Protein AF-0000000075759434 (afdb_homodimer)

Sequence (754 aa):
MGRVTKPSKATKFNAHTLKKLQAAFALDPEVDLTSKLPSDYSSRLDSWRSRKADGDTENDTVAPVRPHEEDIRASLDASASVETIYPLSKVVLDLLEEVSRNSGSSSDSFSERLIGMIQASEILWRGPSSRRKMVFKCNDCIVLKAVRYMTDFTEYTTLQYLRQRRPAIPIPDPLGLLRLNDIVLIFMSYQPGDTLTNVWPTLDKVQKASIQEQLNKTLTDLRSLPFTPGTQLGGIGGEGCKDVRRHLRRSDQPITTIDEFEQFLFKGYRSGGDAFVSFMHELRPPASSCRIVFTHGDLRPDNITVKMAGDHGYVVTGLIDWEYSGFYPEYYEAAKFTNCLSPYEEDDWYLFLPDCVSPKRYAHWWLLDRVRETRVVMGRVTKPSKATKFNAHTLKKLQAAFALDPEVDLTSKLPSDYSSRLDSWRSRKADGDTENDTVAPVRPHEEDIRASLDASASVETIYPLSKVVLDLLEEVSRNSGSSSDSFSERLIGMIQASEILWRGPSSRRKMVFKCNDCIVLKAVRYMTDFTEYTTLQYLRQRRPAIPIPDPLGLLRLNDIVLIFMSYQPGDTLTNVWPTLDKVQKASIQEQLNKTLTDLRSLPFTPGTQLGGIGGEGCKDVRRHLRRSDQPITTIDEFEQFLFKGYRSGGDAFVSFMHELRPPASSCRIVFTHGDLRPDNITVKMAGDHGYVVTGLIDWEYSGFYPEYYEAAKFTNCLSPYEEDDWYLFLPDCVSPKRYAHWWLLDRVRETRVV

InterPro domains:
  IPR002575 Aminoglycoside phosphotransferase [PF01636] (155-338)
  IPR011009 Protein kinase-like domain superfamily [SSF56112] (130-352)
  IPR051678 Aminoglycoside Phosphotransferase Enzymes [PTHR21310] (139-346)

Foldseek 3Di:
DDPPDPDFPLRVLVVVLVVQLVVVCVVPVPDDSVVRAPPCNVVVSVVRVVVVPPPDPPPPPPDDDDDCLDQLLNVFDLPFDKAFPDDAAPVVVVLLVVQCVVVVPPPRDSSRSVSSLQVPWAWPDADPRNNAWTKTHSDQWKIKIKGFQDDDDLQLLVLVVCCVVPVPQQAWHFGGWMDGDRIIITMTTDFDAAFLVVCVVVADPVQLLVALVQVLVNVVVQFPPDDDQPDFWWRPVQQAAWAAAVHIDGDPDTDRAQVSVVVSLLDAPDDDDVVVVVVLVVLDDDRVVWDKGKAQQAQESRQWGWDDDPDHYIDTRYGYDSVRITIDTQQRNQQNHCSVPDPPDDRCNLVSHHPSHHCVVVVSVNVSSVVSCVRHD/DDPPDPDFPLRVLVVVLVVQLVVVCVVPVPDDSVVSAPPCNVVVSVVRVVVVPPPDPPPPPPPDDDDCLPQLLNVFDLVFDKAFPDDAAPVVVVLLVVQCVVVVPPPRDSSRSVSSLQVPWAWPDADPRNNAWTKTHSDQWKIKIKGFQDDDDLQLLVLVVCCVVPVPQQAWHFGGWMDGDRIIITMTTDFDAAFLVVCVVVADPVQLLVVLVQVLVNVVVQFPPDDDQPDFWWRPVQQAAWAAAVHIDGDPDTDRAQVSVVVSLLDAPDDDDVVVVVVLVVLDDDRVVWDKGKAQQAQESRQWGWDDDPDHYIDTRYGYDSVRITIDTQQRNQQNHCSVPDPPDDRCNLVSHHPSHHCVVVVSVNVSSVVSCVRHD

Solvent-accessible surface area (backbone atoms only — not comparable to full-atom values): 41834 Å² total; per-residue (Å²): 133,80,78,82,72,75,80,49,70,29,29,52,50,42,52,52,50,51,52,50,50,52,50,47,37,73,75,35,46,68,54,59,64,74,75,71,49,63,94,54,45,64,62,54,43,49,56,47,58,53,60,70,70,60,80,72,74,71,76,70,70,68,63,80,80,63,79,79,77,45,47,48,71,77,72,63,56,59,85,45,70,74,44,76,77,38,73,67,33,70,70,55,53,51,48,45,52,51,51,31,61,72,67,69,46,86,79,57,50,70,44,44,33,51,50,50,47,59,70,69,26,45,81,73,44,70,42,99,48,37,56,41,26,38,30,28,36,64,53,95,52,36,26,36,38,38,31,50,70,69,87,72,60,34,33,56,51,43,32,50,50,38,53,71,76,41,65,82,58,48,51,49,47,68,33,24,29,37,32,48,77,61,30,33,40,40,33,25,37,51,62,60,64,42,38,35,61,77,46,52,85,77,51,53,71,67,46,47,50,48,47,22,50,54,48,29,54,52,49,50,55,47,39,62,48,86,67,66,88,74,46,65,34,14,12,84,82,69,72,30,38,64,50,77,69,93,51,78,43,66,56,91,57,87,34,57,46,66,66,52,46,51,53,57,69,66,58,44,90,57,87,76,12,60,33,32,53,55,47,51,56,65,59,53,75,72,59,88,78,56,55,63,17,48,34,53,54,52,65,41,47,77,26,28,22,28,34,79,42,83,91,76,38,66,40,81,42,22,51,50,75,40,64,54,22,24,35,38,55,54,56,52,42,23,44,33,55,46,65,84,66,43,65,60,24,63,65,59,65,76,74,50,55,29,67,85,43,22,42,70,76,32,36,64,62,36,34,48,48,57,52,55,43,58,46,62,99,132,80,76,80,73,76,79,50,70,28,29,52,51,41,52,51,49,50,51,50,50,52,51,47,37,74,75,35,46,68,55,59,66,74,76,71,47,63,93,56,45,65,62,55,41,49,56,46,58,54,60,70,71,62,80,72,72,70,76,71,68,68,64,80,79,61,76,79,74,42,46,48,70,75,71,63,57,58,86,45,68,74,43,76,78,41,70,66,33,69,71,54,53,51,50,48,51,51,50,31,60,72,67,68,46,86,79,57,51,70,45,44,35,52,50,50,47,58,71,70,27,45,81,72,46,70,42,100,49,37,56,40,27,37,29,28,35,63,52,96,52,34,27,36,39,38,30,48,70,67,88,72,58,36,33,56,50,43,33,52,51,39,53,70,76,43,66,82,57,49,52,52,47,67,32,24,29,36,32,48,78,62,30,32,39,40,33,25,38,50,60,60,63,44,37,35,60,77,47,53,85,75,52,53,70,67,47,47,51,49,46,23,51,52,49,29,53,52,50,51,54,48,39,62,47,86,65,65,88,75,47,64,34,16,12,83,82,67,71,28,39,66,50,76,67,93,51,79,43,65,55,90,58,88,34,57,45,64,66,52,46,51,53,58,69,68,58,45,89,56,88,75,13,57,34,31,53,54,47,50,56,65,58,52,76,69,61,88,78,57,55,62,18,48,35,55,52,50,65,41,47,77,27,28,23,29,35,78,44,84,93,76,38,66,41,82,42,22,50,51,73,41,64,55,22,25,37,37,54,54,58,52,41,22,44,34,55,46,65,81,66,43,64,62,25,65,65,58,64,74,75,48,54,29,67,85,44,23,42,69,75,32,36,65,61,36,34,48,48,58,52,54,43,58,45,61,101

pLDDT: mean 88.84, std 15.87, range [24.7, 98.81]

Nearest PDB structures (foldseek):
  4gkh-assembly10_J  TM=5.875E-01  e=2.251E-07  Acinetobacter baumannii AYE
  4feu-assembly6_F  TM=5.636E-01  e=6.009E-07  Acinetobacter baumannii AYE
  4feu-assembly3_C  TM=5.682E-01  e=1.273E-06  Acinetobacter baumannii AYE
  6e2o-assembly1_A  TM=5.771E-01  e=7.307E-04  Homo sapiens
  8r9s-assembly1_A  TM=5.274E-01  e=1.379E-03  Homo sapiens

Radius of gyration: 32.91 Å; Cα contacts (8 Å, |Δi|>4): 1177; chains: 2; bounding box: 60×104×72 Å

Secondary structure (DSSP, 8-state):
--------HHHHHHHHHHHHHHHHHHH-TT--GGGGS-TTHHHHHHHHHHTTT----------S--S----GGGG--TTSPEEEEEPPPHHHHHHHHHHHHHTT-TT--HHHHHHHHHHHSEEEEE-SSTTTEEEEE-SSSEEEEEEET----HHHHHHHHHHHH-TTS--PPEEEEEEETTEEEEEEEPPPSEEHHHHGGG--HHHHHHHHHHHHHHHHHHHTS---TTSPSBBTTTTB-EEESSSEEE-SS---SHHHHHHHHH--SSS--HHHHHHHHHHPPPGGG--EEEE-S---GGGEEEEEETTTEEEEEEE---TT-EEEETTHHHHHHTTT--TT---GGGGS--GGG-TTTTHHHHHHHHHHGGGT-/--------HHHHHHHHHHHHHHHHHHH-TT--GGGGS-TTHHHHHHHHHHTTT-------------S----GGGG--TTSPEEEEEPPPHHHHHHHHHHHHHTT-TT--HHHHHHHHHHHSEEEEE-SSTTTEEEEE-SSSEEEEEEET----HHHHHHHHHHHH-TTS--PPEEEEEEETTEEEEEEEPPPSEEHHHHGGG--HHHHHHHHHHHHHHHHHHHTS---TTSPSBBTTTTB-EEESSSEEE-SS---SHHHHHHHHH--SSS--HHHHHHHHHHPPPGGG--EEEE-S---GGGEEEEEETTTEEEEEEE---TT-EEEETTHHHHHHTTT--TT---GGGGS--GGG-TTTTHHHHHHHHHHGGGT-

Structure (mmCIF, N/CA/C/O backbone):
data_AF-0000000075759434-model_v1
#
loop_
_entity.id
_entity.type
_entity.pdbx_description
1 polymer 'Pc12g07640 protein'
#
loop_
_atom_site.group_PDB
_atom_site.id
_atom_site.type_symbol
_atom_site.label_atom_id
_atom_site.label_alt_id
_atom_site.label_comp_id
_atom_site.label_asym_id
_atom_site.label_entity_id
_atom_site.label_seq_id
_atom_site.pdbx_PDB_ins_code
_atom_site.Cartn_x
_atom_site.Cartn_y
_atom_site.Cartn_z
_atom_site.occupancy
_atom_site.B_iso_or_equiv
_atom_site.auth_seq_id
_atom_site.auth_comp_id
_atom_site.auth_asym_id
_atom_site.auth_atom_id
_atom_site.pdbx_PDB_model_num
ATOM 1 N N . MET A 1 1 ? 26.781 14.68 -11.367 1 24.97 1 MET A N 1
ATOM 2 C CA . MET A 1 1 ? 25.609 15.406 -10.898 1 24.97 1 MET A CA 1
ATOM 3 C C . MET A 1 1 ? 24.688 15.766 -12.062 1 24.97 1 MET A C 1
ATOM 5 O O . MET A 1 1 ? 25 16.672 -12.836 1 24.97 1 MET A O 1
ATOM 9 N N . GLY A 1 2 ? 24.047 14.859 -12.617 1 33.09 2 GLY A N 1
ATOM 10 C CA . GLY A 1 2 ? 23.344 15.055 -13.883 1 33.09 2 GLY A CA 1
ATOM 11 C C . GLY A 1 2 ? 22.234 16.078 -13.797 1 33.09 2 GLY A C 1
ATOM 12 O O . GLY A 1 2 ? 21.484 16.109 -12.828 1 33.09 2 GLY A O 1
ATOM 13 N N . ARG A 1 3 ? 22.391 17.156 -14.375 1 33.66 3 ARG A N 1
ATOM 14 C CA . ARG A 1 3 ? 21.484 18.312 -14.453 1 33.66 3 ARG A CA 1
ATOM 15 C C . ARG A 1 3 ? 20.062 17.859 -14.758 1 33.66 3 ARG A C 1
ATOM 17 O O . ARG A 1 3 ? 19.797 17.281 -15.812 1 33.66 3 ARG A O 1
ATOM 24 N N . VAL A 1 4 ? 19.219 17.641 -13.805 1 45.41 4 VAL A N 1
ATOM 25 C CA . VAL A 1 4 ? 17.781 17.422 -13.992 1 45.41 4 VAL A CA 1
ATOM 26 C C . VAL A 1 4 ? 17.203 18.547 -14.836 1 45.41 4 VAL A C 1
ATOM 28 O O . VAL A 1 4 ? 17.125 19.703 -14.383 1 45.41 4 VAL A O 1
ATOM 31 N N . THR A 1 5 ? 17.188 18.5 -16.094 1 53.41 5 THR A N 1
ATOM 32 C CA . THR A 1 5 ? 16.703 19.5 -17.031 1 53.41 5 THR A CA 1
ATOM 33 C C . THR A 1 5 ? 15.195 19.688 -16.875 1 53.41 5 THR A C 1
ATOM 35 O O . THR A 1 5 ? 14.438 18.719 -16.828 1 53.41 5 THR A O 1
ATOM 38 N N . LYS A 1 6 ? 14.625 20.719 -16.484 1 59.53 6 LYS A N 1
ATOM 39 C CA . LYS A 1 6 ? 13.234 21.172 -16.391 1 59.53 6 LYS A CA 1
ATOM 40 C C . LYS A 1 6 ? 12.453 20.812 -17.641 1 59.53 6 LYS A C 1
ATOM 42 O O . LYS A 1 6 ? 12.945 21 -18.766 1 59.53 6 LYS A O 1
ATOM 47 N N . PRO A 1 7 ? 11.25 20.141 -17.547 1 72.44 7 PRO A N 1
ATOM 48 C CA . PRO A 1 7 ? 10.484 19.828 -18.75 1 72.44 7 PRO A CA 1
ATOM 49 C C . PRO A 1 7 ? 10.164 21.062 -19.594 1 72.44 7 PRO A C 1
ATOM 51 O O . PRO A 1 7 ? 9.938 22.141 -19.047 1 72.44 7 PRO A O 1
ATOM 54 N N . SER A 1 8 ? 10.25 21.016 -20.719 1 79.12 8 SER A N 1
ATOM 55 C CA . SER A 1 8 ? 10.023 22.109 -21.656 1 79.12 8 SER A CA 1
ATOM 56 C C . SER A 1 8 ? 8.555 22.531 -21.672 1 79.12 8 SER A C 1
ATOM 58 O O . SER A 1 8 ? 7.688 21.781 -21.203 1 79.12 8 SER A O 1
ATOM 60 N N . LYS A 1 9 ? 8.156 23.672 -22.047 1 80.31 9 LYS A N 1
ATOM 61 C CA . LYS A 1 9 ? 6.785 24.156 -22.203 1 80.31 9 LYS A CA 1
ATOM 62 C C . LYS A 1 9 ? 5.961 23.203 -23.062 1 80.31 9 LYS A C 1
ATOM 64 O O . LYS A 1 9 ? 4.781 22.969 -22.797 1 80.31 9 LYS A O 1
ATOM 69 N N . ALA A 1 10 ? 6.629 22.641 -24 1 83 10 ALA A N 1
ATOM 70 C CA . ALA A 1 10 ? 5.984 21.672 -24.875 1 83 10 ALA A CA 1
ATOM 71 C C . ALA A 1 10 ? 5.598 20.406 -24.125 1 83 10 ALA A C 1
ATOM 73 O O . ALA A 1 10 ? 4.5 19.875 -24.312 1 83 10 ALA A O 1
ATOM 74 N N . THR A 1 11 ? 6.398 20.047 -23.297 1 82.88 11 THR A N 1
ATOM 75 C CA . THR A 1 11 ? 6.16 18.844 -22.5 1 82.88 11 THR A CA 1
ATOM 76 C C . THR A 1 11 ? 5.008 19.078 -21.516 1 82.88 11 THR A C 1
ATOM 78 O O . THR A 1 11 ? 4.129 18.219 -21.375 1 82.88 11 THR A O 1
ATOM 81 N N . LYS A 1 12 ? 5.055 20.203 -20.969 1 82.62 12 LYS A N 1
ATOM 82 C CA . LYS A 1 12 ? 3.99 20.547 -20.031 1 82.62 12 LYS A CA 1
ATOM 83 C C . LYS A 1 12 ? 2.645 20.656 -20.75 1 82.62 12 LYS A C 1
ATOM 85 O O . LYS A 1 12 ? 1.619 20.234 -20.219 1 82.62 12 LYS A O 1
ATOM 90 N N . PHE A 1 13 ? 2.66 21.234 -21.859 1 86.75 13 PHE A N 1
ATOM 91 C CA . PHE A 1 13 ? 1.466 21.391 -22.688 1 86.75 13 PHE A CA 1
ATOM 92 C C . PHE A 1 13 ? 0.88 20.031 -23.062 1 86.75 13 PHE A C 1
ATOM 94 O O . PHE A 1 13 ? -0.328 19.828 -22.938 1 86.75 13 PHE A O 1
ATOM 101 N N . ASN A 1 14 ? 1.628 19.156 -23.375 1 87.62 14 ASN A N 1
ATOM 102 C CA . ASN A 1 14 ? 1.203 17.797 -23.719 1 87.62 14 ASN A CA 1
ATOM 103 C C . ASN A 1 14 ? 0.642 17.062 -22.516 1 87.62 14 ASN A C 1
ATOM 105 O O . ASN A 1 14 ? -0.374 16.375 -22.609 1 87.62 14 ASN A O 1
ATOM 109 N N . ALA A 1 15 ? 1.293 17.25 -21.469 1 84.88 15 ALA A N 1
ATOM 110 C CA . ALA A 1 15 ? 0.834 16.609 -20.234 1 84.88 15 ALA A CA 1
ATOM 111 C C . ALA A 1 15 ? -0.547 17.109 -19.844 1 84.88 15 ALA A C 1
ATOM 113 O O . ALA A 1 15 ? -1.42 16.328 -19.469 1 84.88 15 ALA A O 1
ATOM 114 N N . HIS A 1 16 ? -0.655 18.375 -19.938 1 87.38 16 HIS A N 1
ATOM 115 C CA . HIS A 1 16 ? -1.937 19 -19.641 1 87.38 16 HIS A CA 1
ATOM 116 C C . HIS A 1 16 ? -3.016 18.531 -20.609 1 87.38 16 HIS A C 1
ATOM 118 O O . HIS A 1 16 ? -4.145 18.25 -20.203 1 87.38 16 HIS A O 1
ATOM 124 N N . THR A 1 17 ? -2.73 18.484 -21.844 1 89.38 17 THR A N 1
ATOM 125 C CA . THR A 1 17 ? -3.66 18.047 -22.875 1 89.38 17 THR A CA 1
ATOM 126 C C . THR A 1 17 ? -4.094 16.594 -22.641 1 89.38 17 THR A C 1
ATOM 128 O O . THR A 1 17 ? -5.281 16.281 -22.75 1 89.38 17 THR A O 1
ATOM 131 N N . LEU A 1 18 ? -3.209 15.836 -22.312 1 87.62 18 LEU A N 1
ATOM 132 C CA . LEU A 1 18 ? -3.516 14.43 -22.062 1 87.62 18 LEU A CA 1
ATOM 133 C C . LEU A 1 18 ? -4.438 14.281 -20.859 1 87.62 18 LEU A C 1
ATOM 135 O O . LEU A 1 18 ? -5.367 13.477 -20.875 1 87.62 18 LEU A O 1
ATOM 139 N N . LYS A 1 19 ? -4.18 15.078 -19.891 1 85 19 LYS A N 1
ATOM 140 C CA . LYS A 1 19 ? -5.043 15.078 -18.703 1 85 19 LYS A CA 1
ATOM 141 C C . LYS A 1 19 ? -6.465 15.5 -19.078 1 85 19 LYS A C 1
ATOM 143 O O . LYS A 1 19 ? -7.438 14.93 -18.578 1 85 19 LYS A O 1
ATOM 148 N N . LYS A 1 20 ? -6.535 16.438 -19.922 1 86.81 20 LYS A N 1
ATOM 149 C CA . LYS A 1 20 ? -7.824 16.922 -20.391 1 86.81 20 LYS A CA 1
ATOM 150 C C . LYS A 1 20 ? -8.555 15.852 -21.188 1 86.81 20 LYS A C 1
ATOM 152 O O . LYS A 1 20 ? -9.766 15.68 -21.047 1 86.81 20 LYS A O 1
ATOM 157 N N . LEU A 1 21 ? -7.883 15.195 -21.969 1 89.81 21 LEU A N 1
ATOM 158 C CA . LEU A 1 21 ? -8.477 14.117 -22.766 1 89.81 21 LEU A CA 1
ATOM 159 C C . LEU A 1 21 ? -8.945 12.977 -21.875 1 89.81 21 LEU A C 1
ATOM 161 O O . LEU A 1 21 ? -10.031 12.43 -22.078 1 89.81 21 LEU A O 1
ATOM 165 N N . GLN A 1 22 ? -8.242 12.695 -20.906 1 84.62 22 GLN A N 1
ATOM 166 C CA . GLN A 1 22 ? -8.609 11.656 -19.953 1 84.62 22 GLN A CA 1
ATOM 167 C C . GLN A 1 22 ? -9.852 12.039 -19.156 1 84.62 22 GLN A C 1
ATOM 169 O O . GLN A 1 22 ? -10.734 11.211 -18.922 1 84.62 22 GLN A O 1
ATOM 174 N N . ALA A 1 23 ? -9.945 13.242 -18.797 1 84.69 23 ALA A N 1
ATOM 175 C CA . ALA A 1 23 ? -11.109 13.773 -18.078 1 84.69 23 ALA A CA 1
ATOM 176 C C . ALA A 1 23 ? -12.352 13.734 -18.969 1 84.69 23 ALA A C 1
ATOM 178 O O . ALA A 1 23 ? -13.438 13.391 -18.5 1 84.69 23 ALA A O 1
ATOM 179 N N . ALA A 1 24 ? -12.203 14.07 -20.172 1 86 24 ALA A N 1
ATOM 180 C CA . ALA A 1 24 ? -13.312 14.039 -21.125 1 86 24 ALA A CA 1
ATOM 181 C C . ALA A 1 24 ? -13.836 12.617 -21.312 1 86 24 ALA A C 1
ATOM 183 O O . ALA A 1 24 ? -15.047 12.391 -21.344 1 86 24 ALA A O 1
ATOM 184 N N . PHE A 1 25 ? -12.961 11.75 -21.344 1 86.94 25 PHE A N 1
ATOM 185 C CA . PHE A 1 25 ? -13.305 10.336 -21.453 1 86.94 25 PHE A CA 1
ATOM 186 C C . PHE A 1 25 ? -14.047 9.859 -20.219 1 86.94 25 PHE A C 1
ATOM 188 O O . PHE A 1 25 ? -15.008 9.086 -20.312 1 86.94 25 PHE A O 1
ATOM 195 N N . ALA A 1 26 ? -13.656 10.305 -19.109 1 81.69 26 ALA A N 1
ATOM 196 C CA . ALA A 1 26 ? -14.289 9.922 -17.859 1 81.69 26 ALA A CA 1
ATOM 197 C C . ALA A 1 26 ? -15.727 10.445 -17.781 1 81.69 26 ALA A C 1
ATOM 199 O O . ALA A 1 26 ? -16.609 9.789 -17.219 1 81.69 26 ALA A O 1
ATOM 200 N N . LEU A 1 27 ? -15.961 11.531 -18.438 1 83 27 LEU A N 1
ATOM 201 C CA . LEU A 1 27 ? -17.281 12.164 -18.438 1 83 27 LEU A CA 1
ATOM 202 C C . LEU A 1 27 ? -18.172 11.523 -19.5 1 83 27 LEU A C 1
ATOM 204 O O . LEU A 1 27 ? -19.359 11.297 -19.25 1 83 27 LEU A O 1
ATOM 208 N N . ASP A 1 28 ? -17.641 11.273 -20.656 1 82 28 ASP A N 1
ATOM 209 C CA . ASP A 1 28 ? -18.328 10.625 -21.781 1 82 28 ASP A CA 1
ATOM 210 C C . ASP A 1 28 ? -17.406 9.633 -22.484 1 82 28 ASP A C 1
ATOM 212 O O . ASP A 1 28 ? -16.594 10.016 -23.328 1 82 28 ASP A O 1
ATOM 216 N N . PRO A 1 29 ? -17.531 8.461 -22.141 1 84.06 29 PRO A N 1
ATOM 217 C CA . PRO A 1 29 ? -16.625 7.445 -22.672 1 84.06 29 PRO A CA 1
ATOM 218 C C . PRO A 1 29 ? -16.672 7.336 -24.188 1 84.06 29 PRO A C 1
ATOM 220 O O . PRO A 1 29 ? -15.766 6.785 -24.812 1 84.06 29 PRO A O 1
ATOM 223 N N . GLU A 1 30 ? -17.703 7.902 -24.797 1 87.69 30 GLU A N 1
ATOM 224 C CA . GLU A 1 30 ? -17.828 7.84 -26.25 1 87.69 30 GLU A CA 1
ATOM 225 C C . GLU A 1 30 ? -17.562 9.195 -26.875 1 87.69 30 GLU A C 1
ATOM 227 O O . GLU A 1 30 ? -17.891 9.422 -28.047 1 87.69 30 GLU A O 1
ATOM 232 N N . VAL A 1 31 ? -16.844 9.984 -26.203 1 89.88 31 VAL A N 1
ATOM 233 C CA . VAL A 1 31 ? -16.531 11.344 -26.656 1 89.88 31 VAL A CA 1
ATOM 234 C C . VAL A 1 31 ? -15.547 11.289 -27.812 1 89.88 31 VAL A C 1
ATOM 236 O O . VAL A 1 31 ? -14.664 10.43 -27.844 1 89.88 31 VAL A O 1
ATOM 239 N N . ASP A 1 32 ? -15.703 12.133 -28.734 1 89 32 ASP A N 1
ATOM 240 C CA . ASP A 1 32 ? -14.688 12.328 -29.766 1 89 32 ASP A CA 1
ATOM 241 C C . ASP A 1 32 ? -13.492 13.102 -29.219 1 89 32 ASP A C 1
ATOM 243 O O . ASP A 1 32 ? -13.57 14.312 -29 1 89 32 ASP A O 1
ATOM 247 N N . LEU A 1 33 ? -12.383 12.422 -29.031 1 89.75 33 LEU A N 1
ATOM 248 C CA . LEU A 1 33 ? -11.203 12.992 -28.391 1 89.75 33 LEU A CA 1
ATOM 249 C C . LEU A 1 33 ? -10.641 14.156 -29.203 1 89.75 33 LEU A C 1
ATOM 251 O O . LEU A 1 33 ? -10.086 15.094 -28.641 1 89.75 33 LEU A O 1
ATOM 255 N N . THR A 1 34 ? -10.875 14.062 -30.469 1 89.81 34 THR A N 1
ATOM 256 C CA . THR A 1 34 ? -10.367 15.117 -31.344 1 89.81 34 THR A CA 1
ATOM 257 C C . THR A 1 34 ? -11.109 16.422 -31.094 1 89.81 34 THR A C 1
ATOM 259 O O . THR A 1 34 ? -10.555 17.5 -31.312 1 89.81 34 THR A O 1
ATOM 262 N N . SER A 1 35 ? -12.297 16.266 -30.656 1 86.25 35 SER A N 1
ATOM 263 C CA . SER A 1 35 ? -13.102 17.453 -30.406 1 86.25 35 SER A CA 1
ATOM 264 C C . SER A 1 35 ? -12.672 18.141 -29.109 1 86.25 35 SER A C 1
ATOM 266 O O . SER A 1 35 ? -13.07 19.281 -28.844 1 86.25 35 SER A O 1
ATOM 268 N N . LYS A 1 36 ? -11.844 17.469 -28.328 1 84.38 36 LYS A N 1
ATOM 269 C CA . LYS A 1 36 ? -11.406 18.016 -27.047 1 84.38 36 LYS A CA 1
ATOM 270 C C . LYS A 1 36 ? -9.992 18.562 -27.141 1 84.38 36 LYS A C 1
ATOM 272 O O . LYS A 1 36 ? -9.477 19.125 -26.172 1 84.38 36 LYS A O 1
ATOM 277 N N . LEU A 1 37 ? -9.391 18.516 -28.219 1 87.31 37 LEU A N 1
ATOM 278 C CA . LEU A 1 37 ? -8.109 19.141 -28.516 1 87.31 37 LEU A CA 1
ATOM 279 C C . LEU A 1 37 ? -8.305 20.594 -28.984 1 87.31 37 LEU A C 1
ATOM 281 O O . LEU A 1 37 ? -9.234 20.891 -29.734 1 87.31 37 LEU A O 1
ATOM 285 N N . PRO A 1 38 ? -7.414 21.484 -28.547 1 81.75 38 PRO A N 1
ATOM 286 C CA . PRO A 1 38 ? -7.496 22.844 -29.094 1 81.75 38 PRO A CA 1
ATOM 287 C C . PRO A 1 38 ? -7.324 22.859 -30.609 1 81.75 38 PRO A C 1
ATOM 289 O O . PRO A 1 38 ? -6.539 22.094 -31.172 1 81.75 38 PRO A O 1
ATOM 292 N N . SER A 1 39 ? -8.055 23.688 -31.312 1 82 39 SER A N 1
ATOM 293 C CA . SER A 1 39 ? -8.031 23.781 -32.75 1 82 39 SER A CA 1
ATOM 294 C C . SER A 1 39 ? -6.633 24.125 -33.281 1 82 39 SER A C 1
ATOM 296 O O . SER A 1 39 ? -6.254 23.75 -34.375 1 82 39 SER A O 1
ATOM 298 N N . ASP A 1 40 ? -5.875 24.797 -32.469 1 80.69 40 ASP A N 1
ATOM 299 C CA . ASP A 1 40 ? -4.527 25.203 -32.844 1 80.69 40 ASP A CA 1
ATOM 300 C C . ASP A 1 40 ? -3.477 24.375 -32.125 1 80.69 40 ASP A C 1
ATOM 302 O O . ASP A 1 40 ? -2.346 24.828 -31.938 1 80.69 40 ASP A O 1
ATOM 306 N N . TYR A 1 41 ? -3.818 23.141 -31.719 1 87.25 41 TYR A N 1
ATOM 307 C CA . TYR A 1 41 ? -2.963 22.344 -30.859 1 87.25 41 TYR A CA 1
ATOM 308 C C . TYR A 1 41 ? -1.59 22.125 -31.484 1 87.25 41 TYR A C 1
ATOM 310 O O . TYR A 1 41 ? -0.567 22.453 -30.875 1 87.25 41 TYR A O 1
ATOM 318 N N . SER A 1 42 ? -1.518 21.703 -32.688 1 87.62 42 SER A N 1
ATOM 319 C CA . SER A 1 42 ? -0.253 21.359 -33.312 1 87.62 42 SER A CA 1
ATOM 320 C C . SER A 1 42 ? 0.589 22.609 -33.562 1 87.62 42 SER A C 1
ATOM 322 O O . SER A 1 42 ? 1.809 22.594 -33.406 1 87.62 42 SER A O 1
ATOM 324 N N . SER A 1 43 ? -0.056 23.641 -33.938 1 84.06 43 SER A N 1
ATOM 325 C CA . SER A 1 43 ? 0.664 24.891 -34.156 1 84.06 43 SER A CA 1
ATOM 326 C C . SER A 1 43 ? 1.235 25.438 -32.875 1 84.06 43 SER A C 1
ATOM 328 O O . SER A 1 43 ? 2.375 25.906 -32.844 1 84.06 43 SER A O 1
ATOM 330 N N . ARG A 1 44 ? 0.498 25.344 -31.812 1 82.31 44 ARG A N 1
ATOM 331 C CA . ARG A 1 44 ? 0.94 25.781 -30.484 1 82.31 44 ARG A CA 1
ATOM 332 C C . ARG A 1 44 ? 2.113 24.953 -30 1 82.31 44 ARG A C 1
ATOM 334 O O . ARG A 1 44 ? 3.088 25.484 -29.469 1 82.31 44 ARG A O 1
ATOM 341 N N . LEU A 1 45 ? 2.004 23.75 -30.234 1 85.56 45 LEU A N 1
ATOM 342 C CA . LEU A 1 45 ? 3.07 22.828 -29.828 1 85.56 45 LEU A CA 1
ATOM 343 C C . LEU A 1 45 ? 4.355 23.125 -30.594 1 85.56 45 LEU A C 1
ATOM 345 O O . LEU A 1 45 ? 5.438 23.188 -30.016 1 85.56 45 LEU A O 1
ATOM 349 N N . ASP A 1 46 ? 4.281 23.328 -31.812 1 84 46 ASP A N 1
ATOM 350 C CA . ASP A 1 46 ? 5.422 23.625 -32.656 1 84 46 ASP A CA 1
ATOM 351 C C . ASP A 1 46 ? 6.086 24.938 -32.281 1 84 46 ASP A C 1
ATOM 353 O O . ASP A 1 46 ? 7.312 25.062 -32.312 1 84 46 ASP A O 1
ATOM 357 N N . SER A 1 47 ? 5.383 25.859 -31.906 1 81.31 47 SER A N 1
ATOM 358 C CA . SER A 1 47 ? 5.926 27.141 -31.469 1 81.31 47 SER A CA 1
ATOM 359 C C . SER A 1 47 ? 6.781 26.984 -30.219 1 81.31 47 SER A C 1
ATOM 361 O O . SER A 1 47 ? 7.824 27.625 -30.078 1 81.31 47 SER A O 1
ATOM 363 N N . TRP A 1 48 ? 6.352 26.016 -29.422 1 77.44 48 TRP A N 1
ATOM 364 C CA . TRP A 1 48 ? 7.09 25.797 -28.172 1 77.44 48 TRP A CA 1
ATOM 365 C C . TRP A 1 48 ? 8.344 24.969 -28.422 1 77.44 48 TRP A C 1
ATOM 367 O O . TRP A 1 48 ? 9.375 25.188 -27.781 1 77.44 48 TRP A O 1
ATOM 377 N N . ARG A 1 49 ? 8.344 24.266 -29.375 1 78 49 ARG A N 1
ATOM 378 C CA . ARG A 1 49 ? 9.484 23.438 -29.766 1 78 49 ARG A CA 1
ATOM 379 C C . ARG A 1 49 ? 10.562 24.281 -30.438 1 78 49 ARG A C 1
ATOM 381 O O . ARG A 1 49 ? 11.758 24.047 -30.219 1 78 49 ARG A O 1
ATOM 388 N N . SER A 1 50 ? 10.297 25.141 -31.328 1 69.19 50 SER A N 1
ATOM 389 C CA . SER A 1 50 ? 11.227 25.969 -32.094 1 69.19 50 SER A CA 1
ATOM 390 C C . SER A 1 50 ? 11.883 27.031 -31.188 1 69.19 50 SER A C 1
ATOM 392 O O . SER A 1 50 ? 12.992 27.469 -31.469 1 69.19 50 SER A O 1
ATOM 394 N N . ARG A 1 51 ? 11.25 27.547 -30.266 1 52.56 51 ARG A N 1
ATOM 395 C CA . ARG A 1 51 ? 11.852 28.578 -29.422 1 52.56 51 ARG A CA 1
ATOM 396 C C . ARG A 1 51 ? 13.062 28.016 -28.656 1 52.56 51 ARG A C 1
ATOM 398 O O . ARG A 1 51 ? 13.836 28.781 -28.078 1 52.56 51 ARG A O 1
ATOM 405 N N . LYS A 1 52 ? 13.234 26.75 -28.531 1 51.75 52 LYS A N 1
ATOM 406 C CA . LYS A 1 52 ? 14.469 26.266 -27.922 1 51.75 52 LYS A CA 1
ATOM 407 C C . LYS A 1 52 ? 15.672 26.547 -28.812 1 51.75 52 LYS A C 1
ATOM 409 O O . LYS A 1 52 ? 16.797 26.641 -28.328 1 51.75 52 LYS A O 1
ATOM 414 N N . ALA A 1 53 ? 15.695 26.562 -30.125 1 43 53 ALA A N 1
ATOM 415 C CA . ALA A 1 53 ? 16.875 26.641 -30.984 1 43 53 ALA A CA 1
ATOM 416 C C . ALA A 1 53 ? 17.438 28.062 -31.031 1 43 53 ALA A C 1
ATOM 418 O O . ALA A 1 53 ? 18.594 28.281 -31.391 1 43 53 ALA A O 1
ATOM 419 N N . ASP A 1 54 ? 16.609 29.094 -31.375 1 37.75 54 ASP A N 1
ATOM 420 C CA . ASP A 1 54 ? 17.203 30.422 -31.5 1 37.75 54 ASP A CA 1
ATOM 421 C C . ASP A 1 54 ? 17.609 30.969 -30.125 1 37.75 54 ASP A C 1
ATOM 423 O O . ASP A 1 54 ? 16.844 30.875 -29.156 1 37.75 54 ASP A O 1
ATOM 427 N N . GLY A 1 55 ? 18.984 31.016 -29.875 1 33.28 55 GLY A N 1
ATOM 428 C CA . GLY A 1 55 ? 19.719 31.656 -28.781 1 33.28 55 GLY A CA 1
ATOM 429 C C . GLY A 1 55 ? 19.109 32.969 -28.344 1 33.28 55 GLY A C 1
ATOM 430 O O . GLY A 1 55 ? 19.734 33.719 -27.578 1 33.28 55 GLY A O 1
ATOM 431 N N . ASP A 1 56 ? 18.609 33.75 -29.422 1 31.33 56 ASP A N 1
ATOM 432 C CA . ASP A 1 56 ? 18.312 35.156 -29.156 1 31.33 56 ASP A CA 1
ATOM 433 C C . ASP A 1 56 ? 17.344 35.281 -27.984 1 31.33 56 ASP A C 1
ATOM 435 O O . ASP A 1 56 ? 16.344 34.594 -27.922 1 31.33 56 ASP A O 1
ATOM 439 N N . THR A 1 57 ? 17.891 35.969 -26.938 1 29.97 57 THR A N 1
ATOM 440 C CA . THR A 1 57 ? 17.438 36.562 -25.688 1 29.97 57 THR A CA 1
ATOM 441 C C . THR A 1 57 ? 16.141 37.344 -25.891 1 29.97 57 THR A C 1
ATOM 443 O O . THR A 1 57 ? 15.781 38.188 -25.062 1 29.97 57 THR A O 1
ATOM 446 N N . GLU A 1 58 ? 15.836 37.562 -27.281 1 27.56 58 GLU A N 1
ATOM 447 C CA . GLU A 1 58 ? 14.828 38.625 -27.234 1 27.56 58 GLU A CA 1
ATOM 448 C C . GLU A 1 58 ? 13.727 38.312 -26.234 1 27.56 58 GLU A C 1
ATOM 450 O O . GLU A 1 58 ? 13.391 37.125 -26.016 1 27.56 58 GLU A O 1
ATOM 455 N N . ASN A 1 59 ? 13.57 39.5 -25.484 1 26.94 59 ASN A N 1
ATOM 456 C CA . ASN A 1 59 ? 12.648 39.781 -24.391 1 26.94 59 ASN A CA 1
ATOM 457 C C . ASN A 1 59 ? 11.227 39.375 -24.734 1 26.94 59 ASN A C 1
ATOM 459 O O . ASN A 1 59 ? 10.523 40.062 -25.469 1 26.94 59 ASN A O 1
ATOM 463 N N . ASP A 1 60 ? 11.125 38.219 -25.375 1 27.28 60 ASP A N 1
ATOM 464 C CA . ASP A 1 60 ? 9.75 37.781 -25.578 1 27.28 60 ASP A CA 1
ATOM 465 C C . ASP A 1 60 ? 8.836 38.25 -24.469 1 27.28 60 ASP A C 1
ATOM 467 O O . ASP A 1 60 ? 8.953 37.812 -23.312 1 27.28 60 ASP A O 1
ATOM 471 N N . THR A 1 61 ? 8.562 39.562 -24.625 1 25.98 61 THR A N 1
ATOM 472 C CA . THR A 1 61 ? 7.453 40.156 -23.891 1 25.98 61 THR A CA 1
ATOM 473 C C . THR A 1 61 ? 6.285 39.188 -23.797 1 25.98 61 THR A C 1
ATOM 475 O O . THR A 1 61 ? 5.727 38.781 -24.812 1 25.98 61 THR A O 1
ATOM 478 N N . VAL A 1 62 ? 6.41 38.312 -22.938 1 25.8 62 VAL A N 1
ATOM 479 C CA . VAL A 1 62 ? 5.367 37.406 -22.484 1 25.8 62 VAL A CA 1
ATOM 480 C C . VAL A 1 62 ? 3.992 38.031 -22.75 1 25.8 62 VAL A C 1
ATOM 482 O O . VAL A 1 62 ? 3.75 39.188 -22.438 1 25.8 62 VAL A O 1
ATOM 485 N N . ALA A 1 63 ? 3.395 37.656 -23.859 1 27.5 63 ALA A N 1
ATOM 486 C CA . ALA A 1 63 ? 1.969 37.938 -23.969 1 27.5 63 ALA A CA 1
ATOM 487 C C . ALA A 1 63 ? 1.325 38.062 -22.594 1 27.5 63 ALA A C 1
ATOM 489 O O . ALA A 1 63 ? 1.753 37.406 -21.641 1 27.5 63 ALA A O 1
ATOM 490 N N . PRO A 1 64 ? 0.418 39.062 -22.516 1 26.75 64 PRO A N 1
ATOM 491 C CA . PRO A 1 64 ? -0.16 39.188 -21.172 1 26.75 64 PRO A CA 1
ATOM 492 C C . PRO A 1 64 ? -0.441 37.844 -20.531 1 26.75 64 PRO A C 1
ATOM 494 O O . PRO A 1 64 ? -0.746 36.875 -21.234 1 26.75 64 PRO A O 1
ATOM 497 N N . VAL A 1 65 ? 0.179 37.562 -19.625 1 29.34 65 VAL A N 1
ATOM 498 C CA . VAL A 1 65 ? -0.232 36.531 -18.672 1 29.34 65 VAL A CA 1
ATOM 499 C C . VAL A 1 65 ? -1.682 36.156 -18.938 1 29.34 65 VAL A C 1
ATOM 501 O O . VAL A 1 65 ? -2.426 36.875 -19.594 1 29.34 65 VAL A O 1
ATOM 504 N N . ARG A 1 66 ? -2.166 35.375 -18.016 1 29.45 66 ARG A N 1
ATOM 505 C CA . ARG A 1 66 ? -2.627 34.375 -17.062 1 29.45 66 ARG A CA 1
ATOM 506 C C . ARG A 1 66 ? -4.047 34.656 -16.594 1 29.45 66 ARG A C 1
ATOM 508 O O . ARG A 1 66 ? -4.406 35.844 -16.391 1 29.45 66 ARG A O 1
ATOM 515 N N . PRO A 1 67 ? -4.98 33.781 -16.859 1 34.38 67 PRO A N 1
ATOM 516 C CA . PRO A 1 67 ? -6.18 34.062 -16.062 1 34.38 67 PRO A CA 1
ATOM 517 C C . PRO A 1 67 ? -5.891 34.906 -14.82 1 34.38 67 PRO A C 1
ATOM 519 O O . PRO A 1 67 ? -4.773 34.875 -14.297 1 34.38 67 PRO A O 1
ATOM 522 N N . HIS A 1 68 ? -6.23 36 -14.453 1 38.56 68 HIS A N 1
ATOM 523 C CA . HIS A 1 68 ? -6.258 36.594 -13.133 1 38.56 68 HIS A CA 1
ATOM 524 C C . HIS A 1 68 ? -6.164 35.562 -12.023 1 38.56 68 HIS A C 1
ATOM 526 O O . HIS A 1 68 ? -7.145 34.875 -11.734 1 38.56 68 HIS A O 1
ATOM 532 N N . GLU A 1 69 ? -5.32 34.625 -11.953 1 50.03 69 GLU A N 1
ATOM 533 C CA . GLU A 1 69 ? -5.008 33.75 -10.82 1 50.03 69 GLU A CA 1
ATOM 534 C C . GLU A 1 69 ? -5.414 34.406 -9.5 1 50.03 69 GLU A C 1
ATOM 536 O O . GLU A 1 69 ? -4.746 35.312 -9.016 1 50.03 69 GLU A O 1
ATOM 541 N N . GLU A 1 70 ? -6.605 34.625 -9.273 1 63 70 GLU A N 1
ATOM 542 C CA . GLU A 1 70 ? -7.383 35.5 -8.406 1 63 70 GLU A CA 1
ATOM 543 C C . GLU A 1 70 ? -6.938 35.344 -6.949 1 63 70 GLU A C 1
ATOM 545 O O . GLU A 1 70 ? -6.898 34.25 -6.406 1 63 70 GLU A O 1
ATOM 550 N N . ASP A 1 71 ? -5.93 36.188 -6.566 1 85.5 71 ASP A N 1
ATOM 551 C CA . ASP A 1 71 ? -5.598 36.594 -5.207 1 85.5 71 ASP A CA 1
ATOM 552 C C . ASP A 1 71 ? -6.855 36.781 -4.359 1 85.5 71 ASP A C 1
ATOM 554 O O . ASP A 1 71 ? -7.809 37.438 -4.773 1 85.5 71 ASP A O 1
ATOM 558 N N . ILE A 1 72 ? -6.785 35.938 -3.357 1 93.31 72 ILE A N 1
ATOM 559 C CA . ILE A 1 72 ? -7.965 35.906 -2.502 1 93.31 72 ILE A CA 1
ATOM 560 C C . ILE A 1 72 ? -8.344 37.344 -2.107 1 93.31 72 ILE A C 1
ATOM 562 O O . ILE A 1 72 ? -9.508 37.625 -1.813 1 93.31 72 ILE A O 1
ATOM 566 N N . ARG A 1 73 ? -7.469 38.312 -2.15 1 91.94 73 ARG A N 1
ATOM 567 C CA . ARG A 1 73 ? -7.691 39.688 -1.765 1 91.94 73 ARG A CA 1
ATOM 568 C C . ARG A 1 73 ? -8.625 40.406 -2.75 1 91.94 73 ARG A C 1
ATOM 570 O O . ARG A 1 73 ? -9.336 41.344 -2.381 1 91.94 73 ARG A O 1
ATOM 577 N N . ALA A 1 74 ? -8.594 39.875 -3.973 1 89.56 74 ALA A N 1
ATOM 578 C CA . ALA A 1 74 ? -9.438 40.469 -5.012 1 89.56 74 ALA A CA 1
ATOM 579 C C . ALA A 1 74 ? -10.914 40.219 -4.719 1 89.56 74 ALA A C 1
ATOM 581 O O . ALA A 1 74 ? -11.773 40.969 -5.215 1 89.56 74 ALA A O 1
ATOM 582 N N . SER A 1 75 ? -11.188 39.312 -3.922 1 89.38 75 SER A N 1
ATOM 583 C CA . SER A 1 75 ? -12.57 38.938 -3.641 1 89.38 75 SER A CA 1
ATOM 584 C C . SER A 1 75 ? -13.102 39.688 -2.41 1 89.38 75 SER A C 1
ATOM 586 O O . SER A 1 75 ? -14.273 39.531 -2.061 1 89.38 75 SER A O 1
ATOM 588 N N . LEU A 1 76 ? -12.289 40.406 -1.765 1 91.19 76 LEU A N 1
ATOM 589 C CA . LEU A 1 76 ? -12.727 41.094 -0.564 1 91.19 76 LEU A CA 1
ATOM 590 C C . LEU A 1 76 ? -13.555 42.344 -0.924 1 91.19 76 LEU A C 1
ATOM 592 O O . LEU A 1 76 ? -13.148 43.125 -1.779 1 91.19 76 LEU A O 1
ATOM 596 N N . ASP A 1 77 ? -14.703 42.406 -0.332 1 89.62 77 ASP A N 1
ATOM 597 C CA . ASP A 1 77 ? -15.648 43.469 -0.588 1 89.62 77 ASP A CA 1
ATOM 598 C C . ASP A 1 77 ? -15.891 44.312 0.672 1 89.62 77 ASP A C 1
ATOM 600 O O . ASP A 1 77 ? -16.469 43.812 1.642 1 89.62 77 ASP A O 1
ATOM 604 N N . ALA A 1 78 ? -15.617 45.594 0.61 1 87.69 78 ALA A N 1
ATOM 605 C CA . ALA A 1 78 ? -15.695 46.469 1.769 1 87.69 78 ALA A CA 1
ATOM 606 C C . ALA A 1 78 ? -17.141 46.75 2.154 1 87.69 78 ALA A C 1
ATOM 608 O O . ALA A 1 78 ? -17.422 47.188 3.268 1 87.69 78 ALA A O 1
ATOM 609 N N . SER A 1 79 ? -17.984 46.531 1.268 1 87.88 79 SER A N 1
ATOM 610 C CA . SER A 1 79 ? -19.391 46.781 1.54 1 87.88 79 SER A CA 1
ATOM 611 C C . SER A 1 79 ? -20.016 45.656 2.357 1 87.88 79 SER A C 1
ATOM 613 O O . SER A 1 79 ? -21.094 45.812 2.928 1 87.88 79 SER A O 1
ATOM 615 N N . ALA A 1 80 ? -19.344 44.594 2.418 1 86.56 80 ALA A N 1
ATOM 616 C CA . ALA A 1 80 ? -19.859 43.469 3.168 1 86.56 80 ALA A CA 1
ATOM 617 C C . ALA A 1 80 ? -19.688 43.656 4.668 1 86.56 80 ALA A C 1
ATOM 619 O O . ALA A 1 80 ? -18.75 44.344 5.105 1 86.56 80 ALA A O 1
ATOM 620 N N . SER A 1 81 ? -20.609 43.156 5.41 1 89.38 81 SER A N 1
ATOM 621 C CA . SER A 1 81 ? -20.5 43.188 6.867 1 89.38 81 SER A CA 1
ATOM 622 C C . SER A 1 81 ? -19.453 42.188 7.363 1 89.38 81 SER A C 1
ATOM 624 O O . SER A 1 81 ? -19.312 41.094 6.805 1 89.38 81 SER A O 1
ATOM 626 N N . VAL A 1 82 ? -18.766 42.594 8.422 1 94.56 82 VAL A N 1
ATOM 627 C CA . VAL A 1 82 ? -17.75 41.75 9.023 1 94.56 82 VAL A CA 1
ATOM 628 C C . VAL A 1 82 ? -18.344 41 10.227 1 94.56 82 VAL A C 1
ATOM 630 O O . VAL A 1 82 ? -18.906 41.625 11.125 1 94.56 82 VAL A O 1
ATOM 633 N N . GLU A 1 83 ? -18.297 39.719 10.18 1 95.81 83 GLU A N 1
ATOM 634 C CA . GLU A 1 83 ? -18.75 38.875 11.305 1 95.81 83 GLU A CA 1
ATOM 635 C C . GLU A 1 83 ? -17.578 38.562 12.227 1 95.81 83 GLU A C 1
ATOM 637 O O . GLU A 1 83 ? -16.547 38.062 11.781 1 95.81 83 GLU A O 1
ATOM 642 N N . THR A 1 84 ? -17.734 38.812 13.539 1 97.25 84 THR A N 1
ATOM 643 C CA . THR A 1 84 ? -16.734 38.438 14.539 1 97.25 84 THR A CA 1
ATOM 644 C C . THR A 1 84 ? -17.047 37.062 15.102 1 97.25 84 THR A C 1
ATOM 646 O O . THR A 1 84 ? -18.031 36.875 15.82 1 97.25 84 THR A O 1
ATOM 649 N N . ILE A 1 85 ? -16.281 36.125 14.828 1 96.75 85 ILE A N 1
ATOM 650 C CA . ILE A 1 85 ? -16.438 34.781 15.367 1 96.75 85 ILE A CA 1
ATOM 651 C C . ILE A 1 85 ? -15.727 34.656 16.703 1 96.75 85 ILE A C 1
ATOM 653 O O . ILE A 1 85 ? -16.328 34.25 17.703 1 96.75 85 ILE A O 1
ATOM 657 N N . TYR A 1 86 ? -14.492 35.062 16.797 1 97.44 86 TYR A N 1
ATOM 658 C CA . TYR A 1 86 ? -13.727 35.281 18.016 1 97.44 86 TYR A CA 1
ATOM 659 C C . TYR A 1 86 ? -13.141 36.688 18.031 1 97.44 86 TYR A C 1
ATOM 661 O O . TYR A 1 86 ? -12.625 37.188 17.016 1 97.44 86 TYR A O 1
ATOM 669 N N . PRO A 1 87 ? -13.164 37.344 19.125 1 97.88 87 PRO A N 1
ATOM 670 C CA . PRO A 1 87 ? -12.758 38.75 19.172 1 97.88 87 PRO A CA 1
ATOM 671 C C . PRO A 1 87 ? -11.273 38.969 18.859 1 97.88 87 PRO A C 1
ATOM 673 O O . PRO A 1 87 ? -10.445 38.125 19.203 1 97.88 87 PRO A O 1
ATOM 676 N N . LEU A 1 88 ? -11.078 40.094 18.188 1 98.31 88 LEU A N 1
ATOM 677 C CA . LEU A 1 88 ? -9.703 40.469 17.891 1 98.31 88 LEU A CA 1
ATOM 678 C C . LEU A 1 88 ? -8.961 40.875 19.172 1 98.31 88 LEU A C 1
ATOM 680 O O . LEU A 1 88 ? -9.531 41.531 20.047 1 98.31 88 LEU A O 1
ATOM 684 N N . SER A 1 89 ? -7.773 40.469 19.25 1 98.12 89 SER A N 1
ATOM 685 C CA . SER A 1 89 ? -6.922 40.906 20.359 1 98.12 89 SER A CA 1
ATOM 686 C C . SER A 1 89 ? -6.555 42.375 20.25 1 98.12 89 SER A C 1
ATOM 688 O O . SER A 1 89 ? -6.73 42.969 19.203 1 98.12 89 SER A O 1
ATOM 690 N N . LYS A 1 90 ? -5.996 42.906 21.312 1 97.5 90 LYS A N 1
ATOM 691 C CA . LYS A 1 90 ? -5.59 44.312 21.344 1 97.5 90 LYS A CA 1
ATOM 692 C C . LYS A 1 90 ? -4.488 44.562 20.328 1 97.5 90 LYS A C 1
ATOM 694 O O . LYS A 1 90 ? -4.48 45.625 19.672 1 97.5 90 LYS A O 1
ATOM 699 N N . VAL A 1 91 ? -3.648 43.656 20.125 1 97.38 91 VAL A N 1
ATOM 700 C CA . VAL A 1 91 ? -2.514 43.875 19.234 1 97.38 91 VAL A CA 1
ATOM 701 C C . VAL A 1 91 ? -3.006 44 17.797 1 97.38 91 VAL A C 1
ATOM 703 O O . VAL A 1 91 ? -2.457 44.781 17.016 1 97.38 91 VAL A O 1
ATOM 706 N N . VAL A 1 92 ? -4.008 43.25 17.453 1 97.62 92 VAL A N 1
ATOM 707 C CA . VAL A 1 92 ? -4.555 43.312 16.094 1 97.62 92 VAL A CA 1
ATOM 708 C C . VAL A 1 92 ? -5.312 44.625 15.93 1 97.62 92 VAL A C 1
ATOM 710 O O . VAL A 1 92 ? -5.199 45.312 14.898 1 97.62 92 VAL A O 1
ATOM 713 N N . LEU A 1 93 ? -6.07 45.031 16.922 1 96.12 93 LEU A N 1
ATOM 714 C CA . LEU A 1 93 ? -6.816 46.281 16.891 1 96.12 93 LEU A CA 1
ATOM 715 C C . LEU A 1 93 ? -5.871 47.469 16.75 1 96.12 93 LEU A C 1
ATOM 717 O O . LEU A 1 93 ? -6.145 48.406 15.984 1 96.12 93 LEU A O 1
ATOM 721 N N . ASP A 1 94 ? -4.809 47.406 17.453 1 95.5 94 ASP A N 1
ATOM 722 C CA . ASP A 1 94 ? -3.805 48.469 17.375 1 95.5 94 ASP A CA 1
ATOM 723 C C . ASP A 1 94 ? -3.215 48.562 15.969 1 95.5 94 ASP A C 1
ATOM 725 O O . ASP A 1 94 ? -2.982 49.656 15.461 1 95.5 94 ASP A O 1
ATOM 729 N N . LEU A 1 95 ? -2.975 47.438 15.367 1 95 95 LEU A N 1
ATOM 730 C CA . LEU A 1 95 ? -2.459 47.406 14 1 95 95 LEU A CA 1
ATOM 731 C C . LEU A 1 95 ? -3.441 48.062 13.031 1 95 95 LEU A C 1
ATOM 733 O O . LEU A 1 95 ? -3.041 48.844 12.156 1 95 95 LEU A O 1
ATOM 737 N N . LEU A 1 96 ? -4.68 47.75 13.156 1 92.88 96 LEU A N 1
ATOM 738 C CA . LEU A 1 96 ? -5.711 48.312 12.281 1 92.88 96 LEU A CA 1
ATOM 739 C C . LEU A 1 96 ? -5.801 49.812 12.422 1 92.88 96 LEU A C 1
ATOM 741 O O . LEU A 1 96 ? -6.012 50.531 11.438 1 92.88 96 LEU A O 1
ATOM 745 N N . GLU A 1 97 ? -5.633 50.281 13.617 1 89.25 97 GLU A N 1
ATOM 746 C CA . GLU A 1 97 ? -5.652 51.719 13.867 1 89.25 97 GLU A CA 1
ATOM 747 C C . GLU A 1 97 ? -4.434 52.406 13.25 1 89.25 97 GLU A C 1
ATOM 749 O O . GLU A 1 97 ? -4.543 53.5 12.703 1 89.25 97 GLU A O 1
ATOM 754 N N . GLU A 1 98 ? -3.352 51.781 13.359 1 86.69 98 GLU A N 1
ATOM 755 C CA . GLU A 1 98 ? -2.113 52.312 12.797 1 86.69 98 GLU A CA 1
ATOM 756 C C . GLU A 1 98 ? -2.197 52.406 11.273 1 86.69 98 GLU A C 1
ATOM 758 O O . GLU A 1 98 ? -1.743 53.406 10.695 1 86.69 98 GLU A O 1
ATOM 763 N N . VAL A 1 99 ? -2.717 51.438 10.664 1 81.94 99 VAL A N 1
ATOM 764 C CA . VAL A 1 99 ? -2.838 51.406 9.211 1 81.94 99 VAL A CA 1
ATOM 765 C C . VAL A 1 99 ? -3.785 52.5 8.75 1 81.94 99 VAL A C 1
ATOM 767 O O . VAL A 1 99 ? -3.549 53.156 7.73 1 81.94 99 VAL A O 1
ATOM 770 N N . SER A 1 100 ? -4.844 52.688 9.461 1 78.88 100 SER A N 1
ATOM 771 C CA . SER A 1 100 ? -5.801 53.75 9.156 1 78.88 100 SER A CA 1
ATOM 772 C C . SER A 1 100 ? -5.156 55.125 9.258 1 78.88 100 SER A C 1
ATOM 774 O O . SER A 1 100 ? -5.406 56 8.422 1 78.88 100 SER A O 1
ATOM 776 N N . ARG A 1 101 ? -4.402 55.312 10.227 1 81.56 101 ARG A N 1
ATOM 777 C CA . ARG A 1 101 ? -3.73 56.594 10.43 1 81.56 101 ARG A CA 1
ATOM 778 C C . ARG A 1 101 ? -2.756 56.875 9.297 1 81.56 101 ARG A C 1
ATOM 780 O O . ARG A 1 101 ? -2.645 58.031 8.844 1 81.56 101 ARG A O 1
ATOM 787 N N . ASN A 1 102 ? -2.115 55.906 8.891 1 79.25 102 ASN A N 1
ATOM 788 C CA . ASN A 1 102 ? -1.108 56.062 7.848 1 79.25 102 ASN A CA 1
ATOM 789 C C . ASN A 1 102 ? -1.748 56.312 6.484 1 79.25 102 ASN A C 1
ATOM 791 O O . ASN A 1 102 ? -1.14 56.938 5.613 1 79.25 102 ASN A O 1
ATOM 795 N N . SER A 1 103 ? -2.877 55.75 6.273 1 71.5 103 SER A N 1
ATOM 796 C CA . SER A 1 103 ? -3.541 55.938 4.984 1 71.5 103 SER A CA 1
ATOM 797 C C . SER A 1 103 ? -4.301 57.25 4.922 1 71.5 103 SER A C 1
ATOM 799 O O . SER A 1 103 ? -4.797 57.625 3.861 1 71.5 103 SER A O 1
ATOM 801 N N . GLY A 1 104 ? -4.219 58.094 5.949 1 66.31 104 GLY A N 1
ATOM 802 C CA . GLY A 1 104 ? -4.848 59.406 5.984 1 66.31 104 GLY A CA 1
ATOM 803 C C . GLY A 1 104 ? -6.363 59.344 5.949 1 66.31 104 GLY A C 1
ATOM 804 O O . GLY A 1 104 ? -7.027 60.375 5.754 1 66.31 104 GLY A O 1
ATOM 805 N N . SER A 1 105 ? -6.902 58.156 5.824 1 62.31 105 SER A N 1
ATOM 806 C CA . SER A 1 105 ? -8.352 58.094 5.656 1 62.31 105 SER A CA 1
ATOM 807 C C . SER A 1 105 ? -9.055 57.875 6.996 1 62.31 105 SER A C 1
ATOM 809 O O . SER A 1 105 ? -9.18 56.75 7.457 1 62.31 105 SER A O 1
ATOM 811 N N . SER A 1 106 ? -9.242 58.906 7.836 1 60.31 106 SER A N 1
ATOM 812 C CA . SER A 1 106 ? -9.883 58.875 9.148 1 60.31 106 SER A CA 1
ATOM 813 C C . SER A 1 106 ? -11.32 58.375 9.047 1 60.31 106 SER A C 1
ATOM 815 O O . SER A 1 106 ? -11.93 58.031 10.062 1 60.31 106 SER A O 1
ATOM 817 N N . SER A 1 107 ? -11.867 58.25 7.875 1 62.94 107 SER A N 1
ATOM 818 C CA . SER A 1 107 ? -13.289 57.938 7.758 1 62.94 107 SER A CA 1
ATOM 819 C C . SER A 1 107 ? -13.523 56.531 7.273 1 62.94 107 SER A C 1
ATOM 821 O O . SER A 1 107 ? -14.664 56.125 7 1 62.94 107 SER A O 1
ATOM 823 N N . ASP A 1 108 ? -12.555 55.719 7.41 1 74.81 108 ASP A N 1
ATOM 824 C CA . ASP A 1 108 ? -12.719 54.406 6.84 1 74.81 108 ASP A CA 1
ATOM 825 C C . ASP A 1 108 ? -13.523 53.5 7.773 1 74.81 108 ASP A C 1
ATOM 827 O O . ASP A 1 108 ? -13.344 53.531 8.992 1 74.81 108 ASP A O 1
ATOM 831 N N . SER A 1 109 ? -14.516 52.844 7.195 1 85.19 109 SER A N 1
ATOM 832 C CA . SER A 1 109 ? -15.219 51.781 7.926 1 85.19 109 SER A CA 1
ATOM 833 C C . SER A 1 109 ? -14.266 50.688 8.383 1 85.19 109 SER A C 1
ATOM 835 O O . SER A 1 109 ? -13.117 50.625 7.938 1 85.19 109 SER A O 1
ATOM 837 N N . PHE A 1 110 ? -14.625 50 9.359 1 90.19 110 PHE A N 1
ATOM 838 C CA . PHE A 1 110 ? -13.828 48.875 9.852 1 90.19 110 PHE A CA 1
ATOM 839 C C . PHE A 1 110 ? -13.438 47.938 8.711 1 90.19 110 PHE A C 1
ATOM 841 O O . PHE A 1 110 ? -12.289 47.5 8.617 1 90.19 110 PHE A O 1
ATOM 848 N N . SER A 1 111 ? -14.398 47.656 7.84 1 91.06 111 SER A N 1
ATOM 849 C CA . SER A 1 111 ? -14.156 46.781 6.695 1 91.06 111 SER A CA 1
ATOM 850 C C . SER A 1 111 ? -13.094 47.375 5.773 1 91.06 111 SER A C 1
ATOM 852 O O . SER A 1 111 ? -12.234 46.625 5.266 1 91.06 111 SER A O 1
ATOM 854 N N . GLU A 1 112 ? -13.141 48.562 5.566 1 89.06 112 GLU A N 1
ATOM 855 C CA . GLU A 1 112 ? -12.172 49.219 4.695 1 89.06 112 GLU A CA 1
ATOM 856 C C . GLU A 1 112 ? -10.766 49.156 5.289 1 89.06 112 GLU A C 1
ATOM 858 O O . GLU A 1 112 ? -9.797 48.938 4.57 1 89.06 112 GLU A O 1
ATOM 863 N N . ARG A 1 113 ? -10.719 49.375 6.547 1 90.69 113 ARG A N 1
ATOM 864 C CA . ARG A 1 113 ? -9.43 49.312 7.23 1 90.69 113 ARG A CA 1
ATOM 865 C C . ARG A 1 113 ? -8.852 47.875 7.168 1 90.69 113 ARG A C 1
ATOM 867 O O . ARG A 1 113 ? -7.652 47.719 6.938 1 90.69 113 ARG A O 1
ATOM 874 N N . LEU A 1 114 ? -9.742 47 7.422 1 94.06 114 LEU A N 1
ATOM 875 C CA . LEU A 1 114 ? -9.344 45.594 7.367 1 94.06 114 LEU A CA 1
ATOM 876 C C . LEU A 1 114 ? -8.797 45.25 5.992 1 94.06 114 LEU A C 1
ATOM 878 O O . LEU A 1 114 ? -7.711 44.656 5.883 1 94.06 114 LEU A O 1
ATOM 882 N N . ILE A 1 115 ? -9.477 45.562 4.98 1 92.56 115 ILE A N 1
ATOM 883 C CA . ILE A 1 115 ? -9.086 45.25 3.607 1 92.56 115 ILE A CA 1
ATOM 884 C C . ILE A 1 115 ? -7.793 45.969 3.258 1 92.56 115 ILE A C 1
ATOM 886 O O . ILE A 1 115 ? -6.898 45.406 2.637 1 92.56 115 ILE A O 1
ATOM 890 N N . GLY A 1 116 ? -7.734 47.219 3.631 1 90 116 GLY A N 1
ATOM 891 C CA . GLY A 1 116 ? -6.508 47.969 3.412 1 90 116 GLY A CA 1
ATOM 892 C C . GLY A 1 116 ? -5.289 47.312 4.039 1 90 116 GLY A C 1
ATOM 893 O O . GLY A 1 116 ? -4.23 47.25 3.412 1 90 116 GLY A O 1
ATOM 894 N N . MET A 1 117 ? -5.441 46.906 5.234 1 93.5 117 MET A N 1
ATOM 895 C CA . MET A 1 117 ? -4.359 46.219 5.934 1 93.5 117 MET A CA 1
ATOM 896 C C . MET A 1 117 ? -3.949 44.969 5.195 1 93.5 117 MET A C 1
ATOM 898 O O . MET A 1 117 ? -2.758 44.688 5.023 1 93.5 117 MET A O 1
ATOM 902 N N . ILE A 1 118 ? -4.926 44.156 4.75 1 95.38 118 ILE A N 1
ATOM 903 C CA . ILE A 1 118 ? -4.652 42.906 4.062 1 95.38 118 ILE A CA 1
ATOM 904 C C . ILE A 1 118 ? -3.922 43.188 2.75 1 95.38 118 ILE A C 1
ATOM 906 O O . ILE A 1 118 ? -2.955 42.5 2.416 1 95.38 118 ILE A O 1
ATOM 910 N N . GLN A 1 119 ? -4.324 44.188 2.033 1 91.5 119 GLN A N 1
ATOM 911 C CA . GLN A 1 119 ? -3.727 44.562 0.751 1 91.5 119 GLN A CA 1
ATOM 912 C C . GLN A 1 119 ? -2.268 44.969 0.921 1 91.5 119 GLN A C 1
ATOM 914 O O . GLN A 1 119 ? -1.44 44.719 0.043 1 91.5 119 GLN A O 1
ATOM 919 N N . ALA A 1 120 ? -1.979 45.531 2.043 1 90.5 120 ALA A N 1
ATOM 920 C CA . ALA A 1 120 ? -0.637 46.031 2.295 1 90.5 120 ALA A CA 1
ATOM 921 C C . ALA A 1 120 ? 0.277 44.938 2.85 1 90.5 120 ALA A C 1
ATOM 923 O O . ALA A 1 120 ? 1.493 45.125 2.941 1 90.5 120 ALA A O 1
ATOM 924 N N . SER A 1 121 ? -0.232 43.875 3.221 1 95.5 121 SER A N 1
ATOM 925 C CA . SER A 1 121 ? 0.517 42.812 3.898 1 95.5 121 SER A CA 1
ATOM 926 C C . SER A 1 121 ? 1.369 42.031 2.914 1 95.5 121 SER A C 1
ATOM 928 O O . SER A 1 121 ? 1.039 41.938 1.73 1 95.5 121 SER A O 1
ATOM 930 N N . GLU A 1 122 ? 2.434 41.469 3.473 1 95.69 122 GLU A N 1
ATOM 931 C CA . GLU A 1 122 ? 3.324 40.625 2.691 1 95.69 122 GLU A CA 1
ATOM 932 C C . GLU A 1 122 ? 2.762 39.219 2.557 1 95.69 122 GLU A C 1
ATOM 934 O O . GLU A 1 122 ? 2.236 38.656 3.521 1 95.69 122 GLU A O 1
ATOM 939 N N . ILE A 1 123 ? 2.896 38.625 1.375 1 95.12 123 ILE A N 1
ATOM 940 C CA . ILE A 1 123 ? 2.432 37.281 1.161 1 95.12 123 ILE A CA 1
ATOM 941 C C . ILE A 1 123 ? 3.455 36.281 1.722 1 95.12 123 ILE A C 1
ATOM 943 O O . ILE A 1 123 ? 4.605 36.25 1.283 1 95.12 123 ILE A O 1
ATOM 947 N N . LEU A 1 124 ? 3.061 35.469 2.639 1 94.56 124 LEU A N 1
ATOM 948 C CA . LEU A 1 124 ? 3.938 34.469 3.232 1 94.56 124 LEU A CA 1
ATOM 949 C C . LEU A 1 124 ? 3.781 33.125 2.529 1 94.56 124 LEU A C 1
ATOM 951 O O . LEU A 1 124 ? 4.746 32.375 2.414 1 94.56 124 LEU A O 1
ATOM 955 N N . TRP A 1 125 ? 2.555 32.844 2.133 1 93.75 125 TRP A N 1
ATOM 956 C CA . TRP A 1 125 ? 2.26 31.531 1.538 1 93.75 125 TRP A CA 1
ATOM 957 C C . TRP A 1 125 ? 1.013 31.609 0.663 1 93.75 125 TRP A C 1
ATOM 959 O O . TRP A 1 125 ? 0.049 32.281 0.999 1 93.75 125 TRP A O 1
ATOM 969 N N . ARG A 1 126 ? 1.046 30.875 -0.447 1 92.5 126 ARG A N 1
ATOM 970 C CA . ARG A 1 126 ? -0.087 30.703 -1.353 1 92.5 126 ARG A CA 1
ATOM 971 C C . ARG A 1 126 ? -0.479 29.234 -1.472 1 92.5 126 ARG A C 1
ATOM 973 O O . ARG A 1 126 ? 0.369 28.391 -1.73 1 92.5 126 ARG A O 1
ATOM 980 N N . GLY A 1 127 ? -1.702 29.016 -1.25 1 89.75 127 GLY A N 1
ATOM 981 C CA . GLY A 1 127 ? -2.172 27.656 -1.468 1 89.75 127 GLY A CA 1
ATOM 982 C C . GLY A 1 127 ? -2.16 27.25 -2.93 1 89.75 127 GLY A C 1
ATOM 983 O O . GLY A 1 127 ? -1.843 28.062 -3.803 1 89.75 127 GLY A O 1
ATOM 984 N N . PRO A 1 128 ? -2.428 25.969 -3.186 1 81.75 128 PRO A N 1
ATOM 985 C CA . PRO A 1 128 ? -2.492 25.516 -4.574 1 81.75 128 PRO A CA 1
ATOM 986 C C . PRO A 1 128 ? -3.441 26.359 -5.43 1 81.75 128 PRO A C 1
ATOM 988 O O . PRO A 1 128 ? -3.15 26.625 -6.598 1 81.75 128 PRO A O 1
ATOM 991 N N . SER A 1 129 ? -4.531 26.688 -4.82 1 80.06 129 SER A N 1
ATOM 992 C CA . SER A 1 129 ? -5.43 27.688 -5.391 1 80.06 129 SER A CA 1
ATOM 993 C C . SER A 1 129 ? -5.414 28.984 -4.582 1 80.06 129 SER A C 1
ATOM 995 O O . SER A 1 129 ? -5.969 29.031 -3.482 1 80.06 129 SER A O 1
ATOM 997 N N . SER A 1 130 ? -4.859 29.938 -5.129 1 82.56 130 SER A N 1
ATOM 998 C CA . SER A 1 130 ? -4.684 31.203 -4.422 1 82.56 130 SER A CA 1
ATOM 999 C C . SER A 1 130 ? -6.02 31.891 -4.188 1 82.56 130 SER A C 1
ATOM 1001 O O . SER A 1 130 ? -6.109 32.812 -3.381 1 82.56 130 SER A O 1
ATOM 1003 N N . ARG A 1 131 ? -6.98 31.438 -4.789 1 84.75 131 ARG A N 1
ATOM 1004 C CA . ARG A 1 131 ? -8.312 32 -4.566 1 84.75 131 ARG A CA 1
ATOM 1005 C C . ARG A 1 131 ? -8.945 31.406 -3.309 1 84.75 131 ARG A C 1
ATOM 1007 O O . ARG A 1 131 ? -9.922 31.953 -2.789 1 84.75 131 ARG A O 1
ATOM 1014 N N . ARG A 1 132 ? -8.297 30.406 -2.842 1 89.5 132 ARG A N 1
ATOM 1015 C CA . ARG A 1 132 ? -8.969 29.672 -1.771 1 89.5 132 ARG A CA 1
ATOM 1016 C C . ARG A 1 132 ? -8.273 29.891 -0.435 1 89.5 132 ARG A C 1
ATOM 1018 O O . ARG A 1 132 ? -8.922 29.969 0.608 1 89.5 132 ARG A O 1
ATOM 1025 N N . LYS A 1 133 ? -7.004 30.016 -0.482 1 94.69 133 LYS A N 1
ATOM 1026 C CA . LYS A 1 133 ? -6.273 30.094 0.78 1 94.69 133 LYS A CA 1
ATOM 1027 C C . LYS A 1 133 ? -4.945 30.812 0.607 1 94.69 133 LYS A C 1
ATOM 1029 O O . LYS A 1 133 ? -4.164 30.5 -0.293 1 94.69 133 LYS A O 1
ATOM 1034 N N . MET A 1 134 ? -4.699 31.812 1.481 1 96.38 134 MET A N 1
ATOM 1035 C CA . MET A 1 134 ? -3.432 32.531 1.516 1 96.38 134 MET A CA 1
ATOM 1036 C C . MET A 1 134 ? -3.062 32.938 2.945 1 96.38 134 MET A C 1
ATOM 1038 O O . MET A 1 134 ? -3.932 33 3.814 1 96.38 134 MET A O 1
ATOM 1042 N N . VAL A 1 135 ? -1.771 33.094 3.131 1 97.38 135 VAL A N 1
ATOM 1043 C CA . VAL A 1 135 ? -1.263 33.562 4.422 1 97.38 135 VAL A CA 1
ATOM 1044 C C . VAL A 1 135 ? -0.443 34.812 4.238 1 97.38 135 VAL A C 1
ATOM 1046 O O . VAL A 1 135 ? 0.415 34.906 3.355 1 97.38 135 VAL A O 1
ATOM 1049 N N . PHE A 1 136 ? -0.705 35.812 5.125 1 97.5 136 PHE A N 1
ATOM 1050 C CA . PHE A 1 136 ? -0.079 37.125 5.004 1 97.5 136 PHE A CA 1
ATOM 1051 C C . PHE A 1 136 ? 0.661 37.469 6.285 1 97.5 136 PHE A C 1
ATOM 1053 O O . PHE A 1 136 ? 0.194 37.188 7.383 1 97.5 136 PHE A O 1
ATOM 1060 N N . LYS A 1 137 ? 1.742 38.031 6.094 1 97.56 137 LYS A N 1
ATOM 1061 C CA . LYS A 1 137 ? 2.424 38.688 7.203 1 97.56 137 LYS A CA 1
ATOM 1062 C C . LYS A 1 137 ? 2.006 40.156 7.309 1 97.56 137 LYS A C 1
ATOM 1064 O O . LYS A 1 137 ? 2.428 41 6.504 1 97.56 137 LYS A O 1
ATOM 1069 N N . CYS A 1 138 ? 1.242 40.438 8.281 1 97 138 CYS A N 1
ATOM 1070 C CA . CYS A 1 138 ? 0.693 41.781 8.43 1 97 138 CYS A CA 1
ATOM 1071 C C . CYS A 1 138 ? 1.744 42.75 8.977 1 97 138 CYS A C 1
ATOM 1073 O O . CYS A 1 138 ? 1.782 43.906 8.586 1 97 138 CYS A O 1
ATOM 1075 N N . ASN A 1 139 ? 2.525 42.281 9.867 1 95.06 139 ASN A N 1
ATOM 1076 C CA . ASN A 1 139 ? 3.721 42.938 10.383 1 95.06 139 ASN A CA 1
ATOM 1077 C C . ASN A 1 139 ? 4.664 41.938 11.047 1 95.06 139 ASN A C 1
ATOM 1079 O O . ASN A 1 139 ? 4.586 40.719 10.789 1 95.06 139 ASN A O 1
ATOM 1083 N N . ASP A 1 140 ? 5.598 42.375 11.938 1 94.62 140 ASP A N 1
ATOM 1084 C CA . ASP A 1 140 ? 6.641 41.5 12.461 1 94.62 140 ASP A CA 1
ATOM 1085 C C . ASP A 1 140 ? 6.078 40.531 13.508 1 94.62 140 ASP A C 1
ATOM 1087 O O . ASP A 1 140 ? 6.734 39.562 13.891 1 94.62 140 ASP A O 1
ATOM 1091 N N . CYS A 1 141 ? 4.785 40.719 13.867 1 96.31 141 CYS A N 1
ATOM 1092 C CA . CYS A 1 141 ? 4.277 39.938 14.984 1 96.31 141 CYS A CA 1
ATOM 1093 C C . CYS A 1 141 ? 2.982 39.219 14.609 1 96.31 141 CYS A C 1
ATOM 1095 O O . CYS A 1 141 ? 2.547 38.312 15.305 1 96.31 141 CYS A O 1
ATOM 1097 N N . ILE A 1 142 ? 2.375 39.656 13.508 1 98.19 142 ILE A N 1
ATOM 1098 C CA . ILE A 1 142 ? 1.021 39.188 13.242 1 98.19 142 ILE A CA 1
ATOM 1099 C C . ILE A 1 142 ? 0.958 38.562 11.859 1 98.19 142 ILE A C 1
ATOM 1101 O O . ILE A 1 142 ? 1.453 39.125 10.883 1 98.19 142 ILE A O 1
ATOM 1105 N N . VAL A 1 143 ? 0.347 37.406 11.828 1 98.31 143 VAL A N 1
ATOM 1106 C CA . VAL A 1 143 ? 0.064 36.688 10.586 1 98.31 143 VAL A CA 1
ATOM 1107 C C . VAL A 1 143 ? -1.446 36.562 10.406 1 98.31 143 VAL A C 1
ATOM 1109 O O . VAL A 1 143 ? -2.188 36.406 11.383 1 98.31 143 VAL A O 1
ATOM 1112 N N . LEU A 1 144 ? -1.851 36.656 9.148 1 98.56 144 LEU A N 1
ATOM 1113 C CA . LEU A 1 144 ? -3.248 36.438 8.781 1 98.56 144 LEU A CA 1
ATOM 1114 C C . LEU A 1 144 ? -3.395 35.312 7.781 1 98.56 144 LEU A C 1
ATOM 1116 O O . LEU A 1 144 ? -2.76 35.312 6.723 1 98.56 144 LEU A O 1
ATOM 1120 N N . LYS A 1 145 ? -4.168 34.344 8.156 1 98.19 145 LYS A N 1
ATOM 1121 C CA . LYS A 1 145 ? -4.57 33.281 7.246 1 98.19 145 LYS A CA 1
ATOM 1122 C C . LYS A 1 145 ? -5.973 33.5 6.703 1 98.19 145 LYS A C 1
ATOM 1124 O O . LYS A 1 145 ? -6.93 33.625 7.473 1 98.19 145 LYS A O 1
ATOM 1129 N N . ALA A 1 146 ? -6.078 33.656 5.387 1 97.31 146 ALA A N 1
ATOM 1130 C CA . ALA A 1 146 ? -7.363 33.844 4.715 1 97.31 146 ALA A CA 1
ATOM 1131 C C . ALA A 1 146 ? -7.809 32.594 4 1 97.31 146 ALA A C 1
ATOM 1133 O O . ALA A 1 146 ? -7.074 32.031 3.174 1 97.31 146 ALA A O 1
ATOM 1134 N N . VAL A 1 147 ? -9.008 32.125 4.363 1 96.75 147 VAL A N 1
ATOM 1135 C CA . VAL A 1 147 ? -9.492 30.859 3.807 1 96.75 147 VAL A CA 1
ATOM 1136 C C . VAL A 1 147 ? -10.93 31.016 3.322 1 96.75 147 VAL A C 1
ATOM 1138 O O . VAL A 1 147 ? -11.805 31.453 4.082 1 96.75 147 VAL A O 1
ATOM 1141 N N . ARG A 1 148 ? -11.195 30.609 2.109 1 94.88 148 ARG A N 1
ATOM 1142 C CA . ARG A 1 148 ? -12.531 30.688 1.531 1 94.88 148 ARG A CA 1
ATOM 1143 C C . ARG A 1 148 ? -13.375 29.484 1.935 1 94.88 148 ARG A C 1
ATOM 1145 O O . ARG A 1 148 ? -12.891 28.359 1.956 1 94.88 148 ARG A O 1
ATOM 1152 N N . TYR A 1 149 ? -14.617 29.734 2.361 1 92.62 149 TYR A N 1
ATOM 1153 C CA . TYR A 1 149 ? -15.656 28.734 2.607 1 92.62 149 TYR A CA 1
ATOM 1154 C C . TYR A 1 149 ? -15.242 27.797 3.727 1 92.62 149 TYR A C 1
ATOM 1156 O O . TYR A 1 149 ? -15.461 26.578 3.639 1 92.62 149 TYR A O 1
ATOM 1164 N N . MET A 1 150 ? -14.586 28.344 4.648 1 92.12 150 MET A N 1
ATOM 1165 C CA . MET A 1 150 ? -14.188 27.547 5.801 1 92.12 150 MET A CA 1
ATOM 1166 C C . MET A 1 150 ? -15.398 27.141 6.637 1 92.12 150 MET A C 1
ATOM 1168 O O . MET A 1 150 ? -16.25 27.984 6.949 1 92.12 150 MET A O 1
ATOM 1172 N N . THR A 1 151 ? -15.438 25.781 6.996 1 85.31 151 THR A N 1
ATOM 1173 C CA . THR A 1 151 ? -16.625 25.297 7.691 1 85.31 151 THR A CA 1
ATOM 1174 C C . THR A 1 151 ? -16.281 24.891 9.125 1 85.31 151 THR A C 1
ATOM 1176 O O . THR A 1 151 ? -17.172 24.641 9.93 1 85.31 151 THR A O 1
ATOM 1179 N N . ASP A 1 152 ? -15.031 24.781 9.469 1 90.31 152 ASP A N 1
ATOM 1180 C CA . ASP A 1 152 ? -14.711 24.484 10.859 1 90.31 152 ASP A CA 1
ATOM 1181 C C . ASP A 1 152 ? -13.5 25.297 11.328 1 90.31 152 ASP A C 1
ATOM 1183 O O . ASP A 1 152 ? -12.672 25.719 10.516 1 90.31 152 ASP A O 1
ATOM 1187 N N . PHE A 1 153 ? -13.367 25.516 12.586 1 96.06 153 PHE A N 1
ATOM 1188 C CA . PHE A 1 153 ? -12.391 26.438 13.164 1 96.06 153 PHE A CA 1
ATOM 1189 C C . PHE A 1 153 ? -11.406 25.672 14.055 1 96.06 153 PHE A C 1
ATOM 1191 O O . PHE A 1 153 ? -10.977 26.188 15.086 1 96.06 153 PHE A O 1
ATOM 1198 N N . THR A 1 154 ? -11.078 24.438 13.664 1 97.69 154 THR A N 1
ATOM 1199 C CA . THR A 1 154 ? -10.203 23.562 14.43 1 97.69 154 THR A CA 1
ATOM 1200 C C . THR A 1 154 ? -8.883 24.25 14.758 1 97.69 154 THR A C 1
ATOM 1202 O O . THR A 1 154 ? -8.414 24.188 15.898 1 97.69 154 THR A O 1
ATOM 1205 N N . GLU A 1 155 ? -8.344 24.891 13.797 1 97.88 155 GLU A N 1
ATOM 1206 C CA . GLU A 1 155 ? -7.051 25.547 14.016 1 97.88 155 GLU A CA 1
ATOM 1207 C C . GLU A 1 155 ? -7.125 26.547 15.156 1 97.88 155 GLU A C 1
ATOM 1209 O O . GLU A 1 155 ? -6.301 26.516 16.078 1 97.88 155 GLU A O 1
ATOM 1214 N N . TYR A 1 156 ? -8.109 27.359 15.133 1 98.12 156 TYR A N 1
ATOM 1215 C CA . TYR A 1 156 ? -8.211 28.422 16.125 1 98.12 156 TYR A CA 1
ATOM 1216 C C . TYR A 1 156 ? -8.555 27.844 17.5 1 98.12 156 TYR A C 1
ATOM 1218 O O . TYR A 1 156 ? -7.94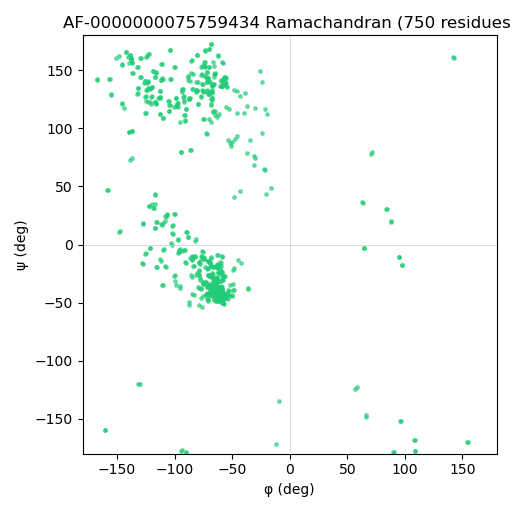9 28.234 18.5 1 98.12 156 TYR A O 1
ATOM 1226 N N . THR A 1 157 ? -9.539 26.953 17.562 1 97.88 157 THR A N 1
ATOM 1227 C CA . THR A 1 157 ? -9.938 26.344 18.844 1 97.88 157 THR A CA 1
ATOM 1228 C C . THR A 1 157 ? -8.773 25.578 19.453 1 97.88 157 THR A C 1
ATOM 1230 O O . THR A 1 157 ? -8.594 25.578 20.672 1 97.88 157 THR A O 1
ATOM 1233 N N . THR A 1 158 ? -7.996 24.953 18.641 1 98.5 158 THR A N 1
ATOM 1234 C CA . THR A 1 158 ? -6.824 24.219 19.109 1 98.5 158 THR A CA 1
ATOM 1235 C C . THR A 1 158 ? -5.785 25.172 19.703 1 98.5 158 THR A C 1
ATOM 1237 O O . THR A 1 158 ? -5.227 24.922 20.766 1 98.5 158 THR A O 1
ATOM 1240 N N . LEU A 1 159 ? -5.535 26.25 18.969 1 98.44 159 LEU A N 1
ATOM 1241 C CA . LEU A 1 159 ? -4.566 27.203 19.469 1 98.44 159 LEU A CA 1
ATOM 1242 C C . LEU A 1 159 ? -4.988 27.75 20.828 1 98.44 159 LEU A C 1
ATOM 1244 O O . LEU A 1 159 ? -4.164 27.875 21.734 1 98.44 159 LEU A O 1
ATOM 1248 N N . GLN A 1 160 ? -6.262 28.016 20.984 1 98 160 GLN A N 1
ATOM 1249 C CA . GLN A 1 160 ? -6.773 28.484 22.266 1 98 160 GLN A CA 1
ATOM 1250 C C . GLN A 1 160 ? -6.57 27.438 23.359 1 98 160 GLN A C 1
ATOM 1252 O O . GLN A 1 160 ? -6.098 27.75 24.453 1 98 160 GLN A O 1
ATOM 1257 N N . TYR A 1 161 ? -6.895 26.297 23.031 1 98.12 161 TYR A N 1
ATOM 1258 C CA . TYR A 1 161 ? -6.805 25.188 23.969 1 98.12 161 TYR A CA 1
ATOM 1259 C C . TYR A 1 161 ? -5.363 24.969 24.422 1 98.12 161 TYR A C 1
ATOM 1261 O O . TYR A 1 161 ? -5.094 24.859 25.625 1 98.12 161 TYR A O 1
ATOM 1269 N N . LEU A 1 162 ? -4.441 24.922 23.484 1 98.31 162 LEU A N 1
ATOM 1270 C CA . LEU A 1 162 ? -3.047 24.625 23.781 1 98.31 162 LEU A CA 1
ATOM 1271 C C . LEU A 1 162 ? -2.393 25.781 24.547 1 98.31 162 LEU A C 1
ATOM 1273 O O . LEU A 1 162 ? -1.525 25.562 25.391 1 98.31 162 LEU A O 1
ATOM 1277 N N . ARG A 1 163 ? -2.779 26.984 24.219 1 97.25 163 ARG A N 1
ATOM 1278 C CA . ARG A 1 163 ? -2.223 28.125 24.938 1 97.25 163 ARG A CA 1
ATOM 1279 C C . ARG A 1 163 ? -2.611 28.078 26.422 1 97.25 163 ARG A C 1
ATOM 1281 O O . ARG A 1 163 ? -1.837 28.5 27.281 1 97.25 163 ARG A O 1
ATOM 1288 N N . GLN A 1 164 ? -3.705 27.578 26.656 1 96.69 164 GLN A N 1
ATOM 1289 C CA . GLN A 1 164 ? -4.184 27.469 28.016 1 96.69 164 GLN A CA 1
ATOM 1290 C C . GLN A 1 164 ? -3.539 26.297 28.75 1 96.69 164 GLN A C 1
ATOM 1292 O O . GLN A 1 164 ? -3.146 26.406 29.906 1 96.69 164 GLN A O 1
ATOM 1297 N N . ARG A 1 165 ? -3.332 25.25 28.109 1 97.31 165 ARG A N 1
ATOM 1298 C CA . ARG A 1 165 ? -2.975 24 28.781 1 97.31 165 ARG A CA 1
ATOM 1299 C C . ARG A 1 165 ? -1.47 23.75 28.719 1 97.31 165 ARG A C 1
ATOM 1301 O O . ARG A 1 165 ? -0.905 23.094 29.594 1 97.31 165 ARG A O 1
ATOM 1308 N N . ARG A 1 166 ? -0.884 24.25 27.609 1 97.12 166 ARG A N 1
ATOM 1309 C CA . ARG A 1 166 ? 0.544 24.031 27.375 1 97.12 166 ARG A CA 1
ATOM 1310 C C . ARG A 1 166 ? 1.199 25.297 26.828 1 97.12 166 ARG A C 1
ATOM 1312 O O . ARG A 1 166 ? 1.678 25.312 25.703 1 97.12 166 ARG A O 1
ATOM 1319 N N . PRO A 1 167 ? 1.38 26.281 27.641 1 95.75 167 PRO A N 1
ATOM 1320 C CA . PRO A 1 167 ? 1.875 27.562 27.156 1 95.75 167 PRO A CA 1
ATOM 1321 C C . PRO A 1 167 ? 3.332 27.5 26.703 1 95.75 167 PRO A C 1
ATOM 1323 O O . PRO A 1 167 ? 3.791 28.375 25.953 1 95.75 167 PRO A O 1
ATOM 1326 N N . ALA A 1 168 ? 4.059 26.469 27.062 1 95.38 168 ALA A N 1
ATOM 1327 C CA . ALA A 1 168 ? 5.48 26.375 26.75 1 95.38 168 ALA A CA 1
ATOM 1328 C C . ALA A 1 168 ? 5.691 25.828 25.328 1 95.38 168 ALA A C 1
ATOM 1330 O O . ALA A 1 168 ? 6.785 25.953 24.781 1 95.38 168 ALA A O 1
ATOM 1331 N N . ILE A 1 169 ? 4.715 25.203 24.781 1 96.75 169 ILE A N 1
ATOM 1332 C CA . ILE A 1 169 ? 4.844 24.672 23.422 1 96.75 169 ILE A CA 1
ATOM 1333 C C . ILE A 1 169 ? 4.879 25.812 22.422 1 96.75 169 ILE A C 1
ATOM 1335 O O . ILE A 1 169 ? 4.074 26.75 22.5 1 96.75 169 ILE A O 1
ATOM 1339 N N . PRO A 1 170 ? 5.871 25.781 21.531 1 97.38 170 PRO A N 1
ATOM 1340 C CA . PRO A 1 170 ? 5.988 26.875 20.547 1 97.38 170 PRO A CA 1
ATOM 1341 C C . PRO A 1 170 ? 4.91 26.812 19.469 1 97.38 170 PRO A C 1
ATOM 1343 O O . PRO A 1 170 ? 5.09 26.141 18.453 1 97.38 170 PRO A O 1
ATOM 1346 N N . ILE A 1 171 ? 3.869 27.516 19.625 1 98.25 171 ILE A N 1
ATOM 1347 C CA . ILE A 1 171 ? 2.777 27.609 18.656 1 98.25 171 ILE A CA 1
ATOM 1348 C C . ILE A 1 171 ? 2.32 29.062 18.531 1 98.25 171 ILE A C 1
ATOM 1350 O O . ILE A 1 171 ? 2.588 29.875 19.422 1 98.25 171 ILE A O 1
ATOM 1354 N N . PRO A 1 172 ? 1.642 29.422 17.469 1 98.38 172 PRO A N 1
ATOM 1355 C CA . PRO A 1 172 ? 1.118 30.781 17.359 1 98.38 172 PRO A CA 1
ATOM 1356 C C . PRO A 1 172 ? 0.062 31.094 18.422 1 98.38 172 PRO A C 1
ATOM 1358 O O . PRO A 1 172 ? -0.725 30.219 18.781 1 98.38 172 PRO A O 1
ATOM 1361 N N . ASP A 1 173 ? 0.041 32.312 18.828 1 98.38 173 ASP A N 1
ATOM 1362 C CA . ASP A 1 173 ? -1.055 32.781 19.656 1 98.38 173 ASP A CA 1
ATOM 1363 C C . ASP A 1 173 ? -2.287 33.125 18.828 1 98.38 173 ASP A C 1
ATOM 1365 O O . ASP A 1 173 ? -2.174 33.719 17.75 1 98.38 173 ASP A O 1
ATOM 1369 N N . PRO A 1 174 ? -3.41 32.625 19.297 1 98.5 174 PRO A N 1
ATOM 1370 C CA . PRO A 1 174 ? -4.633 33.094 18.625 1 98.5 174 PRO A CA 1
ATOM 1371 C C . PRO A 1 174 ? -4.957 34.562 18.906 1 98.5 174 PRO A C 1
ATOM 1373 O O . PRO A 1 174 ? -4.988 34.969 20.062 1 98.5 174 PRO A O 1
ATOM 1376 N N . LEU A 1 175 ? -5.203 35.344 17.828 1 98.81 175 LEU A N 1
ATOM 1377 C CA . LEU A 1 175 ? -5.336 36.781 18.016 1 98.81 175 LEU A CA 1
ATOM 1378 C C . LEU A 1 175 ? -6.695 37.25 17.531 1 98.81 175 LEU A C 1
ATOM 1380 O O . LEU A 1 175 ? -6.988 38.469 17.578 1 98.81 175 LEU A O 1
ATOM 1384 N N . GLY A 1 176 ? -7.492 36.406 17 1 98.62 176 GLY A N 1
ATOM 1385 C CA . GLY A 1 176 ? -8.836 36.75 16.547 1 98.62 176 GLY A CA 1
ATOM 1386 C C . GLY A 1 176 ? -9.234 36.031 15.273 1 98.62 176 GLY A C 1
ATOM 1387 O O . GLY A 1 176 ? -8.375 35.5 14.555 1 98.62 176 GLY A O 1
ATOM 1388 N N . LEU A 1 177 ? -10.555 36 15.055 1 98.44 177 LEU A N 1
ATOM 1389 C CA . LEU A 1 177 ? -11.133 35.312 13.914 1 98.44 177 LEU A CA 1
ATOM 1390 C C . LEU A 1 177 ? -12.359 36.031 13.391 1 98.44 177 LEU A C 1
ATOM 1392 O O . LEU A 1 177 ? -13.32 36.25 14.133 1 98.44 177 LEU A O 1
ATOM 1396 N N . LEU A 1 178 ? -12.289 36.406 12.117 1 97.88 178 LEU A N 1
ATOM 1397 C CA . LEU A 1 178 ? -13.375 37.156 11.477 1 97.88 178 LEU A CA 1
ATOM 1398 C C . LEU A 1 178 ? -13.852 36.438 10.219 1 97.88 178 LEU A C 1
ATOM 1400 O O . LEU A 1 178 ? -13.156 35.562 9.703 1 97.88 178 LEU A O 1
ATOM 1404 N N . ARG A 1 179 ? -15.023 36.812 9.828 1 96.56 179 ARG A N 1
ATOM 1405 C CA . ARG A 1 179 ? -15.531 36.406 8.516 1 96.56 179 ARG A CA 1
ATOM 1406 C C . ARG A 1 179 ? -15.953 37.625 7.707 1 96.56 179 ARG A C 1
ATOM 1408 O O . ARG A 1 179 ? -16.656 38.5 8.219 1 96.56 179 ARG A O 1
ATOM 1415 N N . LEU A 1 180 ? -15.461 37.75 6.516 1 94.69 180 LEU A N 1
ATOM 1416 C CA . LEU A 1 180 ? -15.805 38.781 5.531 1 94.69 180 LEU A CA 1
ATOM 1417 C C . LEU A 1 180 ? -16.25 38.125 4.219 1 94.69 180 LEU A C 1
ATOM 1419 O O . LEU A 1 180 ? -15.438 37.531 3.52 1 94.69 180 LEU A O 1
ATOM 1423 N N . ASN A 1 181 ? -17.484 38.281 3.875 1 90.88 181 ASN A N 1
ATOM 1424 C CA . ASN A 1 181 ? -18.062 37.531 2.766 1 90.88 181 ASN A CA 1
ATOM 1425 C C . ASN A 1 181 ? -17.953 36.031 2.982 1 90.88 181 ASN A C 1
ATOM 1427 O O . ASN A 1 181 ? -18.422 35.5 3.996 1 90.88 181 ASN A O 1
ATOM 1431 N N . ASP A 1 182 ? -17.344 35.344 2.09 1 93.19 182 ASP A N 1
ATOM 1432 C CA . ASP A 1 182 ? -17.172 33.906 2.213 1 93.19 182 ASP A CA 1
ATOM 1433 C C . ASP A 1 182 ? -15.758 33.562 2.654 1 93.19 182 ASP A C 1
ATOM 1435 O O . ASP A 1 182 ? -15.344 32.375 2.576 1 93.19 182 ASP A O 1
ATOM 1439 N N . ILE A 1 183 ? -15.078 34.594 3.164 1 96 183 ILE A N 1
ATOM 1440 C CA . ILE A 1 183 ? -13.68 34.406 3.516 1 96 183 ILE A CA 1
ATOM 1441 C C . ILE A 1 183 ? -13.508 34.5 5.027 1 96 183 ILE A C 1
ATOM 1443 O O . ILE A 1 183 ? -13.938 35.5 5.637 1 96 183 ILE A O 1
ATOM 1447 N N . VAL A 1 184 ? -12.914 33.531 5.598 1 97.5 184 VAL A N 1
ATOM 1448 C CA . VAL A 1 184 ? -12.578 33.531 7.02 1 97.5 184 VAL A CA 1
ATOM 1449 C C . VAL A 1 184 ? -11.148 34.062 7.199 1 97.5 184 VAL A C 1
ATOM 1451 O O . VAL A 1 184 ? -10.242 33.656 6.465 1 97.5 184 VAL A O 1
ATOM 1454 N N . LEU A 1 185 ? -10.977 34.969 8.125 1 98 185 LEU A N 1
ATOM 1455 C CA . LEU A 1 185 ? -9.695 35.594 8.445 1 98 185 LEU A CA 1
ATOM 1456 C C . LEU A 1 185 ? -9.219 35.188 9.828 1 98 185 LEU A C 1
ATOM 1458 O O . LEU A 1 185 ? -9.797 35.594 10.836 1 98 185 LEU A O 1
ATOM 1462 N N . ILE A 1 186 ? -8.156 34.438 9.883 1 98.62 186 ILE A N 1
ATOM 1463 C CA . ILE A 1 186 ? -7.605 33.969 11.148 1 98.62 186 ILE A CA 1
ATOM 1464 C C . ILE A 1 186 ? -6.344 34.75 11.484 1 98.62 186 ILE A C 1
ATOM 1466 O O . ILE A 1 186 ? -5.32 34.625 10.812 1 98.62 186 ILE A O 1
ATOM 1470 N N . PHE A 1 187 ? -6.406 35.5 12.547 1 98.75 187 PHE A N 1
ATOM 1471 C CA . PHE A 1 187 ? -5.258 36.25 13.016 1 98.75 187 PHE A CA 1
ATOM 1472 C C . PHE A 1 187 ? -4.473 35.469 14.055 1 98.75 187 PHE A C 1
ATOM 1474 O O . PHE A 1 187 ? -5.051 34.938 15.008 1 98.75 187 PHE A O 1
ATOM 1481 N N . MET A 1 188 ? -3.156 35.375 13.922 1 98.69 188 MET A N 1
ATOM 1482 C CA . MET A 1 188 ? -2.289 34.688 14.859 1 98.69 188 MET A CA 1
ATOM 1483 C C . MET A 1 188 ? -0.913 35.344 14.922 1 98.69 188 MET A C 1
ATOM 1485 O O . MET A 1 188 ? -0.569 36.156 14.078 1 98.69 188 MET A O 1
ATOM 1489 N N . SER A 1 189 ? -0.229 35.031 15.953 1 98.56 189 SER A N 1
ATOM 1490 C CA . SER A 1 189 ? 1.116 35.594 16.078 1 98.56 189 SER A CA 1
ATOM 1491 C C . SER A 1 189 ? 2.072 34.938 15.07 1 98.56 189 SER A C 1
ATOM 1493 O O . SER A 1 189 ? 1.925 33.781 14.727 1 98.56 189 SER A O 1
ATOM 1495 N N . TYR A 1 190 ? 2.996 35.688 14.641 1 97.62 190 TYR A N 1
ATOM 1496 C CA . TYR A 1 190 ? 4.035 35.25 13.727 1 97.62 190 TYR A CA 1
ATOM 1497 C C . TYR A 1 190 ? 5.074 34.406 14.461 1 97.62 190 TYR A C 1
ATOM 1499 O O . TYR A 1 190 ? 5.512 34.75 15.555 1 97.62 190 TYR A O 1
ATOM 1507 N N . GLN A 1 191 ? 5.449 33.281 13.906 1 95.81 191 GLN A N 1
ATOM 1508 C CA . GLN A 1 191 ? 6.539 32.438 14.406 1 95.81 191 GLN A CA 1
ATOM 1509 C C . GLN A 1 191 ? 7.828 32.719 13.633 1 95.81 191 GLN A C 1
ATOM 1511 O O . GLN A 1 191 ? 7.906 32.438 12.438 1 95.81 191 GLN A O 1
ATOM 1516 N N . PRO A 1 192 ? 8.812 33.125 14.312 1 93.44 192 PRO A N 1
ATOM 1517 C CA . PRO A 1 192 ? 10.031 33.531 13.602 1 93.44 192 PRO A CA 1
ATOM 1518 C C . PRO A 1 192 ? 10.82 32.344 13.07 1 93.44 192 PRO A C 1
ATOM 1520 O O . PRO A 1 192 ? 10.719 31.25 13.609 1 93.44 192 PRO A O 1
ATOM 1523 N N . GLY A 1 193 ? 11.641 32.656 12.031 1 93.88 193 GLY A N 1
ATOM 1524 C CA . GLY A 1 193 ? 12.531 31.656 11.477 1 93.88 193 GLY A CA 1
ATOM 1525 C C . GLY A 1 193 ? 12.094 31.156 10.109 1 93.88 193 GLY A C 1
ATOM 1526 O O . GLY A 1 193 ? 11.297 31.812 9.43 1 93.88 193 GLY A O 1
ATOM 1527 N N . ASP A 1 194 ? 12.789 30.062 9.742 1 95.38 194 ASP A N 1
ATOM 1528 C CA . ASP A 1 194 ? 12.5 29.422 8.461 1 95.38 194 ASP A CA 1
ATOM 1529 C C . ASP A 1 194 ? 11.836 28.062 8.664 1 95.38 194 ASP A C 1
ATOM 1531 O O . ASP A 1 194 ? 11.984 27.453 9.727 1 95.38 194 ASP A O 1
ATOM 1535 N N . THR A 1 195 ? 11.094 27.672 7.629 1 97.12 195 THR A N 1
ATOM 1536 C CA . THR A 1 195 ? 10.516 26.344 7.719 1 97.12 195 THR A CA 1
ATOM 1537 C C . THR A 1 195 ? 11.602 25.266 7.605 1 97.12 195 THR A C 1
ATOM 1539 O O . THR A 1 195 ? 12.633 25.5 6.973 1 97.12 195 THR A O 1
ATOM 1542 N N . LEU A 1 196 ? 11.344 24.172 8.172 1 97.38 196 LEU A N 1
ATOM 1543 C CA . LEU A 1 196 ? 12.297 23.078 8.125 1 97.38 196 LEU A CA 1
ATOM 1544 C C . LEU A 1 196 ? 12.492 22.594 6.691 1 97.38 196 LEU A C 1
ATOM 1546 O O . LEU A 1 196 ? 13.562 22.078 6.348 1 97.38 196 LEU A O 1
ATOM 1550 N N . THR A 1 197 ? 11.5 22.734 5.891 1 96.44 197 THR A N 1
ATOM 1551 C CA . THR A 1 197 ? 11.617 22.375 4.484 1 96.44 197 THR A CA 1
ATOM 1552 C C . THR A 1 197 ? 12.805 23.094 3.84 1 96.44 197 THR A C 1
ATOM 1554 O O . THR A 1 197 ? 13.562 22.484 3.086 1 96.44 197 THR A O 1
ATOM 1557 N N . ASN A 1 198 ? 12.977 24.297 4.156 1 95.38 198 ASN A N 1
ATOM 1558 C CA . ASN A 1 198 ? 14.023 25.125 3.559 1 95.38 198 ASN A CA 1
ATOM 1559 C C . ASN A 1 198 ? 15.391 24.812 4.176 1 95.38 198 ASN A C 1
ATOM 1561 O O . ASN A 1 198 ? 16.422 24.891 3.496 1 95.38 198 ASN A O 1
ATOM 1565 N N . VAL A 1 199 ? 15.414 24.422 5.383 1 96.12 199 VAL A N 1
ATOM 1566 C CA . VAL A 1 199 ? 16.656 24.359 6.145 1 96.12 199 VAL A CA 1
ATOM 1567 C C . VAL A 1 199 ? 17.172 22.922 6.164 1 96.12 199 VAL A C 1
ATOM 1569 O O . VAL A 1 199 ? 18.391 22.688 6.199 1 96.12 199 VAL A O 1
ATOM 1572 N N . TRP A 1 200 ? 16.391 21.953 6.043 1 97.44 200 TRP A N 1
ATOM 1573 C CA . TRP A 1 200 ? 16.703 20.562 6.324 1 97.44 200 TRP A CA 1
ATOM 1574 C C . TRP A 1 200 ? 17.844 20.062 5.426 1 97.44 200 TRP A C 1
ATOM 1576 O O . TRP A 1 200 ? 18.781 19.422 5.898 1 97.44 200 TRP A O 1
ATOM 1586 N N . PRO A 1 201 ? 17.797 20.438 4.121 1 96.06 201 PRO A N 1
ATOM 1587 C CA . PRO A 1 201 ? 18.844 19.922 3.234 1 96.06 201 PRO A CA 1
ATOM 1588 C C . PRO A 1 201 ? 20.234 20.422 3.617 1 96.06 201 PRO A C 1
ATOM 1590 O O . PRO A 1 201 ? 21.234 19.828 3.211 1 96.06 201 PRO A O 1
ATOM 1593 N N . THR A 1 202 ? 20.312 21.469 4.379 1 95.44 202 THR A N 1
ATOM 1594 C CA . THR A 1 202 ? 21.609 22.078 4.699 1 95.44 202 THR A CA 1
ATOM 1595 C C . THR A 1 202 ? 22.125 21.578 6.047 1 95.44 202 THR A C 1
ATOM 1597 O O . THR A 1 202 ? 23.266 21.859 6.422 1 95.44 202 THR A O 1
ATOM 1600 N N . LEU A 1 203 ? 21.359 20.828 6.73 1 97 203 LEU A N 1
ATOM 1601 C CA . LEU A 1 203 ? 21.703 20.406 8.086 1 97 203 LEU A CA 1
ATOM 1602 C C . LEU A 1 203 ? 22.609 19.188 8.055 1 97 203 LEU A C 1
ATOM 1604 O O . LEU A 1 203 ? 22.438 18.312 7.203 1 97 203 LEU A O 1
ATOM 1608 N N . ASP A 1 204 ? 23.469 19.094 8.984 1 96.12 204 ASP A N 1
ATOM 1609 C CA . ASP A 1 204 ? 24.234 17.875 9.18 1 96.12 204 ASP A CA 1
ATOM 1610 C C . ASP A 1 204 ? 23.531 16.922 10.125 1 96.12 204 ASP A C 1
ATOM 1612 O O . ASP A 1 204 ? 22.453 17.234 10.641 1 96.12 204 ASP A O 1
ATOM 1616 N N . LYS A 1 205 ? 24.078 15.812 10.414 1 96.88 205 LYS A N 1
ATOM 1617 C CA . LYS A 1 205 ? 23.438 14.742 11.164 1 96.88 205 LYS A CA 1
ATOM 1618 C C . LYS A 1 205 ? 23.203 15.148 12.617 1 96.88 205 LYS A C 1
ATOM 1620 O O . LYS A 1 205 ? 22.188 14.781 13.219 1 96.88 205 LYS A O 1
ATOM 1625 N N . VAL A 1 206 ? 24.109 15.883 13.164 1 96.69 206 VAL A N 1
ATOM 1626 C CA . VAL A 1 206 ? 24.016 16.297 14.562 1 96.69 206 VAL A CA 1
ATOM 1627 C C . VAL A 1 206 ? 22.859 17.297 14.719 1 96.69 206 VAL A C 1
ATOM 1629 O O . VAL A 1 206 ? 22.078 17.203 15.664 1 96.69 206 VAL A O 1
ATOM 1632 N N . GLN A 1 207 ? 22.766 18.219 13.805 1 97.38 207 GLN A N 1
ATOM 1633 C CA . GLN A 1 207 ? 21.688 19.203 13.812 1 97.38 207 GLN A CA 1
ATOM 1634 C C . GLN A 1 207 ? 20.344 18.531 13.617 1 97.38 207 GLN A C 1
ATOM 1636 O O . GLN A 1 207 ? 19.375 18.859 14.312 1 97.38 207 GLN A O 1
ATOM 1641 N N . LYS A 1 208 ? 20.312 17.609 12.727 1 98.06 208 LYS A N 1
ATOM 1642 C CA . LYS A 1 208 ? 19.078 16.859 12.477 1 98.06 208 LYS A CA 1
ATOM 1643 C C . LYS A 1 208 ? 18.656 16.094 13.719 1 98.06 208 LYS A C 1
ATOM 1645 O O . LYS A 1 208 ? 17.484 16.094 14.094 1 98.06 208 LYS A O 1
ATOM 1650 N N . ALA A 1 209 ? 19.562 15.445 14.344 1 98.12 209 ALA A N 1
ATOM 1651 C CA . ALA A 1 209 ? 19.281 14.695 15.57 1 98.12 209 ALA A CA 1
ATOM 1652 C C . ALA A 1 209 ? 18.781 15.625 16.672 1 98.12 209 ALA A C 1
ATOM 1654 O O . ALA A 1 209 ? 17.906 15.25 17.453 1 98.12 209 ALA A O 1
ATOM 1655 N N . SER A 1 210 ? 19.344 16.766 16.719 1 97.88 210 SER A N 1
ATOM 1656 C CA . SER A 1 210 ? 18.938 17.75 17.719 1 97.88 210 SER A CA 1
ATOM 1657 C C . SER A 1 210 ? 17.484 18.188 17.5 1 97.88 210 SER A C 1
ATOM 1659 O O . SER A 1 210 ? 16.719 18.281 18.453 1 97.88 210 SER A O 1
ATOM 1661 N N . ILE A 1 211 ? 17.156 18.469 16.297 1 98.19 211 ILE A N 1
ATOM 1662 C CA . ILE A 1 211 ? 15.789 18.859 15.961 1 98.19 211 ILE A CA 1
ATOM 1663 C C . ILE A 1 211 ? 14.836 17.703 16.281 1 98.19 211 ILE A C 1
ATOM 1665 O O . ILE A 1 211 ? 13.758 17.922 16.844 1 98.19 211 ILE A O 1
ATOM 1669 N N . GLN A 1 212 ? 15.234 16.516 15.953 1 98.38 212 GLN A N 1
ATOM 1670 C CA . GLN A 1 212 ? 14.453 15.336 16.281 1 98.38 212 GLN A CA 1
ATOM 1671 C C . GLN A 1 212 ? 14.164 15.266 17.781 1 98.38 212 GLN A C 1
ATOM 1673 O O . GLN A 1 212 ? 13.031 15.016 18.188 1 98.38 212 GLN A O 1
ATOM 1678 N N . GLU A 1 213 ? 15.141 15.484 18.562 1 98.44 213 GLU A N 1
ATOM 1679 C CA . GLU A 1 213 ? 15 15.43 20.016 1 98.44 213 GLU A CA 1
ATOM 1680 C C . GLU A 1 213 ? 14.07 16.531 20.516 1 98.44 213 GLU A C 1
ATOM 1682 O O . GLU A 1 213 ? 13.242 16.281 21.406 1 98.44 213 GLU A O 1
ATOM 1687 N N . GLN A 1 214 ? 14.219 17.719 20 1 98.19 214 GLN A N 1
ATOM 1688 C CA . GLN A 1 214 ? 13.344 18.828 20.375 1 98.19 214 GLN A CA 1
ATOM 1689 C C . GLN A 1 214 ? 11.891 18.516 20.047 1 98.19 214 GLN A C 1
ATOM 1691 O O . GLN A 1 214 ? 11 18.734 20.875 1 98.19 214 GLN A O 1
ATOM 1696 N N . LEU A 1 215 ? 11.68 17.969 18.906 1 98.69 215 LEU A N 1
ATOM 1697 C CA . LEU A 1 215 ? 10.328 17.609 18.5 1 98.69 215 LEU A CA 1
ATOM 1698 C C . LEU A 1 215 ? 9.781 16.484 19.359 1 98.69 215 LEU A C 1
ATOM 1700 O O . LEU A 1 215 ? 8.609 16.484 19.734 1 98.69 215 LEU A O 1
ATOM 1704 N N . ASN A 1 216 ? 10.633 15.508 19.625 1 98.75 216 ASN A N 1
ATOM 1705 C CA . ASN A 1 216 ? 10.211 14.406 20.484 1 98.75 216 ASN A CA 1
ATOM 1706 C C . ASN A 1 216 ? 9.734 14.906 21.844 1 98.75 216 ASN A C 1
ATOM 1708 O O . ASN A 1 216 ? 8.695 14.461 22.344 1 98.75 216 ASN A O 1
ATOM 1712 N N . LYS A 1 217 ? 10.469 15.805 22.406 1 98.44 217 LYS A N 1
ATOM 1713 C CA . LYS A 1 217 ? 10.102 16.375 23.688 1 98.44 217 LYS A CA 1
ATOM 1714 C C . LYS A 1 217 ? 8.773 17.125 23.609 1 98.44 217 LYS A C 1
ATOM 1716 O O . LYS A 1 217 ? 7.891 16.922 24.453 1 98.44 217 LYS A O 1
ATOM 1721 N N . THR A 1 218 ? 8.641 17.938 22.641 1 98.44 218 THR A N 1
ATOM 1722 C CA . THR A 1 218 ? 7.43 18.734 22.453 1 98.44 218 THR A CA 1
ATOM 1723 C C . THR A 1 218 ? 6.215 17.828 22.234 1 98.44 218 THR A C 1
ATOM 1725 O O . THR A 1 218 ? 5.176 18.031 22.859 1 98.44 218 THR A O 1
ATOM 1728 N N . LEU A 1 219 ? 6.332 16.828 21.422 1 98.56 219 LEU A N 1
ATOM 1729 C CA . LEU A 1 219 ? 5.223 15.945 21.094 1 98.56 219 LEU A CA 1
ATOM 1730 C C . LEU A 1 219 ? 4.871 15.047 22.266 1 98.56 219 LEU A C 1
ATOM 1732 O O . LEU A 1 219 ? 3.701 14.734 22.484 1 98.56 219 LEU A O 1
ATOM 1736 N N . THR A 1 220 ? 5.875 14.633 22.969 1 98.44 220 THR A N 1
ATOM 1737 C CA . THR A 1 220 ? 5.609 13.859 24.172 1 98.44 220 THR A CA 1
ATOM 1738 C C . THR A 1 220 ? 4.762 14.672 25.156 1 98.44 220 THR A C 1
ATOM 1740 O O . THR A 1 220 ? 3.824 14.141 25.75 1 98.44 220 THR A O 1
ATOM 1743 N N . ASP A 1 221 ? 5.105 15.93 25.266 1 98.38 221 ASP A N 1
ATOM 1744 C CA . ASP A 1 221 ? 4.328 16.812 26.125 1 98.38 221 ASP A CA 1
ATOM 1745 C C . ASP A 1 221 ? 2.895 16.953 25.609 1 98.38 221 ASP A C 1
ATOM 1747 O O . ASP A 1 221 ? 1.938 16.797 26.375 1 98.38 221 ASP A O 1
ATOM 1751 N N . LEU A 1 222 ? 2.719 17.188 24.359 1 98.31 222 LEU A N 1
ATOM 1752 C CA . LEU A 1 222 ? 1.403 17.312 23.75 1 98.31 222 LEU A CA 1
ATOM 1753 C C . LEU A 1 222 ? 0.575 16.047 23.984 1 98.31 222 LEU A C 1
ATOM 1755 O O . LEU A 1 222 ? -0.608 16.125 24.312 1 98.31 222 LEU A O 1
ATOM 1759 N N . ARG A 1 223 ? 1.165 14.945 23.844 1 97.94 223 ARG A N 1
ATOM 1760 C CA . ARG A 1 223 ? 0.498 13.648 23.922 1 97.94 223 ARG A CA 1
ATOM 1761 C C . ARG A 1 223 ? 0.158 13.289 25.375 1 97.94 223 ARG A C 1
ATOM 1763 O O . ARG A 1 223 ? -0.613 12.359 25.625 1 97.94 223 ARG A O 1
ATOM 1770 N N . SER A 1 224 ? 0.71 14.023 26.312 1 97.94 224 SER A N 1
ATOM 1771 C CA . SER A 1 224 ? 0.417 13.789 27.719 1 97.94 224 SER A CA 1
ATOM 1772 C C . SER A 1 224 ? -0.857 14.508 28.156 1 97.94 224 SER A C 1
ATOM 1774 O O . SER A 1 224 ? -1.36 14.297 29.25 1 97.94 224 SER A O 1
ATOM 1776 N N . LEU A 1 225 ? -1.374 15.367 27.312 1 98.19 225 LEU A N 1
ATOM 1777 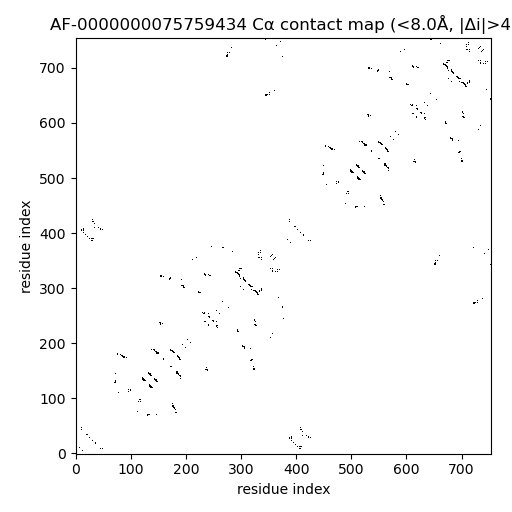C CA . LEU A 1 225 ? -2.641 16.031 27.625 1 98.19 225 LEU A CA 1
ATOM 1778 C C . LEU A 1 225 ? -3.729 14.992 27.906 1 98.19 225 LEU A C 1
ATOM 1780 O O . LEU A 1 225 ? -3.861 14.008 27.188 1 98.19 225 LEU A O 1
ATOM 1784 N N . PRO A 1 226 ? -4.488 15.219 28.922 1 96.56 226 PRO A N 1
ATOM 1785 C CA . PRO A 1 226 ? -5.484 14.219 29.312 1 96.56 226 PRO A CA 1
ATOM 1786 C C . PRO A 1 226 ? -6.656 14.141 28.344 1 96.56 226 PRO A C 1
ATOM 1788 O O . PRO A 1 226 ? -7.086 15.164 27.797 1 96.56 226 PRO A O 1
ATOM 1791 N N . PHE A 1 227 ? -7.066 13.039 28.094 1 96.38 227 PHE A N 1
ATOM 1792 C CA . PHE A 1 227 ? -8.273 12.758 27.328 1 96.38 227 PHE A CA 1
ATOM 1793 C C . PHE A 1 227 ? -9.344 12.125 28.219 1 96.38 227 PHE A C 1
ATOM 1795 O O . PHE A 1 227 ? -9.055 11.203 28.984 1 96.38 227 PHE A O 1
ATOM 1802 N N . THR A 1 228 ? -10.602 12.609 28.172 1 94.06 228 THR A N 1
ATOM 1803 C CA . THR A 1 228 ? -11.719 12.047 28.922 1 94.06 228 THR A CA 1
ATOM 1804 C C . THR A 1 228 ? -12.43 10.977 28.094 1 94.06 228 THR A C 1
ATOM 1806 O O . THR A 1 228 ? -13.055 11.289 27.062 1 94.06 228 THR A O 1
ATOM 1809 N N . PRO A 1 229 ? -12.398 9.75 28.578 1 90.94 229 PRO A N 1
ATOM 1810 C CA . PRO A 1 229 ? -13.086 8.695 27.828 1 90.94 229 PRO A CA 1
ATOM 1811 C C . PRO A 1 229 ? -14.555 9.016 27.562 1 90.94 229 PRO A C 1
ATOM 1813 O O . PRO A 1 229 ? -15.234 9.57 28.422 1 90.94 229 PRO A O 1
ATOM 1816 N N . GLY A 1 230 ? -14.945 8.695 26.406 1 91.12 230 GLY A N 1
ATOM 1817 C CA . GLY A 1 230 ? -16.328 8.961 26.047 1 91.12 230 GLY A CA 1
ATOM 1818 C C . GLY A 1 230 ? -16.5 10.25 25.266 1 91.12 230 GLY A C 1
ATOM 1819 O O . GLY A 1 230 ? -17.547 10.461 24.641 1 91.12 230 GLY A O 1
ATOM 1820 N N . THR A 1 231 ? -15.508 11.133 25.312 1 95 231 THR A N 1
ATOM 1821 C CA . THR A 1 231 ? -15.555 12.359 24.531 1 95 231 THR A CA 1
ATOM 1822 C C . THR A 1 231 ? -15.305 12.062 23.062 1 95 231 THR A C 1
ATOM 1824 O O . THR A 1 231 ? -14.625 11.094 22.719 1 95 231 THR A O 1
ATOM 1827 N N . GLN A 1 232 ? -15.875 12.961 22.281 1 97 232 GLN A N 1
ATOM 1828 C CA . GLN A 1 232 ? -15.719 12.789 20.828 1 97 232 GLN A CA 1
ATOM 1829 C C . GLN A 1 232 ? -14.266 13 20.406 1 97 232 GLN A C 1
ATOM 1831 O O . GLN A 1 232 ? -13.594 13.906 20.906 1 97 232 GLN A O 1
ATOM 1836 N N . LEU A 1 233 ? -13.797 12.125 19.531 1 98.25 233 LEU A N 1
ATOM 1837 C CA . LEU A 1 233 ? -12.477 12.281 18.922 1 98.25 233 LEU A CA 1
ATOM 1838 C C . LEU A 1 233 ? -12.484 13.406 17.891 1 98.25 233 LEU A C 1
ATOM 1840 O O . LEU A 1 233 ? -13.547 13.852 17.453 1 98.25 233 LEU A O 1
ATOM 1844 N N . GLY A 1 234 ? -11.273 13.789 17.516 1 98.06 234 GLY A N 1
ATOM 1845 C CA . GLY A 1 234 ? -11.156 14.875 16.547 1 98.06 234 GLY A CA 1
ATOM 1846 C C . GLY A 1 234 ? -10.922 16.219 17.188 1 98.06 234 GLY A C 1
ATOM 1847 O O . GLY A 1 234 ? -10.281 16.312 18.25 1 98.06 234 GLY A O 1
ATOM 1848 N N . GLY A 1 235 ? -11.367 17.25 16.516 1 97.31 235 GLY A N 1
ATOM 1849 C CA . GLY A 1 235 ? -11.133 18.609 16.953 1 97.31 235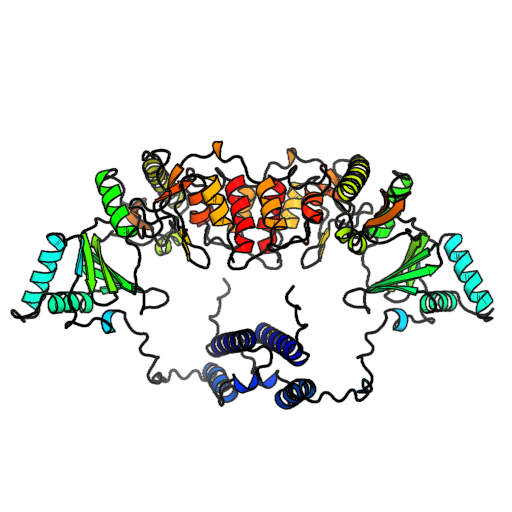 GLY A CA 1
ATOM 1850 C C . GLY A 1 235 ? -11.664 18.891 18.344 1 97.31 235 GLY A C 1
ATOM 1851 O O . GLY A 1 235 ? -12.734 18.391 18.719 1 97.31 235 GLY A O 1
ATOM 1852 N N . ILE A 1 236 ? -10.977 19.641 19.125 1 94.88 236 ILE A N 1
ATOM 1853 C CA . ILE A 1 236 ? -11.227 19.844 20.547 1 94.88 236 ILE A CA 1
ATOM 1854 C C . ILE A 1 236 ? -12.547 20.594 20.719 1 94.88 236 ILE A C 1
ATOM 1856 O O . ILE A 1 236 ? -13.211 20.453 21.766 1 94.88 236 ILE A O 1
ATOM 1860 N N . GLY A 1 237 ? -12.977 21.344 19.734 1 92.38 237 GLY A N 1
ATOM 1861 C CA . GLY A 1 237 ? -14.211 22.094 19.828 1 92.38 237 GLY A CA 1
ATOM 1862 C C . GLY A 1 237 ? -15.422 21.312 19.344 1 92.38 237 GLY A C 1
ATOM 1863 O O . GLY A 1 237 ? -16.5 21.891 19.156 1 92.38 237 GLY A O 1
ATOM 1864 N N . GLY A 1 238 ? -15.203 20.031 19.125 1 93.06 238 GLY A N 1
ATOM 1865 C CA . GLY A 1 238 ? -16.297 19.203 18.625 1 93.06 238 GLY A CA 1
ATOM 1866 C C . GLY A 1 238 ? -16.391 19.188 17.125 1 93.06 238 GLY A C 1
ATOM 1867 O O . GLY A 1 238 ? -17.453 18.891 16.562 1 93.06 238 GLY A O 1
ATOM 1868 N N . GLU A 1 239 ? -15.367 19.531 16.453 1 95.06 239 GLU A N 1
ATOM 1869 C CA . GLU A 1 239 ? -15.383 19.656 15.008 1 95.06 239 GLU A CA 1
ATOM 1870 C C . GLU A 1 239 ? -15.391 18.297 14.328 1 95.06 239 GLU A C 1
ATOM 1872 O O . GLU A 1 239 ? -15.562 18.203 13.109 1 95.06 239 GLU A O 1
ATOM 1877 N N . GLY A 1 240 ? -15.141 17.188 15.07 1 96.31 240 GLY A N 1
ATOM 1878 C CA . GLY A 1 240 ? -15.148 15.852 14.516 1 96.31 240 GLY A CA 1
ATOM 1879 C C . GLY A 1 240 ? -13.789 15.406 14.008 1 96.31 240 GLY A C 1
ATOM 1880 O O . GLY A 1 240 ? -12.805 16.141 14.141 1 96.31 240 GLY A O 1
ATOM 1881 N N . CYS A 1 241 ? -13.75 14.219 13.469 1 97.88 241 CYS A N 1
ATOM 1882 C CA . CYS A 1 241 ? -12.508 13.641 12.977 1 97.88 241 CYS A CA 1
ATOM 1883 C C . CYS A 1 241 ? -12.266 14.031 11.523 1 97.88 241 CYS A C 1
ATOM 1885 O O . CYS A 1 241 ? -13.219 14.18 10.75 1 97.88 241 CYS A O 1
ATOM 1887 N N . LYS A 1 242 ? -11.047 14.211 11.258 1 96.62 242 LYS A N 1
ATOM 1888 C CA . LYS A 1 242 ? -10.594 14.516 9.898 1 96.62 242 LYS A CA 1
ATOM 1889 C C . LYS A 1 242 ? -9.453 13.586 9.484 1 96.62 242 LYS A C 1
ATOM 1891 O O . LYS A 1 242 ? -8.625 13.203 10.312 1 96.62 242 LYS A O 1
ATOM 1896 N N . ASP A 1 243 ? -9.43 13.219 8.219 1 95.5 243 ASP A N 1
ATOM 1897 C CA . ASP A 1 243 ? -8.367 12.406 7.629 1 95.5 243 ASP A CA 1
ATOM 1898 C C . ASP A 1 243 ? -7.965 12.938 6.258 1 95.5 243 ASP A C 1
ATOM 1900 O O . ASP A 1 243 ? -8.602 12.633 5.25 1 95.5 243 ASP A O 1
ATOM 1904 N N . VAL A 1 244 ? -6.883 13.703 6.332 1 92 244 VAL A N 1
ATOM 1905 C CA . VAL A 1 244 ? -6.434 14.297 5.082 1 92 244 VAL A CA 1
ATOM 1906 C C . VAL A 1 244 ? -5.41 13.383 4.41 1 92 244 VAL A C 1
ATOM 1908 O O . VAL A 1 244 ? -4.398 13.023 5.02 1 92 244 VAL A O 1
ATOM 1911 N N . ARG A 1 245 ? -5.652 12.977 3.219 1 89.69 245 ARG A N 1
ATOM 1912 C CA . ARG A 1 245 ? -4.762 12.25 2.32 1 89.69 245 ARG A CA 1
ATOM 1913 C C . ARG A 1 245 ? -4.711 12.914 0.947 1 89.69 245 ARG A C 1
ATOM 1915 O O . ARG A 1 245 ? -4.348 14.078 0.829 1 89.69 245 ARG A O 1
ATOM 1922 N N . ARG A 1 246 ? -5.086 12.219 -0.111 1 81.38 246 ARG A N 1
ATOM 1923 C CA . ARG A 1 246 ? -5.258 12.898 -1.391 1 81.38 246 ARG A CA 1
ATOM 1924 C C . ARG A 1 246 ? -6.422 13.883 -1.338 1 81.38 246 ARG A C 1
ATOM 1926 O O . ARG A 1 246 ? -6.379 14.938 -1.972 1 81.38 246 ARG A O 1
ATOM 1933 N N . HIS A 1 247 ? -7.289 13.461 -0.479 1 86.12 247 HIS A N 1
ATOM 1934 C CA . HIS A 1 247 ? -8.438 14.305 -0.196 1 86.12 247 HIS A CA 1
ATOM 1935 C C . HIS A 1 247 ? -8.742 14.344 1.298 1 86.12 247 HIS A C 1
ATOM 1937 O O . HIS A 1 247 ? -8.312 13.461 2.045 1 86.12 247 HIS A O 1
ATOM 1943 N N . LEU A 1 248 ? -9.445 15.367 1.584 1 90.69 248 LEU A N 1
ATOM 1944 C CA . LEU A 1 248 ? -9.852 15.5 2.979 1 90.69 248 LEU A CA 1
ATOM 1945 C C . LEU A 1 248 ? -11.156 14.75 3.232 1 90.69 248 LEU A C 1
ATOM 1947 O O . LEU A 1 248 ? -12.148 14.961 2.523 1 90.69 248 LEU A O 1
ATOM 1951 N N . ARG A 1 249 ? -11.141 13.883 4.207 1 92.38 249 ARG A N 1
ATOM 1952 C CA . ARG A 1 249 ? -12.344 13.211 4.688 1 92.38 249 ARG A CA 1
ATOM 1953 C C . ARG A 1 249 ? -12.703 13.68 6.094 1 92.38 249 ARG A C 1
ATOM 1955 O O . ARG A 1 249 ? -11.82 13.883 6.93 1 92.38 249 ARG A O 1
ATOM 1962 N N . ARG A 1 250 ? -14.008 13.828 6.316 1 94 250 ARG A N 1
ATOM 1963 C CA . ARG A 1 250 ? -14.539 14.219 7.617 1 94 250 ARG A CA 1
ATOM 1964 C C . ARG A 1 250 ? -15.586 13.219 8.109 1 94 250 ARG A C 1
ATOM 1966 O O . ARG A 1 250 ? -16.359 12.695 7.316 1 94 250 ARG A O 1
ATOM 1973 N N . SER A 1 251 ? -15.508 12.984 9.352 1 94.75 251 SER A N 1
ATOM 1974 C CA . SER A 1 251 ? -16.547 12.125 9.914 1 94.75 251 SER A CA 1
ATOM 1975 C C . SER A 1 251 ? -17.906 12.812 9.867 1 94.75 251 SER A C 1
ATOM 1977 O O . SER A 1 251 ? -18.016 14.016 10.125 1 94.75 251 SER A O 1
ATOM 1979 N N . ASP A 1 252 ? -18.906 12.086 9.492 1 89.44 252 ASP A N 1
ATOM 1980 C CA . ASP A 1 252 ? -20.266 12.609 9.422 1 89.44 252 ASP A CA 1
ATOM 1981 C C . ASP A 1 252 ? -21 12.406 10.75 1 89.44 252 ASP A C 1
ATOM 1983 O O . ASP A 1 252 ? -22.047 13.031 10.984 1 89.44 252 ASP A O 1
ATOM 1987 N N . GLN A 1 253 ? -20.5 11.602 11.555 1 93.31 253 GLN A N 1
ATOM 1988 C CA . GLN A 1 253 ? -21.047 11.305 12.875 1 93.31 253 GLN A CA 1
ATOM 1989 C C . GLN A 1 253 ? -19.969 11.359 13.945 1 93.31 253 GLN A C 1
ATOM 1991 O O . GLN A 1 253 ? -18.781 11.211 13.648 1 93.31 253 GLN A O 1
ATOM 1996 N N . PRO A 1 254 ? -20.453 11.664 15.117 1 96.06 254 PRO A N 1
ATOM 1997 C CA . PRO A 1 254 ? -19.469 11.648 16.203 1 96.06 254 PRO A CA 1
ATOM 1998 C C . PRO A 1 254 ? -18.797 10.289 16.375 1 96.06 254 PRO A C 1
ATOM 2000 O O . PRO A 1 254 ? -19.438 9.25 16.234 1 96.06 254 PRO A O 1
ATOM 2003 N N . ILE A 1 255 ? -17.516 10.297 16.562 1 97.81 255 ILE A N 1
ATOM 2004 C CA . ILE A 1 255 ? -16.703 9.117 16.828 1 97.81 255 ILE A CA 1
ATOM 2005 C C . ILE A 1 255 ? -16.156 9.164 18.25 1 97.81 255 ILE A C 1
ATOM 2007 O O . ILE A 1 255 ? -15.547 10.156 18.656 1 97.81 255 ILE A O 1
ATOM 2011 N N . THR A 1 256 ? -16.375 8.094 19.016 1 96.62 256 THR A N 1
ATOM 2012 C CA . THR A 1 256 ? -15.984 8.156 20.422 1 96.62 256 THR A CA 1
ATOM 2013 C C . THR A 1 256 ? -15.062 6.992 20.766 1 96.62 256 THR A C 1
ATOM 2015 O O . THR A 1 256 ? -14.5 6.945 21.875 1 96.62 256 THR A O 1
ATOM 2018 N N . THR A 1 257 ? -14.898 6.043 19.844 1 95.5 257 THR A N 1
ATOM 2019 C CA . THR A 1 257 ? -14.07 4.879 20.109 1 95.5 257 THR A CA 1
ATOM 2020 C C . THR A 1 257 ? -13.055 4.668 18.984 1 95.5 257 THR A C 1
ATOM 2022 O O . THR A 1 257 ? -13.234 5.164 17.875 1 95.5 257 THR A O 1
ATOM 2025 N N . ILE A 1 258 ? -12.047 3.916 19.328 1 96.12 258 ILE A N 1
ATOM 2026 C CA . ILE A 1 258 ? -11.016 3.6 18.344 1 96.12 258 ILE A CA 1
ATOM 2027 C C . ILE A 1 258 ? -11.609 2.727 17.25 1 96.12 258 ILE A C 1
ATOM 2029 O O . ILE A 1 258 ? -11.266 2.881 16.078 1 96.12 258 ILE A O 1
ATOM 2033 N N . ASP A 1 259 ? -12.539 1.803 17.578 1 94.62 259 ASP A N 1
ATOM 2034 C CA . ASP A 1 259 ? -13.195 0.958 16.594 1 94.62 259 ASP A CA 1
ATOM 2035 C C . ASP A 1 259 ? -13.984 1.798 15.586 1 94.62 259 ASP A C 1
ATOM 2037 O O . ASP A 1 259 ? -13.922 1.547 14.375 1 94.62 259 ASP A O 1
ATOM 2041 N N . GLU A 1 260 ? -14.68 2.766 16.094 1 95.62 260 GLU A N 1
ATOM 2042 C CA . GLU A 1 260 ? -15.414 3.668 15.211 1 95.62 260 GLU A CA 1
ATOM 2043 C C . GLU A 1 260 ? -14.469 4.473 14.328 1 95.62 260 GLU A C 1
ATOM 2045 O O . GLU A 1 260 ? -14.773 4.727 13.156 1 95.62 260 GLU A O 1
ATOM 2050 N N . PHE A 1 261 ? -13.398 4.898 14.891 1 96.88 261 PHE A N 1
ATOM 2051 C CA . PHE A 1 261 ? -12.406 5.648 14.125 1 96.88 261 PHE A CA 1
ATOM 2052 C C . PHE A 1 261 ? -11.828 4.793 13 1 96.88 261 PHE A C 1
ATOM 2054 O O . PHE A 1 261 ? -11.68 5.266 11.875 1 96.88 261 PHE A O 1
ATOM 2061 N N . GLU A 1 262 ? -11.578 3.555 13.328 1 94.75 262 GLU A N 1
ATOM 2062 C CA . GLU A 1 262 ? -11.086 2.627 12.32 1 94.75 262 GLU A CA 1
ATOM 2063 C C . GLU A 1 262 ? -12.109 2.432 11.203 1 94.75 262 GLU A C 1
ATOM 2065 O O . GLU A 1 262 ? -11.742 2.375 10.023 1 94.75 262 GLU A O 1
ATOM 2070 N N . GLN A 1 263 ? -13.305 2.316 11.547 1 92.94 263 GLN A N 1
ATOM 2071 C CA . GLN A 1 263 ? -14.352 2.213 10.539 1 92.94 263 GLN A CA 1
ATOM 2072 C C . GLN A 1 263 ? -14.383 3.447 9.641 1 92.94 263 GLN A C 1
ATOM 2074 O O . GLN A 1 263 ? -14.555 3.334 8.43 1 92.94 263 GLN A O 1
ATOM 2079 N N . PHE A 1 264 ? -14.203 4.598 10.227 1 95.31 264 PHE A N 1
ATOM 2080 C CA . PHE A 1 264 ? -14.133 5.859 9.492 1 95.31 264 PHE A CA 1
ATOM 2081 C C . PHE A 1 264 ? -12.977 5.844 8.5 1 95.31 264 PHE A C 1
ATOM 2083 O O . PHE A 1 264 ? -13.133 6.266 7.355 1 95.31 264 PHE A O 1
ATOM 2090 N N . LEU A 1 265 ? -11.844 5.277 8.93 1 94.44 265 LEU A N 1
ATOM 2091 C CA . LEU A 1 265 ? -10.656 5.27 8.078 1 94.44 265 LEU A CA 1
ATOM 2092 C C . LEU A 1 265 ? -10.836 4.32 6.902 1 94.44 265 LEU A C 1
ATOM 2094 O O . LEU A 1 265 ? -10.172 4.465 5.875 1 94.44 265 LEU A O 1
ATOM 2098 N N . PHE A 1 266 ? -11.656 3.293 6.988 1 91.5 266 PHE A N 1
ATOM 2099 C CA . PHE A 1 266 ? -11.859 2.32 5.922 1 91.5 266 PHE A CA 1
ATOM 2100 C C . PHE A 1 266 ? -12.898 2.82 4.922 1 91.5 266 PHE A C 1
ATOM 2102 O O . PHE A 1 266 ? -13.062 2.236 3.85 1 91.5 266 PHE A O 1
ATOM 2109 N N . LYS A 1 267 ? -13.586 3.848 5.301 1 85.88 267 LYS A N 1
ATOM 2110 C CA . LYS A 1 267 ? -14.594 4.371 4.379 1 85.88 267 LYS A CA 1
ATOM 2111 C C . LYS A 1 267 ? -13.938 4.969 3.135 1 85.88 267 LYS A C 1
ATOM 2113 O O . LYS A 1 267 ? -13.086 5.852 3.238 1 85.88 267 LYS A O 1
ATOM 2118 N N . GLY A 1 268 ? -14.188 4.352 1.995 1 76.62 268 GLY A N 1
ATOM 2119 C CA . GLY A 1 268 ? -13.641 4.832 0.736 1 76.62 268 GLY A CA 1
ATOM 2120 C C . GLY A 1 268 ? -14.586 5.75 -0.015 1 76.62 268 GLY A C 1
ATOM 2121 O O . GLY A 1 268 ? -15.602 6.172 0.526 1 76.62 268 GLY A O 1
ATOM 2122 N N . TYR A 1 269 ? -14.102 6.152 -1.207 1 75.69 269 TYR A N 1
ATOM 2123 C CA . TYR A 1 269 ? -14.875 7.047 -2.059 1 75.69 269 TYR A CA 1
ATOM 2124 C C . TYR A 1 269 ? -15.969 6.285 -2.805 1 75.69 269 TYR A C 1
ATOM 2126 O O . TYR A 1 269 ? -16.953 6.875 -3.238 1 75.69 269 TYR A O 1
ATOM 2134 N N . ARG A 1 270 ? -15.688 5.004 -2.895 1 81.06 270 ARG A N 1
ATOM 2135 C CA . ARG A 1 270 ? -16.641 4.137 -3.574 1 81.06 270 ARG A CA 1
ATOM 2136 C C . ARG A 1 270 ? -17.172 3.064 -2.629 1 81.06 270 ARG A C 1
ATOM 2138 O O . ARG A 1 270 ? -16.5 2.674 -1.678 1 81.06 270 ARG A O 1
ATOM 2145 N N . SER A 1 271 ? -18.344 2.75 -2.951 1 84.38 271 SER A N 1
ATOM 2146 C CA . SER A 1 271 ? -18.922 1.645 -2.188 1 84.38 271 SER A CA 1
ATOM 2147 C C . SER A 1 271 ? -18.328 0.307 -2.627 1 84.38 271 SER A C 1
ATOM 2149 O O . SER A 1 271 ? -17.781 0.196 -3.723 1 84.38 271 SER A O 1
ATOM 2151 N N . GLY A 1 272 ? -18.359 -0.625 -1.677 1 89.62 272 GLY A N 1
ATOM 2152 C CA . GLY A 1 272 ? -17.922 -1.973 -2.008 1 89.62 272 GLY A CA 1
ATOM 2153 C C . GLY A 1 272 ? -16.594 -2.342 -1.374 1 89.62 272 GLY A C 1
ATOM 2154 O O . GLY A 1 272 ? -16.078 -1.612 -0.523 1 89.62 272 GLY A O 1
ATOM 2155 N N . GLY A 1 273 ? -16.125 -3.58 -1.696 1 93.19 273 GLY A N 1
ATOM 2156 C CA . GLY A 1 273 ? -14.875 -4.102 -1.176 1 93.19 273 GLY A CA 1
ATOM 2157 C C . GLY A 1 273 ? -15.016 -4.738 0.194 1 93.19 273 GLY A C 1
ATOM 2158 O O . GLY A 1 273 ? -14.109 -4.645 1.025 1 93.19 273 GLY A O 1
ATOM 2159 N N . ASP A 1 274 ? -16.125 -5.273 0.471 1 93.69 274 ASP A N 1
ATOM 2160 C CA . ASP A 1 274 ? -16.438 -5.809 1.795 1 93.69 274 ASP A CA 1
ATOM 2161 C C . ASP A 1 274 ? -15.477 -6.941 2.164 1 93.69 274 ASP A C 1
ATOM 2163 O O . ASP A 1 274 ? -15.102 -7.09 3.328 1 93.69 274 ASP A O 1
ATOM 2167 N N . ALA A 1 275 ? -15.172 -7.715 1.157 1 95.44 275 ALA A N 1
ATOM 2168 C CA . ALA A 1 275 ? -14.234 -8.797 1.437 1 95.44 275 ALA A CA 1
ATOM 2169 C C . ALA A 1 275 ? -12.875 -8.25 1.858 1 95.44 275 ALA A C 1
ATOM 2171 O O . ALA A 1 275 ? -12.258 -8.758 2.799 1 95.44 275 ALA A O 1
ATOM 2172 N N . PHE A 1 276 ? -12.461 -7.25 1.207 1 96.31 276 PHE A N 1
ATOM 2173 C CA . PHE A 1 276 ? -11.188 -6.621 1.55 1 96.31 276 PHE A CA 1
ATOM 2174 C C . PHE A 1 276 ? -11.242 -6.016 2.949 1 96.31 276 PHE A C 1
ATOM 2176 O O . PHE A 1 276 ? -10.328 -6.215 3.752 1 96.31 276 PHE A O 1
ATOM 2183 N N . VAL A 1 277 ? -12.242 -5.293 3.209 1 95 277 VAL A N 1
ATOM 2184 C CA . VAL A 1 277 ? -12.391 -4.641 4.504 1 95 277 VAL A CA 1
ATOM 2185 C C . VAL A 1 277 ? -12.414 -5.695 5.613 1 95 277 VAL A C 1
ATOM 2187 O O . VAL A 1 277 ? -11.734 -5.547 6.633 1 95 277 VAL A O 1
ATOM 2190 N N . SER A 1 278 ? -13.18 -6.762 5.383 1 95.5 278 SER A N 1
ATOM 2191 C CA . SER A 1 278 ? -13.234 -7.852 6.352 1 95.5 278 SER A CA 1
ATOM 2192 C C . SER A 1 278 ? -11.867 -8.5 6.535 1 95.5 278 SER A C 1
ATOM 2194 O O . SER A 1 278 ? -11.461 -8.797 7.66 1 95.5 278 SER A O 1
ATOM 2196 N N . PHE A 1 279 ? -11.219 -8.688 5.453 1 96.81 279 PHE A N 1
ATOM 2197 C CA . PHE A 1 279 ? -9.875 -9.258 5.461 1 96.81 279 PHE A CA 1
ATOM 2198 C C . PHE A 1 279 ? -8.93 -8.391 6.285 1 96.81 279 PHE A C 1
ATOM 2200 O O . PHE A 1 279 ? -8.219 -8.898 7.16 1 96.81 279 PHE A O 1
ATOM 2207 N N . MET A 1 280 ? -8.938 -7.113 6.098 1 96.31 280 MET A N 1
ATOM 2208 C CA . MET A 1 280 ? -8.07 -6.168 6.7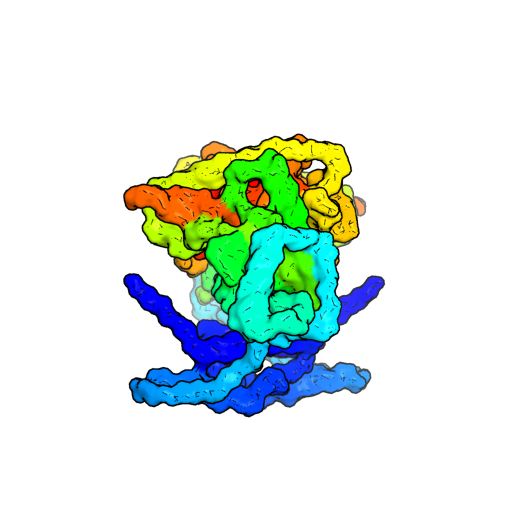97 1 96.31 280 MET A CA 1
ATOM 2209 C C . MET A 1 280 ? -8.422 -6.109 8.281 1 96.31 280 MET A C 1
ATOM 2211 O O . MET A 1 280 ? -7.543 -5.922 9.125 1 96.31 280 MET A O 1
ATOM 2215 N N . HIS A 1 281 ? -9.648 -6.23 8.594 1 94.38 281 HIS A N 1
ATOM 2216 C CA . HIS A 1 281 ? -10.078 -6.23 9.984 1 94.38 281 HIS A CA 1
ATOM 2217 C C . HIS A 1 281 ? -9.445 -7.379 10.758 1 94.38 281 HIS A C 1
ATOM 2219 O O . HIS A 1 281 ? -9.148 -7.242 11.953 1 94.38 281 HIS A O 1
ATOM 2225 N N . GLU A 1 282 ? -9.227 -8.422 10.039 1 94 282 GLU A N 1
ATOM 2226 C CA . GLU A 1 282 ? -8.625 -9.586 10.688 1 94 282 GLU A CA 1
ATOM 2227 C C . GLU A 1 282 ? -7.156 -9.336 11.031 1 94 282 GLU A C 1
ATOM 2229 O O . GLU A 1 282 ? -6.586 -10.023 11.875 1 94 282 GLU A O 1
ATOM 2234 N N . LEU A 1 283 ? -6.598 -8.406 10.391 1 96.25 283 LEU A N 1
ATOM 2235 C CA . LEU A 1 283 ? -5.18 -8.133 10.594 1 96.25 283 LEU A CA 1
ATOM 2236 C C . LEU A 1 283 ? -4.98 -7.004 11.594 1 96.25 283 LEU A C 1
ATOM 2238 O O . LEU A 1 283 ? -3.848 -6.707 11.984 1 96.25 283 LEU A O 1
ATOM 2242 N N . ARG A 1 284 ? -6.02 -6.383 11.992 1 94.06 284 ARG A N 1
ATOM 2243 C CA . ARG A 1 284 ? -5.945 -5.227 12.883 1 94.06 284 ARG A CA 1
ATOM 2244 C C . ARG A 1 284 ? -5.617 -5.652 14.312 1 94.06 284 ARG A C 1
ATOM 2246 O O . ARG A 1 284 ? -6.207 -6.598 14.836 1 94.06 284 ARG A O 1
ATOM 2253 N N . PRO A 1 285 ? -4.602 -4.957 14.945 1 92.19 285 PRO A N 1
ATOM 2254 C CA . PRO A 1 285 ? -4.41 -5.195 16.375 1 92.19 285 PRO A CA 1
ATOM 2255 C C . PRO A 1 285 ? -5.629 -4.801 17.203 1 92.19 285 PRO A C 1
ATOM 2257 O O . PRO A 1 285 ? -6.484 -4.047 16.734 1 92.19 285 PRO A O 1
ATOM 2260 N N . PRO A 1 286 ? -5.676 -5.285 18.406 1 90.62 286 PRO A N 1
ATOM 2261 C CA . PRO A 1 286 ? -6.801 -4.902 19.266 1 90.62 286 PRO A CA 1
ATOM 2262 C C . PRO A 1 286 ? -6.785 -3.418 19.625 1 90.62 286 PRO A C 1
ATOM 2264 O O . PRO A 1 286 ? -5.727 -2.865 19.938 1 90.62 286 PRO A O 1
ATOM 2267 N N . ALA A 1 287 ? -7.926 -2.789 19.609 1 85.38 287 ALA A N 1
ATOM 2268 C CA . ALA A 1 287 ? -8.078 -1.373 19.938 1 85.38 287 ALA A CA 1
ATOM 2269 C C . ALA A 1 287 ? -7.703 -1.095 21.391 1 85.38 287 ALA A C 1
ATOM 2271 O O . ALA A 1 287 ? -7.23 -0.003 21.719 1 85.38 287 ALA A O 1
ATOM 2272 N N . SER A 1 288 ? -7.91 -2.008 22.203 1 82.69 288 SER A N 1
ATOM 2273 C CA . SER A 1 288 ? -7.699 -1.858 23.641 1 82.69 288 SER A CA 1
ATOM 2274 C C . SER A 1 288 ? -6.23 -1.585 23.953 1 82.69 288 SER A C 1
ATOM 2276 O O . SER A 1 288 ? -5.902 -1.101 25.047 1 82.69 288 SER A O 1
ATOM 2278 N N . SER A 1 289 ? -5.453 -1.699 23.016 1 82.44 289 SER A N 1
ATOM 2279 C CA . SER A 1 289 ? -4.02 -1.537 23.234 1 82.44 289 SER A CA 1
ATOM 2280 C C . SER A 1 289 ? -3.562 -0.123 22.891 1 82.44 289 SER A C 1
ATOM 2282 O O . SER A 1 289 ? -2.396 0.224 23.094 1 82.44 289 SER A O 1
ATOM 2284 N N . CYS A 1 290 ? -4.492 0.708 22.562 1 93.06 290 CYS A N 1
ATOM 2285 C CA . CYS A 1 290 ? -4.102 2.02 22.062 1 93.06 290 CYS A CA 1
ATOM 2286 C C . CYS A 1 290 ? -4.688 3.131 22.922 1 93.06 290 CYS A C 1
ATOM 2288 O O . CYS A 1 290 ? -5.855 3.068 23.312 1 93.06 290 CYS A O 1
ATOM 2290 N N . ARG A 1 291 ? -3.941 4.09 23.281 1 95.5 291 ARG A N 1
ATOM 2291 C CA . ARG A 1 291 ? -4.398 5.285 23.984 1 95.5 291 ARG A CA 1
ATOM 2292 C C . ARG A 1 291 ? -4.902 6.336 23 1 95.5 291 ARG A C 1
ATOM 2294 O O . ARG A 1 291 ? -4.609 6.266 21.812 1 95.5 291 ARG A O 1
ATOM 2301 N N . ILE A 1 292 ? -5.715 7.215 23.5 1 98 292 ILE A N 1
ATOM 2302 C CA . ILE A 1 292 ? -6.125 8.406 22.781 1 98 292 ILE A CA 1
ATOM 2303 C C . ILE A 1 292 ? -5.293 9.602 23.234 1 98 292 ILE A C 1
ATOM 2305 O O . ILE A 1 292 ? -5.219 9.898 24.422 1 98 292 ILE A O 1
ATOM 2309 N N . VAL A 1 293 ? -4.668 10.281 22.281 1 98.38 293 VAL A N 1
ATOM 2310 C CA . VAL A 1 293 ? -3.756 11.359 22.656 1 98.38 293 VAL A CA 1
ATOM 2311 C C . VAL A 1 293 ? -3.949 12.539 21.703 1 98.38 293 VAL A C 1
ATOM 2313 O O . VAL A 1 293 ? -4.535 12.391 20.625 1 98.38 293 VAL A O 1
ATOM 2316 N N . PHE A 1 294 ? -3.486 13.648 22.094 1 98.62 294 PHE A N 1
ATOM 2317 C CA . PHE A 1 294 ? -3.562 14.844 21.266 1 98.62 294 PHE A CA 1
ATOM 2318 C C . PHE A 1 294 ? -2.604 14.734 20.094 1 98.62 294 PHE A C 1
ATOM 2320 O O . PHE A 1 294 ? -1.447 14.344 20.25 1 98.62 294 PHE A O 1
ATOM 2327 N N . THR A 1 295 ? -3.064 15.047 18.906 1 98.56 295 THR A N 1
ATOM 2328 C CA . THR A 1 295 ? -2.371 14.844 17.641 1 98.56 295 THR A CA 1
ATOM 2329 C C . THR A 1 295 ? -2.424 16.109 16.797 1 98.56 295 THR A C 1
ATOM 2331 O O . THR A 1 295 ? -3.457 16.781 16.734 1 98.56 295 THR A O 1
ATOM 2334 N N . HIS A 1 296 ? -1.314 16.516 16.203 1 98.44 296 HIS A N 1
ATOM 2335 C CA . HIS A 1 296 ? -1.258 17.672 15.312 1 98.44 296 HIS A CA 1
ATOM 2336 C C . HIS A 1 296 ? -1.96 17.391 13.992 1 98.44 296 HIS A C 1
ATOM 2338 O O . HIS A 1 296 ? -2.734 18.203 13.5 1 98.44 296 HIS A O 1
ATOM 2344 N N . GLY A 1 297 ? -1.62 16.219 13.414 1 97.94 297 GLY A N 1
ATOM 2345 C CA . GLY A 1 297 ? -2.363 15.727 12.266 1 97.94 297 GLY A CA 1
ATOM 2346 C C . GLY A 1 297 ? -1.735 16.109 10.938 1 97.94 297 GLY A C 1
ATOM 2347 O O . GLY A 1 297 ? -2.17 15.641 9.883 1 97.94 297 GLY A O 1
ATOM 2348 N N . ASP A 1 298 ? -0.76 16.984 10.891 1 97.44 298 ASP A N 1
ATOM 2349 C CA . ASP A 1 298 ? -0.075 17.344 9.648 1 97.44 298 ASP A CA 1
ATOM 2350 C C . ASP A 1 298 ? 1.303 17.938 9.938 1 97.44 298 ASP A C 1
ATOM 2352 O O . ASP A 1 298 ? 1.669 18.969 9.383 1 97.44 298 ASP A O 1
ATOM 2356 N N . LEU A 1 299 ? 2.014 17.312 10.766 1 96.88 299 LEU A N 1
ATOM 2357 C CA . LEU A 1 299 ? 3.314 17.844 11.156 1 96.88 299 LEU A CA 1
ATOM 2358 C C . LEU A 1 299 ? 4.402 17.406 10.18 1 96.88 299 LEU A C 1
ATOM 2360 O O . LEU A 1 299 ? 5.234 16.562 10.516 1 96.88 299 LEU A O 1
ATOM 2364 N N . ARG A 1 300 ? 4.52 18.062 9.086 1 96.38 300 ARG A N 1
ATOM 2365 C CA . ARG A 1 300 ? 5.562 17.938 8.07 1 96.38 300 ARG A CA 1
ATOM 2366 C C . ARG A 1 300 ? 6.555 19.094 8.156 1 96.38 300 ARG A C 1
ATOM 2368 O O . ARG A 1 300 ? 6.301 20.078 8.844 1 96.38 300 ARG A O 1
ATOM 2375 N N . PRO A 1 301 ? 7.664 18.969 7.484 1 97.62 301 PRO A N 1
ATOM 2376 C CA . PRO A 1 301 ? 8.703 19.984 7.602 1 97.62 301 PRO A CA 1
ATOM 2377 C C . PRO A 1 301 ? 8.195 21.391 7.242 1 97.62 301 PRO A C 1
ATOM 2379 O O . PRO A 1 301 ? 8.641 22.375 7.82 1 97.62 301 PRO A O 1
ATOM 2382 N N . ASP A 1 302 ? 7.191 21.469 6.41 1 96.81 302 ASP A N 1
ATOM 2383 C CA . ASP A 1 302 ? 6.609 22.75 6.02 1 96.81 302 ASP A CA 1
ATOM 2384 C C . ASP A 1 302 ? 5.914 23.422 7.199 1 96.81 302 ASP A C 1
ATOM 2386 O O . ASP A 1 302 ? 5.719 24.625 7.203 1 96.81 302 ASP A O 1
ATOM 2390 N N . ASN A 1 303 ? 5.605 22.672 8.211 1 98.12 303 ASN A N 1
ATOM 2391 C CA . ASN A 1 303 ? 4.812 23.188 9.312 1 98.12 303 ASN A CA 1
ATOM 2392 C C . ASN A 1 303 ? 5.633 23.297 10.594 1 98.12 303 ASN A C 1
ATOM 2394 O O . ASN A 1 303 ? 5.078 23.359 11.695 1 98.12 303 ASN A O 1
ATOM 2398 N N . ILE A 1 304 ? 6.91 23.266 10.398 1 98.56 304 ILE A N 1
ATOM 2399 C CA . ILE A 1 304 ? 7.848 23.422 11.508 1 98.56 304 ILE A CA 1
ATOM 2400 C C . ILE A 1 304 ? 8.812 24.578 11.195 1 98.56 304 ILE A C 1
ATOM 2402 O O . ILE A 1 304 ? 9.477 24.578 10.164 1 98.56 304 ILE A O 1
ATOM 2406 N N . THR A 1 305 ? 8.859 25.562 12.086 1 98.06 305 THR A N 1
ATOM 2407 C CA . THR A 1 305 ? 9.797 26.672 11.914 1 98.06 305 THR A CA 1
ATOM 2408 C C . THR A 1 305 ? 10.977 26.531 12.867 1 98.06 305 THR A C 1
ATOM 2410 O O . THR A 1 305 ? 10.82 26.062 14 1 98.06 305 THR A O 1
ATOM 2413 N N . VAL A 1 306 ? 12.133 26.906 12.367 1 98 306 VAL A N 1
ATOM 2414 C CA . VAL A 1 306 ? 13.367 26.812 13.141 1 98 306 VAL A CA 1
ATOM 2415 C C . VAL A 1 306 ? 14.188 28.078 12.945 1 98 306 VAL A C 1
ATOM 2417 O O . VAL A 1 306 ? 14.008 28.797 11.953 1 98 306 VAL A O 1
ATOM 2420 N N . LYS A 1 307 ? 15.008 28.344 13.883 1 96.62 307 LYS A N 1
ATOM 2421 C CA . LYS A 1 307 ? 15.977 29.438 13.789 1 96.62 307 LYS A CA 1
ATOM 2422 C C . LYS A 1 307 ? 17.344 28.984 14.297 1 96.62 307 LYS A C 1
ATOM 2424 O O . LYS A 1 307 ? 17.438 28.141 15.195 1 96.62 307 LYS A O 1
ATOM 2429 N N . MET A 1 308 ? 18.359 29.531 13.711 1 94.62 308 MET A N 1
ATOM 2430 C CA . MET A 1 308 ? 19.719 29.266 14.18 1 94.62 308 MET A CA 1
ATOM 2431 C C . MET A 1 308 ? 19.953 29.859 15.562 1 94.62 308 MET A C 1
ATOM 2433 O O . MET A 1 308 ? 19.531 31 15.828 1 94.62 308 MET A O 1
ATOM 2437 N N . ALA A 1 309 ? 20.375 29.016 16.406 1 89.5 309 ALA A N 1
ATOM 2438 C CA . ALA A 1 309 ? 20.719 29.469 17.75 1 89.5 309 ALA A CA 1
ATOM 2439 C C . ALA A 1 309 ? 22.203 29.25 18.031 1 89.5 309 ALA A C 1
ATOM 2441 O O . ALA A 1 309 ? 22.688 28.109 17.984 1 89.5 309 ALA A O 1
ATOM 2442 N N . GLY A 1 310 ? 22.875 30.266 18.359 1 83.75 310 GLY A N 1
ATOM 2443 C CA . GLY A 1 310 ? 24.312 30.156 18.547 1 83.75 310 GLY A CA 1
ATOM 2444 C C . GLY A 1 310 ? 25.078 29.844 17.266 1 83.75 310 GLY A C 1
ATOM 2445 O O . GLY A 1 310 ? 24.688 30.281 16.188 1 83.75 310 GLY A O 1
ATOM 2446 N N . ASP A 1 311 ? 26.188 29.109 17.438 1 78.5 311 ASP A N 1
ATOM 2447 C CA . ASP A 1 311 ? 27.094 28.922 16.312 1 78.5 311 ASP A CA 1
ATOM 2448 C C . ASP A 1 311 ? 26.656 27.75 15.438 1 78.5 311 ASP A C 1
ATOM 2450 O O . ASP A 1 311 ? 26.875 27.75 14.227 1 78.5 311 ASP A O 1
ATOM 2454 N N . HIS A 1 312 ? 26.016 26.844 16 1 81.88 312 HIS A N 1
ATOM 2455 C CA . HIS A 1 312 ? 25.797 25.703 15.125 1 81.88 312 HIS A CA 1
ATOM 2456 C C . HIS A 1 312 ? 24.469 25.016 15.43 1 81.88 312 HIS A C 1
ATOM 2458 O O . HIS A 1 312 ? 24.094 24.047 14.758 1 81.88 312 HIS A O 1
ATOM 2464 N N . GLY A 1 313 ? 23.719 25.594 16.156 1 91.38 313 GLY A N 1
ATOM 2465 C CA . GLY A 1 313 ? 22.516 24.875 16.562 1 91.38 313 GLY A CA 1
ATOM 2466 C C . GLY A 1 313 ? 21.234 25.516 16.062 1 91.38 313 GLY A C 1
ATOM 2467 O O . GLY A 1 313 ? 21.219 26.703 15.711 1 91.38 313 GLY A O 1
ATOM 2468 N N . TYR A 1 314 ? 20.266 24.688 15.805 1 96.06 314 TYR A N 1
ATOM 2469 C CA . TYR A 1 314 ? 18.922 25.172 15.461 1 96.06 314 TYR A CA 1
ATOM 2470 C C . TYR A 1 314 ? 17.938 24.875 16.578 1 96.06 314 TYR A C 1
ATOM 2472 O O . TYR A 1 314 ? 18.031 23.844 17.25 1 96.06 314 TYR A O 1
ATOM 2480 N N . VAL A 1 315 ? 17.047 25.812 16.781 1 97.06 315 VAL A N 1
ATOM 2481 C CA . VAL A 1 315 ? 15.984 25.625 17.75 1 97.06 315 VAL A CA 1
ATOM 2482 C C . VAL A 1 315 ? 14.625 25.703 17.062 1 97.06 315 VAL A C 1
ATOM 2484 O O . VAL A 1 315 ? 14.406 26.547 16.188 1 97.06 315 VAL A O 1
ATOM 2487 N N . VAL A 1 316 ? 13.758 24.781 17.422 1 98 316 VAL A N 1
ATOM 2488 C CA . VAL A 1 316 ? 12.391 24.812 16.922 1 98 316 VAL A CA 1
ATOM 2489 C C . VAL A 1 316 ? 11.648 26.016 17.5 1 98 316 VAL A C 1
ATOM 2491 O O . VAL A 1 316 ? 11.531 26.156 18.719 1 98 316 VAL A O 1
ATOM 2494 N N . THR A 1 317 ? 11.102 26.859 16.625 1 97.56 317 THR A N 1
ATOM 2495 C CA . THR A 1 317 ? 10.484 28.109 17.062 1 97.56 317 THR A CA 1
ATOM 2496 C C . THR A 1 317 ? 8.961 28.031 16.953 1 97.56 317 THR A C 1
ATOM 2498 O O . THR A 1 317 ? 8.25 28.844 17.531 1 97.56 317 THR A O 1
ATOM 2501 N N . GLY A 1 318 ? 8.547 27.062 16.141 1 98 318 GLY A N 1
ATOM 2502 C CA . GLY A 1 318 ? 7.102 27.016 15.992 1 98 318 GLY A CA 1
ATOM 2503 C C . GLY A 1 318 ? 6.609 25.75 15.32 1 98 318 GLY A C 1
ATOM 2504 O O . GLY A 1 318 ? 7.266 25.219 14.422 1 98 318 GLY A O 1
ATOM 2505 N N . LEU A 1 319 ? 5.492 25.234 15.773 1 98.62 319 LEU A N 1
ATOM 2506 C CA . LEU A 1 319 ? 4.625 24.297 15.078 1 98.62 319 LEU A CA 1
ATOM 2507 C C . LEU A 1 319 ? 3.371 25 14.555 1 98.62 319 LEU A C 1
ATOM 2509 O O . LEU A 1 319 ? 2.592 25.547 15.336 1 98.62 319 LEU A O 1
ATOM 2513 N N . ILE A 1 320 ? 3.199 24.938 13.219 1 98.31 320 ILE A N 1
ATOM 2514 C CA . ILE A 1 320 ? 2.135 25.766 12.656 1 98.31 320 ILE A CA 1
ATOM 2515 C C . ILE A 1 320 ? 1.154 24.875 11.883 1 98.31 320 ILE A C 1
ATOM 2517 O O . ILE A 1 320 ? 1.412 23.703 11.672 1 98.31 320 ILE A O 1
ATOM 2521 N N . ASP A 1 321 ? -0.059 25.406 11.57 1 97.5 321 ASP A N 1
ATOM 2522 C CA . ASP A 1 321 ? -1.118 24.797 10.766 1 97.5 321 ASP A CA 1
ATOM 2523 C C . ASP A 1 321 ? -1.772 23.641 11.508 1 97.5 321 ASP A C 1
ATOM 2525 O O . ASP A 1 321 ? -1.625 22.484 11.117 1 97.5 321 ASP A O 1
ATOM 2529 N N . TRP A 1 322 ? -2.621 23.953 12.414 1 98.19 322 TRP A N 1
ATOM 2530 C CA . TRP A 1 322 ? -3.248 23 13.328 1 98.19 322 TRP A CA 1
ATOM 2531 C C . TRP A 1 322 ? -4.652 22.641 12.859 1 98.19 322 TRP A C 1
ATOM 2533 O O . TRP A 1 322 ? -5.512 22.281 13.664 1 98.19 322 TRP A O 1
ATOM 2543 N N . GLU A 1 323 ? -4.906 22.734 11.617 1 96.88 323 GLU A N 1
ATOM 2544 C CA . GLU A 1 323 ? -6.262 22.625 11.086 1 96.88 323 GLU A CA 1
ATOM 2545 C C . GLU A 1 323 ? -6.777 21.203 11.172 1 96.88 323 GLU A C 1
ATOM 2547 O O . GLU A 1 323 ? -7.984 20.953 11.055 1 96.88 323 GLU A O 1
ATOM 2552 N N . TYR A 1 324 ? -5.891 20.25 11.414 1 97.56 324 TYR A N 1
ATOM 2553 C CA . TYR A 1 324 ? -6.328 18.859 11.453 1 97.56 324 TYR A CA 1
ATOM 2554 C C . TYR A 1 324 ? -6.113 18.25 12.836 1 97.56 324 TYR A C 1
ATOM 2556 O O . TYR A 1 324 ? -6.234 17.031 13.016 1 97.56 324 TYR A O 1
ATOM 2564 N N . SER A 1 325 ? -5.883 19.016 13.773 1 98.5 325 SER A N 1
ATOM 2565 C CA . SER A 1 325 ? -5.484 18.562 15.109 1 98.5 325 SER A CA 1
ATOM 2566 C C . SER A 1 325 ? -6.691 18.109 15.922 1 98.5 325 SER A C 1
ATOM 2568 O O . SER A 1 325 ? -7.832 18.391 15.562 1 98.5 325 SER A O 1
ATOM 2570 N N . GLY A 1 326 ? -6.391 17.359 16.984 1 98.38 326 GLY A N 1
ATOM 2571 C CA . GLY A 1 326 ? -7.371 16.875 17.938 1 98.38 326 GLY A CA 1
ATOM 2572 C C . GLY A 1 326 ? -6.934 15.609 18.656 1 98.38 326 GLY A C 1
ATOM 2573 O O . GLY A 1 326 ? -5.742 15.281 18.672 1 98.38 326 GLY A O 1
ATOM 2574 N N . PHE A 1 327 ? -7.879 15.062 19.344 1 98.56 327 PHE A N 1
ATOM 2575 C CA . PHE A 1 327 ? -7.598 13.797 20.016 1 98.56 327 PHE A CA 1
ATOM 2576 C C . PHE A 1 327 ? -7.867 12.617 19.078 1 98.56 327 PHE A C 1
ATOM 2578 O O . PHE A 1 327 ? -8.953 12.516 18.5 1 98.56 327 PHE A O 1
ATOM 2585 N N . TYR A 1 328 ? -6.871 11.797 18.922 1 98.5 328 TYR A N 1
ATOM 2586 C CA . TYR A 1 328 ? -6.902 10.641 18.031 1 98.5 328 TYR A CA 1
ATOM 2587 C C . TYR A 1 328 ? -6.16 9.461 18.641 1 98.5 328 TYR A C 1
ATOM 2589 O O . TYR A 1 328 ? -5.465 9.609 19.656 1 98.5 328 TYR A O 1
ATOM 2597 N N . PRO A 1 329 ? -6.336 8.242 18.094 1 98 329 PRO A N 1
ATOM 2598 C CA . PRO A 1 329 ? -5.5 7.129 18.547 1 98 329 PRO A CA 1
ATOM 2599 C C . PRO A 1 329 ? -4.004 7.418 18.406 1 98 329 PRO A C 1
ATOM 2601 O O . PRO A 1 329 ? -3.582 8.078 17.453 1 98 329 PRO A O 1
ATOM 2604 N N . GLU A 1 330 ? -3.205 6.957 19.297 1 98 330 GLU A N 1
ATOM 2605 C CA . GLU A 1 330 ? -1.806 7.352 19.453 1 98 330 GLU A CA 1
ATOM 2606 C C . GLU A 1 330 ? -0.997 6.98 18.203 1 98 330 GLU A C 1
ATOM 2608 O O . GLU A 1 330 ? 0.03 7.598 17.922 1 98 330 GLU A O 1
ATOM 2613 N N . TYR A 1 331 ? -1.455 5.996 17.453 1 97.31 331 TYR A N 1
ATOM 2614 C CA . TYR A 1 331 ? -0.71 5.574 16.281 1 97.31 331 TYR A CA 1
ATOM 2615 C C . TYR A 1 331 ? -0.937 6.535 15.117 1 97.31 331 TYR A C 1
ATOM 2617 O O . TYR A 1 331 ? -0.198 6.512 14.133 1 97.31 331 TYR A O 1
ATOM 2625 N N . TYR A 1 332 ? -1.929 7.359 15.172 1 98.19 332 TYR A N 1
ATOM 2626 C CA . TYR A 1 332 ? -2.41 8.133 14.039 1 98.19 332 TYR A CA 1
ATOM 2627 C C . TYR A 1 332 ? -1.373 9.164 13.602 1 98.19 332 TYR A C 1
ATOM 2629 O O . TYR A 1 332 ? -1.194 9.406 12.406 1 98.19 332 TYR A O 1
ATOM 2637 N N . GLU A 1 333 ? -0.698 9.758 14.508 1 98.38 333 GLU A N 1
ATOM 2638 C CA . GLU A 1 333 ? 0.318 10.75 14.164 1 98.38 333 GLU A CA 1
ATOM 2639 C C . GLU A 1 333 ? 1.461 10.117 13.375 1 98.38 333 GLU A C 1
ATOM 2641 O O . GLU A 1 333 ? 2.074 10.766 12.523 1 98.38 333 GLU A O 1
ATOM 2646 N N . ALA A 1 334 ? 1.764 8.859 13.703 1 97.69 334 ALA A N 1
ATOM 2647 C CA . ALA A 1 334 ? 2.787 8.156 12.938 1 97.69 334 ALA A CA 1
ATOM 2648 C C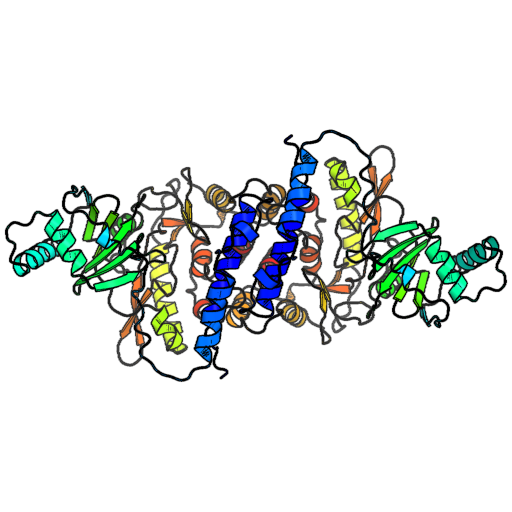 . ALA A 1 334 ? 2.406 8.078 11.461 1 97.69 334 ALA A C 1
ATOM 2650 O O . ALA A 1 334 ? 3.264 8.211 10.586 1 97.69 334 ALA A O 1
ATOM 2651 N N . ALA A 1 335 ? 1.178 7.824 11.227 1 96.94 335 ALA A N 1
ATOM 2652 C CA . ALA A 1 335 ? 0.684 7.793 9.852 1 96.94 335 ALA A CA 1
ATOM 2653 C C . ALA A 1 335 ? 0.749 9.18 9.219 1 96.94 335 ALA A C 1
ATOM 2655 O O . ALA A 1 335 ? 1.173 9.328 8.062 1 96.94 335 ALA A O 1
ATOM 2656 N N . LYS A 1 336 ? 0.39 10.172 9.961 1 97.25 336 LYS A N 1
ATOM 2657 C CA . LYS A 1 336 ? 0.273 11.516 9.414 1 97.25 336 LYS A CA 1
ATOM 2658 C C . LYS A 1 336 ? 1.647 12.141 9.188 1 97.25 336 LYS A C 1
ATOM 2660 O O . LYS A 1 336 ? 1.838 12.922 8.25 1 97.25 336 LYS A O 1
ATOM 2665 N N . PHE A 1 337 ? 2.643 11.812 10.031 1 96.56 337 PHE A N 1
ATOM 2666 C CA . PHE A 1 337 ? 4.012 12.281 9.867 1 96.56 337 PHE A CA 1
ATOM 2667 C C . PHE A 1 337 ? 4.594 11.805 8.539 1 96.56 337 PHE A C 1
ATOM 2669 O O . PHE A 1 337 ? 5.551 12.383 8.031 1 96.56 337 PHE A O 1
ATOM 2676 N N . THR A 1 338 ? 4.027 10.688 8.039 1 96.5 338 THR A N 1
ATOM 2677 C CA . THR A 1 338 ? 4.586 10.055 6.848 1 96.5 338 THR A CA 1
ATOM 2678 C C . THR A 1 338 ? 3.592 10.102 5.691 1 96.5 338 THR A C 1
ATOM 2680 O O . THR A 1 338 ? 3.674 9.297 4.762 1 96.5 338 THR A O 1
ATOM 2683 N N . ASN A 1 339 ? 2.666 10.992 5.832 1 93.88 339 ASN A N 1
ATOM 2684 C CA . ASN A 1 339 ? 1.599 11.094 4.844 1 93.88 339 ASN A CA 1
ATOM 2685 C C . ASN A 1 339 ? 2.154 11.367 3.447 1 93.88 339 ASN A C 1
ATOM 2687 O O . ASN A 1 339 ? 1.569 10.945 2.447 1 93.88 339 ASN A O 1
ATOM 2691 N N . CYS A 1 340 ? 3.262 12.055 3.336 1 92.75 340 CYS A N 1
ATOM 2692 C CA . CYS A 1 340 ? 3.826 12.438 2.047 1 92.75 340 CYS A CA 1
ATOM 2693 C C . CYS A 1 340 ? 4.988 11.531 1.669 1 92.75 340 CYS A C 1
ATOM 2695 O O . CYS A 1 340 ? 5.734 11.82 0.731 1 92.75 340 CYS A O 1
ATOM 2697 N N . LEU A 1 341 ? 5.18 10.469 2.416 1 95.44 341 LEU A N 1
ATOM 2698 C CA . LEU A 1 341 ? 6.254 9.531 2.127 1 95.44 341 LEU A CA 1
ATOM 2699 C C . LEU A 1 341 ? 5.984 8.781 0.826 1 95.44 341 LEU A C 1
ATOM 2701 O O . LEU A 1 341 ? 4.98 8.07 0.71 1 95.44 341 LEU A O 1
ATOM 2705 N N . SER A 1 342 ? 6.91 8.922 -0.1 1 93.44 342 SER A N 1
ATOM 2706 C CA . SER A 1 342 ? 6.789 8.266 -1.398 1 93.44 342 SER A CA 1
ATOM 2707 C C . SER A 1 342 ? 7.648 7.004 -1.461 1 93.44 342 SER A C 1
ATOM 2709 O O . SER A 1 342 ? 8.695 6.926 -0.819 1 93.44 342 SER A O 1
ATOM 2711 N N . PRO A 1 343 ? 7.227 6.062 -2.285 1 92.62 343 PRO A N 1
ATOM 2712 C CA . PRO A 1 343 ? 8 4.828 -2.43 1 92.62 343 PRO A CA 1
ATOM 2713 C C . PRO A 1 343 ? 9.398 5.078 -2.988 1 92.62 343 PRO A C 1
ATOM 2715 O O . PRO A 1 343 ? 10.266 4.199 -2.91 1 92.62 343 PRO A O 1
ATOM 2718 N N . TYR A 1 344 ? 9.656 6.195 -3.586 1 93.19 344 TYR A N 1
ATOM 2719 C CA . TYR A 1 344 ? 10.984 6.535 -4.094 1 93.19 344 TYR A CA 1
ATOM 2720 C C . TYR A 1 344 ? 11.531 7.777 -3.404 1 93.19 344 TYR A C 1
ATOM 2722 O O . TYR A 1 344 ? 12.219 8.586 -4.027 1 93.19 344 TYR A O 1
ATOM 2730 N N . GLU A 1 345 ? 11.102 7.855 -2.199 1 93.81 345 GLU A N 1
ATOM 2731 C CA . GLU A 1 345 ? 11.547 8.961 -1.358 1 93.81 345 GLU A CA 1
ATOM 2732 C C . GLU A 1 345 ? 13.062 8.953 -1.19 1 93.81 345 GLU A C 1
ATOM 2734 O O . GLU A 1 345 ? 13.664 7.898 -0.966 1 93.81 345 GLU A O 1
ATOM 2739 N N . GLU A 1 346 ? 13.656 10.25 -1.315 1 93 346 GLU A N 1
ATOM 2740 C CA . GLU A 1 346 ? 15.094 10.383 -1.111 1 93 346 GLU A CA 1
ATOM 2741 C C . GLU A 1 346 ? 15.406 11.234 0.113 1 93 346 GLU A C 1
ATOM 2743 O O . GLU A 1 346 ? 16.5 11.164 0.668 1 93 346 GLU A O 1
ATOM 2748 N N . ASP A 1 347 ? 14.406 12.023 0.519 1 93.56 347 ASP A N 1
ATOM 2749 C CA . ASP A 1 347 ? 14.609 12.898 1.67 1 93.56 347 ASP A CA 1
ATOM 2750 C C . ASP A 1 347 ? 14.773 12.086 2.953 1 93.56 347 ASP A C 1
ATOM 2752 O O . ASP A 1 347 ? 13.953 11.227 3.262 1 93.56 347 ASP A O 1
ATOM 2756 N N . ASP A 1 348 ? 15.828 12.383 3.764 1 96.5 348 ASP A N 1
ATOM 2757 C CA . ASP A 1 348 ? 16.141 11.562 4.934 1 96.5 348 ASP A CA 1
ATOM 2758 C C . ASP A 1 348 ? 15.375 12.055 6.16 1 96.5 348 ASP A C 1
ATOM 2760 O O . ASP A 1 348 ? 15.609 11.578 7.273 1 96.5 348 ASP A O 1
ATOM 2764 N N . TRP A 1 349 ? 14.461 13.047 5.93 1 97.06 349 TRP A N 1
ATOM 2765 C CA . TRP A 1 349 ? 13.57 13.5 6.992 1 97.06 349 TRP A CA 1
ATOM 2766 C C . TRP A 1 349 ? 12.914 12.32 7.695 1 97.06 349 TRP A C 1
ATOM 2768 O O . TRP A 1 349 ? 12.812 12.297 8.922 1 97.06 349 TRP A O 1
ATOM 2778 N N . TYR A 1 350 ? 12.562 11.367 6.957 1 97.38 350 TYR A N 1
ATOM 2779 C CA . TYR A 1 350 ? 11.758 10.258 7.461 1 97.38 350 TYR A CA 1
ATOM 2780 C C . TYR A 1 350 ? 12.609 9.297 8.281 1 97.38 350 TYR A C 1
ATOM 2782 O O . TYR A 1 350 ? 12.086 8.414 8.961 1 97.38 350 TYR A O 1
ATOM 2790 N N . LEU A 1 351 ? 13.875 9.453 8.234 1 97.38 351 LEU A N 1
ATOM 2791 C CA . LEU A 1 351 ? 14.781 8.641 9.031 1 97.38 351 LEU A CA 1
ATOM 2792 C C . LEU A 1 351 ? 15.07 9.297 10.375 1 97.38 351 LEU A C 1
ATOM 2794 O O . LEU A 1 351 ? 15.711 8.703 11.242 1 97.38 351 LEU A O 1
ATOM 2798 N N . PHE A 1 352 ? 14.547 10.547 10.586 1 97.94 352 PHE A N 1
ATOM 2799 C CA . PHE A 1 352 ? 14.781 11.305 11.812 1 97.94 352 PHE A CA 1
ATOM 2800 C C . PHE A 1 352 ? 13.461 11.664 12.484 1 97.94 352 PHE A C 1
ATOM 2802 O O . PHE A 1 352 ? 13.328 12.742 13.062 1 97.94 352 PHE A O 1
ATOM 2809 N N . LEU A 1 353 ? 12.484 10.844 12.375 1 97.81 353 LEU A N 1
ATOM 2810 C CA . LEU A 1 353 ? 11.203 11.102 13.023 1 97.81 353 LEU A CA 1
ATOM 2811 C C . LEU A 1 353 ? 11.312 10.953 14.539 1 97.81 353 LEU A C 1
ATOM 2813 O O . LEU A 1 353 ? 12.016 10.062 15.023 1 97.81 353 LEU A O 1
ATOM 2817 N N . PRO A 1 354 ? 10.602 11.805 15.234 1 98.31 354 PRO A N 1
ATOM 2818 C CA . PRO A 1 354 ? 10.602 11.648 16.688 1 98.31 354 PRO A CA 1
ATOM 2819 C C . PRO A 1 354 ? 10.141 10.266 17.141 1 98.31 354 PRO A C 1
ATOM 2821 O O . PRO A 1 354 ? 9.188 9.711 16.578 1 98.31 354 PRO A O 1
ATOM 2824 N N . ASP A 1 355 ? 10.727 9.734 18.203 1 97.62 355 ASP A N 1
ATOM 2825 C CA . ASP A 1 355 ? 10.492 8.367 18.656 1 97.62 355 ASP A CA 1
ATOM 2826 C C . ASP A 1 355 ? 9.031 8.172 19.062 1 97.62 355 ASP A C 1
ATOM 2828 O O . ASP A 1 355 ? 8.438 7.133 18.781 1 97.62 355 ASP A O 1
ATOM 2832 N N . CYS A 1 356 ? 8.461 9.109 19.688 1 97.81 356 CYS A N 1
ATOM 2833 C CA . CYS A 1 356 ? 7.141 8.961 20.281 1 97.81 356 CYS A CA 1
ATOM 2834 C C . CYS A 1 356 ? 6.066 8.859 19.188 1 97.81 356 CYS A C 1
ATOM 2836 O O . CYS A 1 356 ? 4.934 8.461 19.469 1 97.81 356 CYS A O 1
ATOM 2838 N N . VAL A 1 357 ? 6.434 9.25 17.953 1 97.75 357 VAL A N 1
ATOM 2839 C CA . VAL A 1 357 ? 5.457 9.172 16.859 1 97.75 357 VAL A CA 1
ATOM 2840 C C . VAL A 1 357 ? 6.043 8.398 15.688 1 97.75 357 VAL A C 1
ATOM 2842 O O . VAL A 1 357 ? 5.566 8.516 14.555 1 97.75 357 VAL A O 1
ATOM 2845 N N . SER A 1 358 ? 7.066 7.664 15.961 1 96.75 358 SER A N 1
ATOM 2846 C CA . SER A 1 358 ? 7.762 6.934 14.914 1 96.75 358 SER A CA 1
ATOM 2847 C C . SER A 1 358 ? 6.973 5.703 14.477 1 96.75 358 SER A C 1
ATOM 2849 O O . SER A 1 358 ? 6.414 4.992 15.312 1 96.75 358 SER A O 1
ATOM 2851 N N . PRO A 1 359 ? 6.934 5.461 13.18 1 97.06 359 PRO A N 1
ATOM 2852 C CA . PRO A 1 359 ? 6.34 4.207 12.711 1 97.06 359 PRO A CA 1
ATOM 2853 C C . PRO A 1 359 ? 7.035 2.973 13.281 1 97.06 359 PRO A C 1
ATOM 2855 O O . PRO A 1 359 ? 6.434 1.896 13.344 1 97.06 359 PRO A O 1
ATOM 2858 N N . LYS A 1 360 ? 8.273 3.064 13.695 1 95.56 360 LYS A N 1
ATOM 2859 C CA . LYS A 1 360 ? 8.945 1.952 14.359 1 95.56 360 LYS A CA 1
ATOM 2860 C C . LYS A 1 360 ? 8.195 1.537 15.625 1 95.56 360 LYS A C 1
ATOM 2862 O O . LYS A 1 360 ? 8.086 0.346 15.922 1 95.56 360 LYS A O 1
ATOM 2867 N N . ARG A 1 361 ? 7.695 2.512 16.312 1 95.19 361 ARG A N 1
ATOM 2868 C CA . ARG A 1 361 ? 6.953 2.273 17.547 1 95.19 361 ARG A CA 1
ATOM 2869 C C . ARG A 1 361 ? 5.562 1.723 17.25 1 95.19 361 ARG A C 1
ATOM 2871 O O . ARG A 1 361 ? 5.023 0.933 18.031 1 95.19 361 ARG A O 1
ATOM 2878 N N . TYR A 1 362 ? 4.996 2.143 16.188 1 96.44 362 TYR A N 1
ATOM 2879 C CA . TYR A 1 362 ? 3.639 1.765 15.805 1 96.44 362 TYR A CA 1
ATOM 2880 C C . TYR A 1 362 ? 3.629 0.999 14.492 1 96.44 362 TYR A C 1
ATOM 2882 O O . TYR A 1 362 ? 2.758 1.219 13.641 1 96.44 362 TYR A O 1
ATOM 2890 N N . ALA A 1 363 ? 4.582 0.084 14.359 1 96.88 363 ALA A N 1
ATOM 2891 C CA . ALA A 1 363 ? 4.887 -0.523 13.062 1 96.88 363 ALA A CA 1
ATOM 2892 C C . ALA A 1 363 ? 3.658 -1.213 12.477 1 96.88 363 ALA A C 1
ATOM 2894 O O . ALA A 1 363 ? 3.312 -0.997 11.312 1 96.88 363 ALA A O 1
ATOM 2895 N N . HIS A 1 364 ? 3.002 -2.051 13.258 1 96.62 364 HIS A N 1
ATOM 2896 C CA . HIS A 1 364 ? 1.86 -2.805 12.75 1 96.62 364 HIS A CA 1
ATOM 2897 C C . HIS A 1 364 ? 0.737 -1.871 12.312 1 96.62 364 HIS A C 1
ATOM 2899 O O . HIS A 1 364 ? 0.196 -2.02 11.211 1 96.62 364 HIS A O 1
ATOM 2905 N N . TRP A 1 365 ? 0.434 -0.869 13.133 1 96.69 365 TRP A N 1
ATOM 2906 C CA . TRP A 1 365 ? -0.619 0.092 12.82 1 96.69 365 TRP A CA 1
ATOM 2907 C C . TRP A 1 365 ? -0.256 0.913 11.586 1 96.69 365 TRP A C 1
ATOM 2909 O O . TRP A 1 365 ? -1.111 1.184 10.734 1 96.69 365 TRP A O 1
ATOM 2919 N N . TRP A 1 366 ? 0.982 1.302 11.555 1 97.69 366 TRP A N 1
ATOM 2920 C CA . TRP A 1 366 ? 1.438 2.104 10.422 1 97.69 366 TRP A CA 1
ATOM 2921 C C . TRP A 1 366 ? 1.33 1.319 9.125 1 97.69 366 TRP A C 1
ATOM 2923 O O . TRP A 1 366 ? 0.808 1.826 8.125 1 97.69 366 TRP A O 1
ATOM 2933 N N . LEU A 1 367 ? 1.804 0.086 9.141 1 98 367 LEU A N 1
ATOM 2934 C CA . LEU A 1 367 ? 1.735 -0.768 7.965 1 98 367 LEU A CA 1
ATOM 2935 C C . LEU A 1 367 ? 0.288 -0.993 7.539 1 98 367 LEU A C 1
ATOM 2937 O O . LEU A 1 367 ? -0.032 -0.924 6.348 1 98 367 LEU A O 1
ATOM 2941 N N . LEU A 1 368 ? -0.506 -1.293 8.508 1 97.38 368 LEU A N 1
ATOM 2942 C CA . LEU A 1 368 ? -1.927 -1.484 8.234 1 97.38 368 LEU A CA 1
ATOM 2943 C C . LEU A 1 368 ? -2.52 -0.253 7.559 1 97.38 368 LEU A C 1
ATOM 2945 O O . LEU A 1 368 ? -3.277 -0.375 6.594 1 97.38 368 LEU A O 1
ATOM 2949 N N . ASP A 1 369 ? -2.166 0.903 8.039 1 96.81 369 ASP A N 1
ATOM 2950 C CA . ASP A 1 369 ? -2.693 2.145 7.477 1 96.81 369 ASP A CA 1
ATOM 2951 C C . ASP A 1 369 ? -2.252 2.326 6.027 1 96.81 369 ASP A C 1
ATOM 2953 O O . ASP A 1 369 ? -3.033 2.773 5.188 1 96.81 369 ASP A O 1
ATOM 2957 N N . ARG A 1 370 ? -1.02 2.023 5.762 1 96.69 370 ARG A N 1
ATOM 2958 C CA . ARG A 1 370 ? -0.5 2.152 4.402 1 96.69 370 ARG A CA 1
ATOM 2959 C C . ARG A 1 370 ? -1.271 1.259 3.438 1 96.69 370 ARG A C 1
ATOM 2961 O O . ARG A 1 370 ? -1.529 1.647 2.297 1 96.69 370 ARG A O 1
ATOM 2968 N N . VAL A 1 371 ? -1.633 0.078 3.9 1 96.44 371 VAL A N 1
ATOM 2969 C CA . VAL A 1 371 ? -2.373 -0.845 3.045 1 96.44 371 VAL A CA 1
ATOM 2970 C C . VAL A 1 371 ? -3.807 -0.351 2.871 1 96.44 371 VAL A C 1
ATOM 2972 O O . VAL A 1 371 ? -4.336 -0.342 1.757 1 96.44 371 VAL A O 1
ATOM 2975 N N . ARG A 1 372 ? -4.402 0.087 3.949 1 93.75 372 ARG A N 1
ATOM 2976 C CA . ARG A 1 372 ? -5.766 0.603 3.908 1 93.75 372 ARG A CA 1
ATOM 2977 C C . ARG A 1 372 ? -5.875 1.791 2.957 1 93.75 372 ARG A C 1
ATOM 2979 O O . ARG A 1 372 ? -6.891 1.96 2.279 1 93.75 372 ARG A O 1
ATOM 2986 N N . GLU A 1 373 ? -4.871 2.566 2.932 1 92.25 373 GLU A N 1
ATOM 2987 C CA . GLU A 1 373 ? -4.863 3.793 2.143 1 92.25 373 GLU A CA 1
ATOM 2988 C C . GLU A 1 373 ? -5.059 3.496 0.658 1 92.25 373 GLU A C 1
ATOM 2990 O O . GLU A 1 373 ? -5.461 4.371 -0.109 1 92.25 373 GLU A O 1
ATOM 2995 N N . THR A 1 374 ? -4.781 2.275 0.25 1 89.88 374 THR A N 1
ATOM 2996 C CA . THR A 1 374 ? -4.949 1.917 -1.154 1 89.88 374 THR A CA 1
ATOM 2997 C C . THR A 1 374 ? -6.41 2.033 -1.572 1 89.88 374 THR A C 1
ATOM 2999 O O . THR A 1 374 ? -6.715 2.119 -2.764 1 89.88 374 THR A O 1
ATOM 3002 N N . ARG A 1 375 ? -7.316 2.021 -0.592 1 87.81 375 ARG A N 1
ATOM 3003 C CA . ARG A 1 375 ? -8.742 2.143 -0.884 1 87.81 375 ARG A CA 1
ATOM 3004 C C . ARG A 1 375 ? -9.125 3.594 -1.159 1 87.81 375 ARG A C 1
ATOM 3006 O O . ARG A 1 375 ? -10.188 3.865 -1.725 1 87.81 375 ARG A O 1
ATOM 3013 N N . VAL A 1 376 ? -8.352 4.496 -0.592 1 78.38 376 VAL A N 1
ATOM 3014 C CA . VAL A 1 376 ? -8.789 5.887 -0.587 1 78.38 376 VAL A CA 1
ATOM 3015 C C . VAL A 1 376 ? -7.918 6.711 -1.529 1 78.38 376 VAL A C 1
ATOM 3017 O O . VAL A 1 376 ? -8.133 7.918 -1.689 1 78.38 376 VAL A O 1
ATOM 3020 N N . VAL A 1 377 ? -6.902 6.156 -2.123 1 69.88 377 VAL A N 1
ATOM 3021 C CA . VAL A 1 377 ? -6.062 6.922 -3.039 1 69.88 377 VAL A CA 1
ATOM 3022 C C . VAL A 1 377 ? -6.402 6.559 -4.48 1 69.88 377 VAL A C 1
ATOM 3024 O O . VAL A 1 377 ? -6.812 5.426 -4.762 1 69.88 377 VAL A O 1
ATOM 3027 N N . MET B 1 1 ? -31.219 -5.281 -9.203 1 24.7 1 MET B N 1
ATOM 3028 C CA . MET B 1 1 ? -30.031 -5.902 -9.797 1 24.7 1 MET B CA 1
ATOM 3029 C C . MET B 1 1 ? -29.594 -5.164 -11.055 1 24.7 1 MET B C 1
ATOM 3031 O O . MET B 1 1 ? -30.25 -5.262 -12.094 1 24.7 1 MET B O 1
ATOM 3035 N N . GLY B 1 2 ? -29.062 -4.043 -10.922 1 33.44 2 GLY B N 1
ATOM 3036 C CA . GLY B 1 2 ? -28.828 -3.146 -12.039 1 33.44 2 GLY B CA 1
ATOM 3037 C C . GLY B 1 2 ? -27.891 -3.721 -13.086 1 33.44 2 GLY B C 1
ATOM 3038 O O . GLY B 1 2 ? -26.875 -4.348 -12.742 1 33.44 2 GLY B O 1
ATOM 3039 N N . ARG B 1 3 ? -28.312 -4.016 -14.25 1 32.47 3 ARG B N 1
ATOM 3040 C CA . ARG B 1 3 ? -27.625 -4.566 -15.414 1 32.47 3 ARG B CA 1
ATOM 3041 C C . ARG B 1 3 ? -26.328 -3.812 -15.68 1 32.47 3 ARG B C 1
ATOM 3043 O O . ARG B 1 3 ? -26.344 -2.619 -15.984 1 32.47 3 ARG B O 1
ATOM 3050 N N . VAL B 1 4 ? -25.266 -4.211 -15.164 1 43.59 4 VAL B N 1
ATOM 3051 C CA . VAL B 1 4 ? -23.938 -3.709 -15.539 1 43.59 4 VAL B CA 1
ATOM 3052 C C . VAL B 1 4 ? -23.781 -3.744 -17.062 1 43.59 4 VAL B C 1
ATOM 3054 O O . VAL B 1 4 ? -23.734 -4.82 -17.656 1 43.59 4 VAL B O 1
ATOM 3057 N N . THR B 1 5 ? -24.141 -2.793 -17.75 1 52.53 5 THR B N 1
ATOM 3058 C CA . THR B 1 5 ? -24.125 -2.688 -19.203 1 52.53 5 THR B CA 1
ATOM 3059 C C . THR B 1 5 ? -22.688 -2.711 -19.719 1 52.53 5 THR B C 1
ATOM 3061 O O . THR B 1 5 ? -21.828 -1.999 -19.203 1 52.53 5 THR B O 1
ATOM 3064 N N . LYS B 1 6 ? -22.125 -3.635 -20.391 1 58.56 6 LYS B N 1
ATOM 3065 C CA . LYS B 1 6 ? -20.859 -3.779 -21.109 1 58.56 6 LYS B CA 1
ATOM 3066 C C . LYS B 1 6 ? -20.5 -2.492 -21.844 1 58.56 6 LYS B C 1
ATOM 3068 O O . LYS B 1 6 ? -21.344 -1.879 -22.484 1 58.56 6 LYS B O 1
ATOM 3073 N N . PRO B 1 7 ? -19.234 -1.94 -21.703 1 70.19 7 PRO B N 1
ATOM 3074 C CA . PRO B 1 7 ? -18.875 -0.72 -22.422 1 70.19 7 PRO B CA 1
ATOM 3075 C C . PRO B 1 7 ? -19.016 -0.863 -23.938 1 70.19 7 PRO B C 1
ATOM 3077 O O . PRO B 1 7 ? -18.781 -1.944 -24.484 1 70.19 7 PRO B O 1
ATOM 3080 N N . SER B 1 8 ? -19.469 0.007 -24.562 1 79.38 8 SER B N 1
ATOM 3081 C CA . SER B 1 8 ? -19.703 0.027 -26 1 79.38 8 SER B CA 1
ATOM 3082 C C . SER B 1 8 ? -18.406 -0.013 -26.781 1 79.38 8 SER B C 1
ATOM 3084 O O . SER B 1 8 ? -17.328 0.262 -26.219 1 79.38 8 SER B O 1
ATOM 3086 N N . LYS B 1 9 ? -18.312 -0.473 -27.953 1 80.31 9 LYS B N 1
ATOM 3087 C CA . LYS B 1 9 ? -17.141 -0.469 -28.828 1 80.31 9 LYS B CA 1
ATOM 3088 C C . LYS B 1 9 ? -16.516 0.918 -28.906 1 80.31 9 LYS B C 1
ATOM 3090 O O . LYS B 1 9 ? -15.289 1.046 -28.938 1 80.31 9 LYS B O 1
ATOM 3095 N N . ALA B 1 10 ? -17.359 1.908 -28.844 1 83.75 10 ALA B N 1
ATOM 3096 C CA . ALA B 1 10 ? -16.891 3.293 -28.859 1 83.75 10 ALA B CA 1
ATOM 3097 C C . ALA B 1 10 ? -16.109 3.625 -27.594 1 83.75 10 ALA B C 1
ATOM 3099 O O . ALA B 1 10 ? -15.055 4.27 -27.656 1 83.75 10 ALA B O 1
ATOM 3100 N N . THR B 1 11 ? -16.531 3.125 -26.594 1 83.25 11 THR B N 1
ATOM 3101 C CA . THR B 1 11 ? -15.883 3.355 -25.312 1 83.25 11 THR B CA 1
ATOM 3102 C C . THR B 1 11 ? -14.531 2.648 -25.25 1 83.25 11 THR B C 1
ATOM 3104 O O . THR B 1 11 ? -13.539 3.234 -24.812 1 83.25 11 THR B O 1
ATOM 3107 N N . LYS B 1 12 ? -14.594 1.463 -25.734 1 81.94 12 LYS B N 1
ATOM 3108 C CA . LYS B 1 12 ? -13.344 0.7 -25.766 1 81.94 12 LYS B CA 1
ATOM 3109 C C . LYS B 1 12 ? -12.328 1.349 -26.703 1 81.94 12 LYS B C 1
ATOM 3111 O O . LYS B 1 12 ? -11.133 1.392 -26.391 1 81.94 12 LYS B O 1
ATOM 3116 N N . PHE B 1 13 ? -12.727 1.814 -27.75 1 86.81 13 PHE B N 1
ATOM 3117 C CA . PHE B 1 13 ? -11.891 2.488 -28.734 1 86.81 13 PHE B CA 1
ATOM 3118 C C . PHE B 1 13 ? -11.258 3.744 -28.141 1 86.81 13 PHE B C 1
ATOM 3120 O O . PHE B 1 13 ? -10.055 3.973 -28.297 1 86.81 13 PHE B O 1
ATOM 3127 N N . ASN B 1 14 ? -11.977 4.457 -27.484 1 89 14 ASN B N 1
ATOM 3128 C CA . ASN B 1 14 ? -11.492 5.664 -26.828 1 89 14 ASN B CA 1
ATOM 3129 C C . ASN B 1 14 ? -10.477 5.332 -25.734 1 89 14 ASN B C 1
ATOM 3131 O O . ASN B 1 14 ? -9.461 6.016 -25.594 1 89 14 ASN B O 1
ATOM 3135 N N . ALA B 1 15 ? -10.789 4.34 -25.016 1 85.06 15 ALA B N 1
ATOM 3136 C CA . ALA B 1 15 ? -9.883 3.93 -23.953 1 85.06 15 ALA B CA 1
ATOM 3137 C C . ALA B 1 15 ? -8.531 3.498 -24.516 1 85.06 15 ALA B C 1
ATOM 3139 O O . ALA B 1 15 ? -7.484 3.869 -23.984 1 85.06 15 ALA B O 1
ATOM 3140 N N . HIS B 1 16 ? -8.625 2.762 -25.562 1 87.31 16 HIS B N 1
ATOM 3141 C CA . HIS B 1 16 ? -7.422 2.318 -26.266 1 87.31 16 HIS B CA 1
ATOM 3142 C C . HIS B 1 16 ? -6.648 3.5 -26.844 1 87.31 16 HIS B C 1
ATOM 3144 O O . HIS B 1 16 ? -5.422 3.555 -26.734 1 87.31 16 HIS B O 1
ATOM 3150 N N . THR B 1 17 ? -7.301 4.391 -27.422 1 89.06 17 THR B N 1
ATOM 3151 C CA . THR B 1 17 ? -6.691 5.574 -28.016 1 89.06 17 THR B CA 1
ATOM 3152 C C . THR B 1 17 ? -6 6.422 -26.953 1 89.06 17 THR B C 1
ATOM 3154 O O . THR B 1 17 ? -4.875 6.883 -27.156 1 89.06 17 THR B O 1
ATOM 3157 N N . LEU B 1 18 ? -6.617 6.566 -25.922 1 87.56 18 LEU B N 1
ATOM 3158 C CA . LEU B 1 18 ? -6.043 7.352 -24.828 1 87.56 18 LEU B CA 1
ATOM 3159 C C . LEU B 1 18 ? -4.781 6.691 -24.297 1 87.56 18 LEU B C 1
ATOM 3161 O O . LEU B 1 18 ? -3.797 7.375 -24 1 87.56 18 LEU B O 1
ATOM 3165 N N . LYS B 1 19 ? -4.84 5.406 -24.219 1 84.62 19 LYS B N 1
ATOM 3166 C CA . LYS B 1 19 ? -3.66 4.664 -23.781 1 84.62 19 LYS B CA 1
ATOM 3167 C C . LYS B 1 19 ? -2.504 4.855 -24.766 1 84.62 19 LYS B C 1
ATOM 3169 O O . LYS B 1 19 ? -1.353 5.008 -24.359 1 84.62 19 LYS B O 1
ATOM 3174 N N . LYS B 1 20 ? -2.828 4.867 -25.969 1 86.75 20 LYS B N 1
ATOM 3175 C CA . LYS B 1 20 ? -1.838 5.086 -27.031 1 86.75 20 LYS B CA 1
ATOM 3176 C C . LYS B 1 20 ? -1.248 6.488 -26.938 1 86.75 20 LYS B C 1
ATOM 3178 O O . LYS B 1 20 ? -0.041 6.672 -27.109 1 86.75 20 LYS B O 1
ATOM 3183 N N . LEU B 1 21 ? -2.037 7.398 -26.719 1 89.75 21 LEU B N 1
ATOM 3184 C CA . LEU B 1 21 ? -1.574 8.773 -26.578 1 89.75 21 LEU B CA 1
ATOM 3185 C C . LEU B 1 21 ? -0.683 8.938 -25.359 1 89.75 21 LEU B C 1
ATOM 3187 O O . LEU B 1 21 ? 0.348 9.609 -25.422 1 89.75 21 LEU B O 1
ATOM 3191 N N . GLN B 1 22 ? -1.01 8.312 -24.344 1 84.62 22 GLN B N 1
ATOM 3192 C CA . GLN B 1 22 ? -0.217 8.352 -23.125 1 84.62 22 GLN B CA 1
ATOM 3193 C C . GLN B 1 22 ? 1.142 7.688 -23.328 1 84.62 22 GLN B C 1
ATOM 3195 O O . GLN B 1 22 ? 2.164 8.195 -22.859 1 84.62 22 GLN B O 1
ATOM 3200 N N . ALA B 1 23 ? 1.167 6.641 -24.031 1 84.38 23 ALA B N 1
ATOM 3201 C CA . ALA B 1 23 ? 2.406 5.941 -24.359 1 84.38 23 ALA B CA 1
ATOM 3202 C C . ALA B 1 23 ? 3.301 6.797 -25.25 1 84.38 23 ALA B C 1
ATOM 3204 O O . ALA B 1 23 ? 4.52 6.836 -25.062 1 84.38 23 ALA B O 1
ATOM 3205 N N . ALA B 1 24 ? 2.746 7.438 -26.172 1 85.81 24 ALA B N 1
ATOM 3206 C CA . ALA B 1 24 ? 3.494 8.32 -27.062 1 85.81 24 ALA B CA 1
ATOM 3207 C C . ALA B 1 24 ? 4.129 9.477 -26.281 1 85.81 24 ALA B C 1
ATOM 3209 O O . ALA B 1 24 ? 5.285 9.828 -26.531 1 85.81 24 ALA B O 1
ATOM 3210 N N . PHE B 1 25 ? 3.428 9.953 -25.391 1 87.19 25 PHE B N 1
ATOM 3211 C CA . PHE B 1 25 ? 3.924 11.023 -24.531 1 87.19 25 PHE B CA 1
ATOM 3212 C C . PHE B 1 25 ? 5.078 10.531 -23.672 1 87.19 25 PHE B C 1
ATOM 3214 O O . PHE B 1 25 ? 6.059 11.25 -23.469 1 87.19 25 PHE B O 1
ATOM 3221 N N . ALA B 1 26 ? 4.988 9.367 -23.219 1 81.25 26 ALA B N 1
ATOM 3222 C CA . ALA B 1 26 ? 6.035 8.781 -22.391 1 81.25 26 ALA B CA 1
ATOM 3223 C C . ALA B 1 26 ? 7.324 8.586 -23.172 1 81.25 26 ALA B C 1
ATOM 3225 O O . ALA B 1 26 ? 8.422 8.742 -22.641 1 81.25 26 ALA B O 1
ATOM 3226 N N . LEU B 1 27 ? 7.188 8.383 -24.422 1 82.81 27 LEU B N 1
ATOM 3227 C CA . LEU B 1 27 ? 8.328 8.164 -25.312 1 82.81 27 LEU B CA 1
ATOM 3228 C C . LEU B 1 27 ? 8.93 9.492 -25.75 1 82.81 27 LEU B C 1
ATOM 3230 O O . LEU B 1 27 ? 10.156 9.633 -25.812 1 82.81 27 LEU B O 1
ATOM 3234 N N . ASP B 1 28 ? 8.117 10.453 -26.094 1 81.81 28 ASP B N 1
ATOM 3235 C CA . ASP B 1 28 ? 8.5 11.797 -26.5 1 81.81 28 ASP B CA 1
ATOM 3236 C C . ASP B 1 28 ? 7.555 12.844 -25.906 1 81.81 28 ASP B C 1
ATOM 3238 O O . ASP B 1 28 ? 6.477 13.094 -26.453 1 81.81 28 ASP B O 1
ATOM 3242 N N . PRO B 1 29 ? 7.949 13.383 -24.875 1 83.69 29 PRO B N 1
ATOM 3243 C CA . PRO B 1 29 ? 7.07 14.305 -24.172 1 83.69 29 PRO B CA 1
ATOM 3244 C C . PRO B 1 29 ? 6.66 15.508 -25.016 1 83.69 29 PRO B C 1
ATOM 3246 O O . PRO B 1 29 ? 5.695 16.203 -24.688 1 83.69 29 PRO B O 1
ATOM 3249 N N . GLU B 1 30 ? 7.355 15.727 -26.109 1 87.69 30 GLU B N 1
ATOM 3250 C CA . GLU B 1 30 ? 7.027 16.859 -26.984 1 87.69 30 GLU B CA 1
ATOM 3251 C C . GLU B 1 30 ? 6.379 16.391 -28.281 1 87.69 30 GLU B C 1
ATOM 3253 O O . GLU B 1 30 ? 6.297 17.156 -29.25 1 87.69 30 GLU B O 1
ATOM 3258 N N . VAL B 1 31 ? 5.805 15.25 -28.234 1 89.88 31 VAL B N 1
ATOM 3259 C CA . VAL B 1 31 ? 5.176 14.641 -29.406 1 89.88 31 VAL B CA 1
ATOM 3260 C C . VAL B 1 31 ? 3.893 15.398 -29.75 1 89.88 31 VAL B C 1
ATOM 3262 O O . VAL B 1 31 ? 3.178 15.859 -28.859 1 89.88 31 VAL B O 1
ATOM 3265 N N . ASP B 1 32 ? 3.613 15.539 -30.969 1 89.06 32 ASP B N 1
ATOM 3266 C CA . ASP B 1 32 ? 2.305 16.016 -31.406 1 89.06 32 ASP B CA 1
ATOM 3267 C C . ASP B 1 32 ? 1.243 14.938 -31.266 1 89.06 32 ASP B C 1
ATOM 3269 O O . ASP B 1 32 ? 1.208 13.984 -32.031 1 89.06 32 ASP B O 1
ATOM 3273 N N . LEU B 1 33 ? 0.361 15.086 -30.312 1 89.81 33 LEU B N 1
ATOM 3274 C CA . LEU B 1 33 ? -0.622 14.062 -29.969 1 89.81 33 LEU B CA 1
ATOM 3275 C C . LEU B 1 33 ? -1.573 13.812 -31.125 1 89.81 33 LEU B C 1
ATOM 3277 O O . LEU B 1 33 ? -2.061 12.695 -31.312 1 89.81 33 LEU B O 1
ATOM 3281 N N . THR B 1 34 ? -1.742 14.844 -31.891 1 89.88 34 THR B N 1
ATOM 3282 C CA . THR B 1 34 ? -2.646 14.719 -33.031 1 89.88 34 THR B CA 1
ATOM 3283 C C . THR B 1 34 ? -2.066 13.773 -34.094 1 89.88 34 THR B C 1
ATOM 3285 O O . THR B 1 34 ? -2.809 13.148 -34.844 1 89.88 34 THR B O 1
ATOM 3288 N N . SER B 1 35 ? -0.789 13.742 -34.094 1 86 35 SER B N 1
ATOM 3289 C CA . SER B 1 35 ? -0.121 12.883 -35.062 1 86 35 SER B CA 1
ATOM 3290 C C . SER B 1 35 ? -0.215 11.414 -34.656 1 86 35 SER B C 1
ATOM 3292 O O . SER B 1 35 ? 0.075 10.523 -35.469 1 86 35 SER B O 1
ATOM 3294 N N . LYS B 1 36 ? -0.651 11.172 -33.438 1 84.44 36 LYS B N 1
ATOM 3295 C CA . LYS B 1 36 ? -0.729 9.805 -32.906 1 84.44 36 LYS B CA 1
ATOM 3296 C C . LYS B 1 36 ? -2.168 9.289 -32.938 1 84.44 36 LYS B C 1
ATOM 3298 O O . LYS B 1 36 ? -2.422 8.133 -32.594 1 84.44 36 LYS B O 1
ATOM 3303 N N . LEU B 1 37 ? -3.061 10.031 -33.375 1 87.44 37 LEU B N 1
ATOM 3304 C CA . LEU B 1 37 ? -4.449 9.648 -33.594 1 87.44 37 LEU B CA 1
ATOM 3305 C C . LEU B 1 37 ? -4.621 9.062 -35 1 87.44 37 LEU B C 1
ATOM 3307 O O . LEU B 1 37 ? -4.027 9.555 -35.969 1 87.44 37 LEU B O 1
ATOM 3311 N N . PRO B 1 38 ? -5.449 8.031 -35.125 1 82 38 PRO B N 1
ATOM 3312 C CA . PRO B 1 38 ? -5.746 7.559 -36.5 1 82 38 PRO B CA 1
ATOM 3313 C C . PRO B 1 38 ? -6.383 8.633 -37.375 1 82 38 PRO B C 1
ATOM 3315 O O . PRO B 1 38 ? -7.184 9.438 -36.875 1 82 38 PRO B O 1
ATOM 3318 N N . SER B 1 39 ? -6.031 8.711 -38.594 1 81.75 39 SER B N 1
ATOM 3319 C CA . SER B 1 39 ? -6.523 9.719 -39.531 1 81.75 39 SER B CA 1
ATOM 3320 C C . SER B 1 39 ? -8.047 9.664 -39.656 1 81.75 39 SER B C 1
ATOM 3322 O O . SER B 1 39 ? -8.688 10.68 -39.906 1 81.75 39 SER B O 1
ATOM 3324 N N . ASP B 1 40 ? -8.609 8.516 -39.438 1 80.81 40 ASP B N 1
ATOM 3325 C CA . ASP B 1 40 ? -10.055 8.336 -39.531 1 80.81 40 ASP B CA 1
ATOM 3326 C C . ASP B 1 40 ? -10.688 8.188 -38.156 1 80.81 40 ASP B C 1
ATOM 3328 O O . ASP B 1 40 ? -11.75 7.586 -38.031 1 80.81 40 ASP B O 1
ATOM 3332 N N . TYR B 1 41 ? -10.055 8.75 -37.125 1 87.06 41 TYR B N 1
ATOM 3333 C CA . TYR B 1 41 ? -10.469 8.523 -35.75 1 87.06 41 TYR B CA 1
ATOM 3334 C C . TYR B 1 41 ? -11.922 8.922 -35.531 1 87.06 41 TYR B C 1
ATOM 3336 O O . TYR B 1 41 ? -12.734 8.117 -35.094 1 87.06 41 TYR B O 1
ATOM 3344 N N . SER B 1 42 ? -12.312 10.078 -35.906 1 87.5 42 SER B N 1
ATOM 3345 C CA . SER B 1 42 ? -13.656 10.594 -35.656 1 87.5 42 SER B CA 1
ATOM 3346 C C . SER B 1 42 ? -14.703 9.82 -36.438 1 87.5 42 SER B C 1
ATOM 3348 O O . SER B 1 42 ? -15.789 9.531 -35.938 1 87.5 42 SER B O 1
ATOM 3350 N N . SER B 1 43 ? -14.367 9.492 -37.625 1 84.12 43 SER B N 1
ATOM 3351 C CA . SER B 1 43 ? -15.289 8.727 -38.469 1 84.12 43 SER B CA 1
ATOM 3352 C C . SER B 1 43 ? -15.492 7.324 -37.906 1 84.12 43 SER B C 1
ATOM 3354 O O . SER B 1 43 ? -16.625 6.82 -37.875 1 84.12 43 SER B O 1
ATOM 3356 N N . ARG B 1 44 ? -14.445 6.715 -37.438 1 81.88 44 ARG B N 1
ATOM 3357 C CA . ARG B 1 44 ? -14.508 5.391 -36.844 1 81.88 44 ARG B CA 1
ATOM 3358 C C . ARG B 1 44 ? -15.336 5.41 -35.562 1 81.88 44 ARG B C 1
ATOM 3360 O O . ARG B 1 44 ? -16.156 4.52 -35.312 1 81.88 44 ARG B O 1
ATOM 3367 N N . LEU B 1 45 ? -15.133 6.395 -34.844 1 85.62 45 LEU B N 1
ATOM 3368 C CA . LEU B 1 45 ? -15.875 6.547 -33.594 1 85.62 45 LEU B CA 1
ATOM 3369 C C . LEU B 1 45 ? -17.375 6.727 -33.844 1 85.62 45 LEU B C 1
ATOM 3371 O O . LEU B 1 45 ? -18.203 6.098 -33.219 1 85.62 45 LEU B O 1
ATOM 3375 N N . ASP B 1 46 ? -17.719 7.504 -34.781 1 84.31 46 ASP B N 1
ATOM 3376 C CA . ASP B 1 46 ? -19.094 7.773 -35.156 1 84.31 46 ASP B CA 1
ATOM 3377 C C . ASP B 1 46 ? -19.781 6.512 -35.656 1 84.31 46 ASP B C 1
ATOM 3379 O O . ASP B 1 46 ? -20.969 6.285 -35.375 1 84.31 46 ASP B O 1
ATOM 3383 N N . SER B 1 47 ? -19.141 5.73 -36.312 1 81.5 47 SER B N 1
ATOM 3384 C CA . SER B 1 47 ? -19.688 4.48 -36.844 1 81.5 47 SER B CA 1
ATOM 3385 C C . SER B 1 47 ? -20.062 3.537 -35.688 1 81.5 47 SER B C 1
ATOM 3387 O O . SER B 1 47 ? -21.094 2.859 -35.75 1 81.5 47 SER B O 1
ATOM 3389 N N . TRP B 1 48 ? -19.281 3.65 -34.625 1 77.56 48 TRP B N 1
ATOM 3390 C CA . TRP B 1 48 ? -19.547 2.775 -33.5 1 77.56 48 TRP B CA 1
ATOM 3391 C C . TRP B 1 48 ? -20.688 3.322 -32.656 1 77.56 48 TRP B C 1
ATOM 3393 O O . TRP B 1 48 ? -21.484 2.557 -32.094 1 77.56 48 TRP B O 1
ATOM 3403 N N . ARG B 1 49 ? -20.875 4.492 -32.688 1 78.25 49 ARG B N 1
ATOM 3404 C CA . ARG B 1 49 ? -21.953 5.152 -31.953 1 78.25 49 ARG B CA 1
ATOM 3405 C C . ARG B 1 49 ? -23.297 4.926 -32.625 1 78.25 49 ARG B C 1
ATOM 3407 O O . ARG B 1 49 ? -24.312 4.742 -31.969 1 78.25 49 ARG B O 1
ATOM 3414 N N . SER B 1 50 ? -23.453 5.039 -33.906 1 69.38 50 SER B N 1
ATOM 3415 C CA . SER B 1 50 ? -24.688 4.91 -34.656 1 69.38 50 SER B CA 1
ATOM 3416 C C . SER B 1 50 ? -25.172 3.465 -34.688 1 69.38 50 SER B C 1
ATOM 3418 O O . SER B 1 50 ? -26.375 3.205 -34.844 1 69.38 50 SER B O 1
ATOM 3420 N N . ARG B 1 51 ? -24.359 2.533 -34.719 1 53.22 51 ARG B N 1
ATOM 3421 C CA . ARG B 1 51 ? -24.797 1.144 -34.75 1 53.22 51 ARG B CA 1
ATOM 3422 C C . ARG B 1 51 ? -25.625 0.779 -33.531 1 53.22 51 ARG B C 1
ATOM 3424 O O . ARG B 1 51 ? -26.266 -0.269 -33.5 1 53.22 51 ARG B O 1
ATOM 3431 N N . LYS B 1 52 ? -25.578 1.495 -32.469 1 52.28 52 LYS B N 1
ATOM 3432 C CA . LYS B 1 52 ? -26.484 1.194 -31.375 1 52.28 52 LYS B CA 1
ATOM 3433 C C . LYS B 1 52 ? -27.938 1.492 -31.75 1 52.28 52 LYS B C 1
ATOM 3435 O O . LYS B 1 52 ? -28.859 0.921 -31.156 1 52.28 52 LYS B O 1
ATOM 3440 N N . ALA B 1 53 ? -28.375 2.43 -32.531 1 42.75 53 ALA B N 1
ATOM 3441 C CA . ALA B 1 53 ? -29.766 2.848 -32.688 1 42.75 53 ALA B CA 1
ATOM 3442 C C . ALA B 1 53 ? -30.516 1.88 -33.594 1 42.75 53 ALA B C 1
ATOM 3444 O O . ALA B 1 53 ? -31.75 1.881 -33.656 1 42.75 53 ALA B O 1
ATOM 3445 N N . ASP B 1 54 ? -30.016 1.558 -34.812 1 37.81 54 ASP B N 1
ATOM 3446 C CA . ASP B 1 54 ? -30.828 0.715 -35.688 1 37.81 54 ASP B CA 1
ATOM 3447 C C . ASP B 1 54 ? -30.938 -0.707 -35.125 1 37.81 54 ASP B C 1
ATOM 3449 O O . ASP B 1 54 ? -29.922 -1.301 -34.75 1 37.81 54 ASP B O 1
ATOM 3453 N N . GLY B 1 55 ? -32.125 -1.071 -34.562 1 33.41 55 GLY B N 1
ATOM 3454 C CA . GLY B 1 55 ? -32.625 -2.367 -34.156 1 33.41 55 GLY B CA 1
ATOM 3455 C C . GLY B 1 55 ? -32.219 -3.5 -35.062 1 33.41 55 GLY B C 1
ATOM 3456 O O . GLY B 1 55 ? -32.75 -4.609 -34.969 1 33.41 55 GLY B O 1
ATOM 3457 N N . ASP B 1 56 ? -32.188 -3.166 -36.438 1 31.47 56 ASP B N 1
ATOM 3458 C CA . ASP B 1 56 ? -32.094 -4.254 -37.406 1 31.47 56 ASP B CA 1
ATOM 3459 C C . ASP B 1 56 ? -30.922 -5.168 -37.094 1 31.47 56 ASP B C 1
ATOM 3461 O O . ASP B 1 56 ? -29.812 -4.688 -36.812 1 31.47 56 ASP B O 1
ATOM 3465 N N . THR B 1 57 ? -31.312 -6.453 -36.781 1 30.39 57 THR B N 1
ATOM 3466 C CA . THR B 1 57 ? -30.672 -7.75 -36.625 1 30.39 57 THR B CA 1
ATOM 3467 C C . THR B 1 57 ? -29.641 -7.996 -37.719 1 30.39 57 THR B C 1
ATOM 3469 O O . THR B 1 57 ? -29.25 -9.141 -37.969 1 30.39 57 THR B O 1
ATOM 3472 N N . GLU B 1 58 ? -29.766 -7.113 -38.844 1 27.62 58 GLU B N 1
ATOM 3473 C CA . GLU B 1 58 ? -28.984 -7.738 -39.875 1 27.62 58 GLU B CA 1
ATOM 3474 C C . GLU B 1 58 ? -27.641 -8.211 -39.375 1 27.62 58 GLU B C 1
ATOM 3476 O O . GLU B 1 58 ? -27.062 -7.594 -38.469 1 27.62 58 GLU B O 1
ATOM 3481 N N . ASN B 1 59 ? -27.5 -9.547 -39.844 1 27.23 59 ASN B N 1
ATOM 3482 C CA . ASN B 1 59 ? -26.375 -10.461 -39.688 1 27.23 59 ASN B CA 1
ATOM 3483 C C . ASN B 1 59 ? -25.047 -9.758 -39.938 1 27.23 59 ASN B C 1
ATOM 3485 O O . ASN B 1 59 ? -24.688 -9.523 -41.094 1 27.23 59 ASN B O 1
ATOM 3489 N N . ASP B 1 60 ? -24.891 -8.609 -39.375 1 27.2 60 ASP B N 1
ATOM 3490 C CA . ASP B 1 60 ? -23.547 -8.062 -39.5 1 27.2 60 ASP B CA 1
ATOM 3491 C C . ASP B 1 60 ? -22.5 -9.172 -39.562 1 27.2 60 ASP B C 1
ATOM 3493 O O . ASP B 1 60 ? -22.234 -9.859 -38.562 1 27.2 60 ASP B O 1
ATOM 3497 N N . THR B 1 61 ? -22.609 -9.875 -40.719 1 25.78 61 THR B N 1
ATOM 3498 C CA . THR B 1 61 ? -21.484 -10.719 -41.094 1 25.78 61 THR B CA 1
ATOM 3499 C C . THR B 1 61 ? -20.172 -10.07 -40.656 1 25.78 61 THR B C 1
ATOM 3501 O O . THR B 1 61 ? -19.859 -8.953 -41.094 1 25.78 61 THR B O 1
ATOM 3504 N N . VAL B 1 62 ? -19.812 -10.391 -39.5 1 26.42 62 VAL B N 1
ATOM 3505 C CA . VAL B 1 62 ? -18.5 -10.109 -38.906 1 26.42 62 VAL B CA 1
ATOM 3506 C C . VAL B 1 62 ? -17.438 -10.07 -40 1 26.42 62 VAL B C 1
ATOM 3508 O O . VAL B 1 62 ? -17.281 -11.031 -40.75 1 26.42 62 VAL B O 1
ATOM 3511 N N . ALA B 1 63 ? -17.391 -8.984 -40.812 1 28.5 63 ALA B N 1
ATOM 3512 C CA . ALA B 1 63 ? -16.141 -9.109 -41.562 1 28.5 63 ALA B CA 1
ATOM 3513 C C . ALA B 1 63 ? -15.109 -9.93 -40.781 1 28.5 63 ALA B C 1
ATOM 3515 O O . ALA B 1 63 ? -15.133 -9.953 -39.531 1 28.5 63 ALA B O 1
ATOM 3516 N N . PRO B 1 64 ? -14.281 -10.617 -41.531 1 26.77 64 PRO B N 1
ATOM 3517 C CA . PRO B 1 64 ? -13.312 -11.461 -40.812 1 26.77 64 PRO B CA 1
ATOM 3518 C C . PRO B 1 64 ? -12.641 -10.75 -39.656 1 26.77 64 PRO B C 1
ATOM 3520 O O . PRO B 1 64 ? -12.453 -9.531 -39.688 1 26.77 64 PRO B O 1
ATOM 3523 N N . VAL B 1 65 ? -12.883 -11.125 -38.625 1 29.19 65 VAL B N 1
ATOM 3524 C CA . VAL B 1 65 ? -12.07 -10.883 -37.438 1 29.19 65 VAL B CA 1
ATOM 3525 C C . VAL B 1 65 ? -10.742 -10.25 -37.844 1 29.19 65 VAL B C 1
ATOM 3527 O O . VAL B 1 65 ? -10.398 -10.219 -39.031 1 29.19 65 VAL B O 1
ATOM 3530 N N . ARG B 1 66 ? -9.836 -10.836 -37.219 1 29.23 66 ARG B N 1
ATOM 3531 C CA . ARG B 1 66 ? -8.742 -10.969 -36.281 1 29.23 66 ARG B CA 1
ATOM 3532 C C . ARG B 1 66 ? -7.391 -10.828 -36.969 1 29.23 66 ARG B C 1
ATOM 3534 O O . ARG B 1 66 ? -7.188 -11.359 -38.062 1 29.23 66 ARG B O 1
ATOM 3541 N N . PRO B 1 67 ? -6.734 -9.766 -36.812 1 33.44 67 PRO B N 1
ATOM 3542 C CA . PRO B 1 67 ? -5.316 -10.133 -36.875 1 33.44 67 PRO B CA 1
ATOM 3543 C C . PRO B 1 67 ? -5.082 -11.625 -36.625 1 33.44 67 PRO B C 1
ATOM 3545 O O . PRO B 1 67 ? -5.848 -12.266 -35.906 1 33.44 67 PRO B O 1
ATOM 3548 N N . HIS B 1 68 ? -4.703 -12.516 -37.312 1 38.16 68 HIS B N 1
ATOM 3549 C CA . HIS B 1 68 ? -4.234 -13.859 -36.969 1 38.16 68 HIS B CA 1
ATOM 3550 C C . HIS B 1 68 ? -3.77 -13.945 -35.531 1 38.16 68 HIS B C 1
ATOM 3552 O O . HIS B 1 68 ? -2.664 -13.508 -35.219 1 38.16 68 HIS B O 1
ATOM 3558 N N . GLU B 1 69 ? -4.395 -13.43 -34.531 1 49.53 69 GLU B N 1
ATOM 3559 C CA . GLU B 1 69 ? -4.133 -13.719 -33.125 1 49.53 69 GLU B CA 1
ATOM 3560 C C . GLU B 1 69 ? -3.42 -15.055 -32.938 1 49.53 69 GLU B C 1
ATOM 3562 O O . GLU B 1 69 ? -4.035 -16.109 -33.094 1 49.53 69 GLU B O 1
ATOM 3567 N N . GLU B 1 70 ? -2.324 -15.141 -33.406 1 62.56 70 GLU B N 1
ATOM 3568 C CA . GLU B 1 70 ? -1.474 -16.25 -33.812 1 62.56 70 GLU B CA 1
ATOM 3569 C C . GLU B 1 70 ? -1.354 -17.297 -32.719 1 62.56 70 GLU B C 1
ATOM 3571 O O . GLU B 1 70 ? -0.987 -16.969 -31.594 1 62.56 70 GLU B O 1
ATOM 3576 N N . ASP B 1 71 ? -2.375 -18.203 -32.719 1 85.38 71 ASP B N 1
ATOM 3577 C CA . ASP B 1 71 ? -2.273 -19.531 -32.125 1 85.38 71 ASP B CA 1
ATOM 3578 C C . ASP B 1 71 ? -0.842 -20.047 -32.188 1 85.38 71 ASP B C 1
ATOM 3580 O O . ASP B 1 71 ? -0.217 -20.031 -33.25 1 85.38 71 ASP B O 1
ATOM 3584 N N . ILE B 1 72 ? -0.427 -20.203 -30.953 1 93.25 72 ILE B N 1
ATOM 3585 C CA . ILE B 1 72 ? 0.966 -20.625 -30.859 1 93.25 72 ILE B CA 1
ATOM 3586 C C . ILE B 1 72 ? 1.221 -21.797 -31.812 1 93.25 72 ILE B C 1
ATOM 3588 O O . ILE B 1 72 ? 2.352 -22 -32.25 1 93.25 72 ILE B O 1
ATOM 3592 N N . ARG B 1 73 ? 0.238 -22.516 -32.25 1 91.88 73 ARG B N 1
ATOM 3593 C CA . ARG B 1 73 ? 0.35 -23.672 -33.125 1 91.88 73 ARG B CA 1
ATOM 3594 C C . ARG B 1 73 ? 0.755 -23.25 -34.531 1 91.88 73 ARG B C 1
ATOM 3596 O O . ARG B 1 73 ? 1.385 -24.031 -35.25 1 91.88 73 ARG B O 1
ATOM 3603 N N . ALA B 1 74 ? 0.374 -22.016 -34.844 1 89.56 74 ALA B N 1
ATOM 3604 C CA . ALA B 1 74 ? 0.691 -21.5 -36.156 1 89.56 74 ALA B CA 1
ATOM 3605 C C . ALA B 1 74 ? 2.197 -21.328 -36.344 1 89.56 74 ALA B C 1
ATOM 3607 O O . ALA B 1 74 ? 2.699 -21.297 -37.469 1 89.56 74 ALA B O 1
ATOM 3608 N N . SER B 1 75 ? 2.883 -21.281 -35.312 1 89.5 75 SER B N 1
ATOM 3609 C CA . SER B 1 75 ? 4.32 -21.016 -35.375 1 89.5 75 SER B CA 1
ATOM 3610 C C . SER B 1 75 ? 5.117 -22.312 -35.375 1 89.5 75 SER B C 1
ATOM 3612 O O . SER B 1 75 ? 6.344 -22.297 -35.469 1 89.5 75 SER B O 1
ATOM 3614 N N . LEU B 1 76 ? 4.469 -23.406 -35.25 1 91.19 76 LEU B N 1
ATOM 3615 C CA . LEU B 1 76 ? 5.176 -24.688 -35.219 1 91.19 76 LEU B CA 1
ATOM 3616 C C . LEU B 1 76 ? 5.609 -25.094 -36.625 1 91.19 76 LEU B C 1
ATOM 3618 O O . LEU B 1 76 ? 4.812 -25.047 -37.562 1 91.19 76 LEU B O 1
ATOM 3622 N N . ASP B 1 77 ? 6.871 -25.375 -36.719 1 89.62 77 ASP B N 1
ATOM 3623 C CA . ASP B 1 77 ? 7.477 -25.734 -38 1 89.62 77 ASP B CA 1
ATOM 3624 C C . ASP B 1 77 ? 8 -27.172 -37.969 1 89.62 77 ASP B C 1
ATOM 3626 O O . ASP B 1 77 ? 8.961 -27.469 -37.25 1 89.62 77 ASP B O 1
ATOM 3630 N N . ALA B 1 78 ? 7.531 -28 -38.844 1 87.69 78 ALA B N 1
ATOM 3631 C CA . ALA B 1 78 ? 7.863 -29.422 -38.875 1 87.69 78 ALA B CA 1
ATOM 3632 C C . ALA B 1 78 ? 9.297 -29.656 -39.344 1 87.69 78 ALA B C 1
ATOM 3634 O O . ALA B 1 78 ? 9.867 -30.719 -39.156 1 87.69 78 ALA B O 1
ATOM 3635 N N . SER B 1 79 ? 9.789 -28.719 -40 1 87.75 79 SER B N 1
ATOM 3636 C CA . SER B 1 79 ? 11.148 -28.859 -40.531 1 87.75 79 SER B CA 1
ATOM 3637 C C . SER B 1 79 ? 12.188 -28.625 -39.438 1 87.75 79 SER B C 1
ATOM 3639 O O . SER B 1 79 ? 13.352 -28.969 -39.594 1 87.75 79 SER B O 1
ATOM 3641 N N . ALA B 1 80 ? 11.75 -28.094 -38.406 1 86.31 80 ALA B N 1
ATOM 3642 C CA . ALA B 1 80 ? 12.664 -27.797 -37.281 1 86.31 80 ALA B CA 1
ATOM 3643 C C . ALA B 1 80 ? 13 -29.078 -36.5 1 86.31 80 ALA B C 1
ATOM 3645 O O . ALA B 1 80 ? 12.18 -30 -36.438 1 86.31 80 ALA B O 1
ATOM 3646 N N . SER B 1 81 ? 14.195 -29.109 -36 1 89.19 81 SER B N 1
ATOM 3647 C CA . SER B 1 81 ? 14.594 -30.219 -35.156 1 89.19 81 SER B CA 1
ATOM 3648 C C . SER B 1 81 ? 13.961 -30.109 -33.781 1 89.19 81 SER B C 1
ATOM 3650 O O . SER B 1 81 ? 13.797 -29.016 -33.25 1 89.19 81 SER B O 1
ATOM 3652 N N . VAL B 1 82 ? 13.641 -31.281 -33.25 1 94.44 82 VAL B N 1
ATOM 3653 C CA . VAL B 1 82 ? 13.055 -31.328 -31.906 1 94.44 82 VAL B CA 1
ATOM 3654 C C . VAL B 1 82 ? 14.141 -31.641 -30.875 1 94.44 82 VAL B C 1
ATOM 3656 O O . VAL B 1 82 ? 14.875 -32.625 -31.016 1 94.44 82 VAL B O 1
ATOM 3659 N N . GLU B 1 83 ? 14.297 -30.766 -29.938 1 95.75 83 GLU B N 1
ATOM 3660 C CA . GLU B 1 83 ? 15.227 -30.984 -28.844 1 95.75 83 GLU B CA 1
ATOM 3661 C C . GLU B 1 83 ? 14.531 -31.641 -27.641 1 95.75 83 GLU B C 1
ATOM 3663 O O . GLU B 1 83 ? 13.492 -31.141 -27.188 1 95.75 83 GLU B O 1
ATOM 3668 N N . THR B 1 84 ? 15.094 -32.75 -27.156 1 97.25 84 THR B N 1
ATOM 3669 C CA . THR B 1 84 ? 14.578 -33.406 -25.953 1 97.25 84 THR B CA 1
ATOM 3670 C C . THR B 1 84 ? 15.273 -32.875 -24.719 1 97.25 84 THR B C 1
ATOM 3672 O O . THR B 1 84 ? 16.469 -33.125 -24.5 1 97.25 84 THR B O 1
ATOM 3675 N N . ILE B 1 85 ? 14.633 -32.188 -23.906 1 96.69 85 ILE B N 1
ATOM 3676 C CA . ILE B 1 85 ? 15.188 -31.672 -22.656 1 96.69 85 ILE B CA 1
ATOM 3677 C C . ILE B 1 85 ? 15.016 -32.719 -21.547 1 96.69 85 ILE B C 1
ATOM 3679 O O . ILE B 1 85 ? 15.984 -33.094 -20.891 1 96.69 85 ILE B O 1
ATOM 3683 N N . TYR B 1 86 ? 13.844 -33.219 -21.359 1 97.38 86 TYR B N 1
ATOM 3684 C CA . TYR B 1 86 ? 13.523 -34.406 -20.562 1 97.38 86 TYR B CA 1
ATOM 3685 C C . TYR B 1 86 ? 12.766 -35.438 -21.391 1 97.38 86 TYR B C 1
ATOM 3687 O O . TYR B 1 86 ? 11.852 -35.062 -22.141 1 97.38 86 TYR B O 1
ATOM 3695 N N . PRO B 1 87 ? 13.07 -36.656 -21.25 1 97.81 87 PRO B N 1
ATOM 3696 C CA . PRO B 1 87 ? 12.484 -37.656 -22.109 1 97.81 87 PRO B CA 1
ATOM 3697 C C . PRO B 1 87 ? 10.977 -37.812 -21.922 1 97.81 87 PRO B C 1
ATOM 3699 O O . PRO B 1 87 ? 10.477 -37.656 -20.812 1 97.81 87 PRO B O 1
ATOM 3702 N N . LEU B 1 88 ? 10.375 -38.125 -23.078 1 98.31 88 LEU B N 1
ATOM 3703 C CA . LEU B 1 88 ? 8.938 -38.375 -23.047 1 98.31 88 LEU B CA 1
ATOM 3704 C C . LEU B 1 88 ? 8.641 -39.688 -22.328 1 98.31 88 LEU B C 1
ATOM 3706 O O . LEU B 1 88 ? 9.359 -40.656 -22.5 1 98.31 88 LEU B O 1
ATOM 3710 N N . SER B 1 89 ? 7.633 -39.688 -21.578 1 98.06 89 SER B N 1
ATOM 3711 C CA . SER B 1 89 ? 7.168 -40.906 -20.953 1 98.06 89 SER B CA 1
ATOM 3712 C C . SER B 1 89 ? 6.547 -41.875 -21.984 1 98.06 89 SER B C 1
ATOM 3714 O O . SER B 1 89 ? 6.238 -41.438 -23.094 1 98.06 89 SER B O 1
ATOM 3716 N N . LYS B 1 90 ? 6.324 -43.062 -21.562 1 97.5 90 LYS B N 1
ATOM 3717 C CA . LYS B 1 90 ? 5.73 -44.094 -22.438 1 97.5 90 LYS B CA 1
ATOM 3718 C C . LYS B 1 90 ? 4.312 -43.688 -22.844 1 97.5 90 LYS B C 1
ATOM 3720 O O . LYS B 1 90 ? 3.914 -43.906 -24 1 97.5 90 LYS B O 1
ATOM 3725 N N . VAL B 1 91 ? 3.615 -43.094 -22 1 97.31 91 VAL B N 1
ATOM 3726 C CA . VAL B 1 91 ? 2.223 -42.75 -22.266 1 97.31 91 VAL B CA 1
ATOM 3727 C C . VAL B 1 91 ? 2.152 -41.688 -23.375 1 97.31 91 VAL B C 1
ATOM 3729 O O . VAL B 1 91 ? 1.245 -41.719 -24.203 1 97.31 91 VAL B O 1
ATOM 3732 N N . VAL B 1 92 ? 3.076 -40.781 -23.359 1 97.62 92 VAL B N 1
ATOM 3733 C CA . VAL B 1 92 ? 3.1 -39.75 -24.391 1 97.62 92 VAL B CA 1
ATOM 3734 C C . VAL B 1 92 ? 3.525 -40.375 -25.734 1 97.62 92 VAL B C 1
ATOM 3736 O O . VAL B 1 92 ? 2.947 -40.062 -26.766 1 97.62 92 VAL B O 1
ATOM 3739 N N . LEU B 1 93 ? 4.5 -41.219 -25.703 1 96.19 93 LEU B N 1
ATOM 3740 C CA . LEU B 1 93 ? 4.969 -41.906 -26.906 1 96.19 93 LEU B CA 1
ATOM 3741 C C . LEU B 1 93 ? 3.857 -42.719 -27.531 1 96.19 93 LEU B C 1
ATOM 3743 O O . LEU B 1 93 ? 3.695 -42.719 -28.75 1 96.19 93 LEU B O 1
ATOM 3747 N N . ASP B 1 94 ? 3.146 -43.375 -26.703 1 95.44 94 ASP B N 1
ATOM 3748 C CA . ASP B 1 94 ? 2.02 -44.188 -27.188 1 95.44 94 ASP B CA 1
ATOM 3749 C C . ASP B 1 94 ? 0.97 -43.312 -27.859 1 95.44 94 ASP B C 1
ATOM 3751 O O . ASP B 1 94 ? 0.405 -43.688 -28.891 1 95.44 94 ASP B O 1
ATOM 3755 N N . LEU B 1 95 ? 0.714 -42.188 -27.312 1 94.94 95 LEU B N 1
ATOM 3756 C CA . LEU B 1 95 ? -0.235 -41.25 -27.891 1 94.94 95 LEU B CA 1
ATOM 3757 C C . LEU B 1 95 ? 0.229 -40.781 -29.266 1 94.94 95 LEU B C 1
ATOM 3759 O O . LEU B 1 95 ? -0.569 -40.719 -30.203 1 94.94 95 LEU B O 1
ATOM 3763 N N . LEU B 1 96 ? 1.465 -40.469 -29.406 1 92.88 96 LEU B N 1
ATOM 3764 C CA . LEU B 1 96 ? 2.02 -40 -30.672 1 92.88 96 LEU B CA 1
ATOM 3765 C C . LEU B 1 96 ? 1.913 -41.094 -31.734 1 92.88 96 LEU B C 1
ATOM 3767 O O . LEU B 1 96 ? 1.651 -40.781 -32.906 1 92.88 96 LEU B O 1
ATOM 3771 N N . GLU B 1 97 ? 2.09 -42.312 -31.328 1 89.25 97 GLU B N 1
ATOM 3772 C CA . GLU B 1 97 ? 1.966 -43.438 -32.25 1 89.25 97 GLU B CA 1
ATOM 3773 C C . GLU B 1 97 ? 0.518 -43.625 -32.688 1 89.25 97 GLU B C 1
ATOM 3775 O O . GLU B 1 97 ? 0.25 -43.906 -33.844 1 89.25 97 GLU B O 1
ATOM 3780 N N . GLU B 1 98 ? -0.336 -43.469 -31.797 1 86.62 98 GLU B N 1
ATOM 3781 C CA . GLU B 1 98 ? -1.761 -43.625 -32.062 1 86.62 98 GLU B CA 1
ATOM 3782 C C . GLU B 1 98 ? -2.232 -42.562 -33.062 1 86.62 98 GLU B C 1
ATOM 3784 O O . GLU B 1 98 ? -3.012 -42.844 -33.969 1 86.62 98 GLU B O 1
ATOM 3789 N N . VAL B 1 99 ? -1.812 -41.344 -32.875 1 81.62 99 VAL B N 1
ATOM 3790 C CA . VAL B 1 99 ? -2.209 -40.25 -33.719 1 81.62 99 VAL B CA 1
ATOM 3791 C C . VAL B 1 99 ? -1.675 -40.5 -35.156 1 81.62 99 VAL B C 1
ATOM 3793 O O . VAL B 1 99 ? -2.361 -40.188 -36.125 1 81.62 99 VAL B O 1
ATOM 3796 N N . SER B 1 100 ? -0.486 -40.938 -35.25 1 78.62 100 SER B N 1
ATOM 3797 C CA . SER B 1 100 ? 0.122 -41.25 -36.531 1 78.62 100 SER B CA 1
ATOM 3798 C C . SER B 1 100 ? -0.653 -42.344 -37.281 1 78.62 100 SER B C 1
ATOM 3800 O O . SER B 1 100 ? -0.863 -42.25 -38.469 1 78.62 100 SER B O 1
ATOM 3802 N N . ARG B 1 101 ? -1.037 -43.281 -36.562 1 81.44 101 ARG B N 1
ATOM 3803 C CA . ARG B 1 101 ? -1.786 -44.406 -37.156 1 81.44 101 ARG B CA 1
ATOM 3804 C C . ARG B 1 101 ? -3.135 -43.938 -37.688 1 81.44 101 ARG B C 1
ATOM 3806 O O . ARG B 1 101 ? -3.574 -44.344 -38.781 1 81.44 101 ARG B O 1
ATOM 3813 N N . ASN B 1 102 ? -3.711 -43.094 -37 1 78.94 102 ASN B N 1
ATOM 3814 C CA . ASN B 1 102 ? -5.031 -42.594 -37.375 1 78.94 102 ASN B CA 1
ATOM 3815 C C . ASN B 1 102 ? -4.965 -41.656 -38.562 1 78.94 102 ASN B C 1
ATOM 3817 O O . ASN B 1 102 ? -5.93 -41.531 -39.312 1 78.94 102 ASN B O 1
ATOM 3821 N N . SER B 1 103 ? -3.904 -40.938 -38.688 1 71.56 103 SER B N 1
ATOM 3822 C CA . SER B 1 103 ? -3.771 -40 -39.781 1 71.56 103 SER B CA 1
ATOM 3823 C C . SER B 1 103 ? -3.309 -40.688 -41.062 1 71.56 103 SER B C 1
ATOM 3825 O O . SER B 1 103 ? -3.295 -40.094 -42.125 1 71.56 103 SER B O 1
ATOM 3827 N N . GLY B 1 104 ? -3.162 -42.031 -41.031 1 66.56 104 GLY B N 1
ATOM 3828 C CA . GLY B 1 104 ? -2.789 -42.812 -42.188 1 66.56 104 GLY B CA 1
ATOM 3829 C C . GLY B 1 104 ? -1.396 -42.5 -42.719 1 66.56 104 GLY B C 1
ATOM 3830 O O . GLY B 1 104 ? -1.02 -42.938 -43.812 1 66.56 104 GLY B O 1
ATOM 3831 N N . SER B 1 105 ? -0.746 -41.531 -42.094 1 62.72 105 SER B N 1
ATOM 3832 C CA . SER B 1 105 ? 0.537 -41.125 -42.656 1 62.72 105 SER B CA 1
ATOM 3833 C C . SER B 1 105 ? 1.691 -41.875 -41.969 1 62.72 105 SER B C 1
ATOM 3835 O O . SER B 1 105 ? 2.168 -41.438 -40.906 1 62.72 105 SER B O 1
ATOM 3837 N N . SER B 1 106 ? 1.996 -43.125 -42.312 1 60.75 106 SER B N 1
ATOM 3838 C CA . SER B 1 106 ? 3.049 -43.969 -41.781 1 60.75 106 SER B CA 1
ATOM 3839 C C . SER B 1 106 ? 4.422 -43.344 -41.969 1 60.75 106 SER B C 1
ATOM 3841 O O . SER B 1 106 ? 5.395 -43.75 -41.312 1 60.75 106 SER B O 1
ATOM 3843 N N . SER B 1 107 ? 4.535 -42.281 -42.719 1 63.41 107 SER B N 1
ATOM 3844 C CA . SER B 1 107 ? 5.852 -41.75 -43.062 1 63.41 107 SER B CA 1
ATOM 3845 C C . SER B 1 107 ? 6.133 -40.438 -42.375 1 63.41 107 SER B C 1
ATOM 3847 O O . SER B 1 107 ? 7.148 -39.781 -42.625 1 63.41 107 SER B O 1
ATOM 3849 N N . ASP B 1 108 ? 5.414 -40.188 -41.375 1 75.06 108 ASP B N 1
ATOM 3850 C CA . ASP B 1 108 ? 5.582 -38.875 -40.781 1 75.06 108 ASP B CA 1
ATOM 3851 C C . ASP B 1 108 ? 6.793 -38.844 -39.844 1 75.06 108 ASP B C 1
ATOM 3853 O O . ASP B 1 108 ? 7.043 -39.781 -39.094 1 75.06 108 ASP B O 1
ATOM 3857 N N . SER B 1 109 ? 7.609 -37.812 -40 1 85.25 109 SER B N 1
ATOM 3858 C CA . SER B 1 109 ? 8.688 -37.531 -39.062 1 85.25 109 SER B CA 1
ATOM 3859 C C . SER B 1 109 ? 8.141 -37.312 -37.656 1 85.25 109 SER B C 1
ATOM 3861 O O . SER B 1 109 ? 6.938 -37.125 -37.469 1 85.25 109 SER B O 1
ATOM 3863 N N . PHE B 1 110 ? 8.93 -37.5 -36.688 1 90.12 110 PHE B N 1
ATOM 3864 C CA . PHE B 1 110 ? 8.555 -37.25 -35.312 1 90.12 110 PHE B CA 1
ATOM 3865 C C . PHE B 1 110 ? 7.945 -35.875 -35.156 1 90.12 110 PHE B C 1
ATOM 3867 O O . PHE B 1 110 ? 6.922 -35.719 -34.469 1 90.12 110 PHE B O 1
ATOM 3874 N N . SER B 1 111 ? 8.562 -34.906 -35.781 1 90.94 111 SER B N 1
ATOM 3875 C CA . SER B 1 111 ? 8.094 -33.531 -35.719 1 90.94 111 SER B CA 1
ATOM 3876 C C . SER B 1 111 ? 6.691 -33.375 -36.312 1 90.94 111 SER B C 1
ATOM 3878 O O . SER B 1 111 ? 5.848 -32.656 -35.75 1 90.94 111 SER B O 1
ATOM 3880 N N . GLU B 1 112 ? 6.473 -34 -37.344 1 89.06 112 GLU B N 1
ATOM 3881 C CA . GLU B 1 112 ? 5.168 -33.969 -37.969 1 89.06 112 GLU B CA 1
ATOM 3882 C C . GLU B 1 112 ? 4.09 -34.594 -37.094 1 89.06 112 GLU B C 1
ATOM 3884 O O . GLU B 1 112 ? 2.975 -34.062 -37 1 89.06 112 GLU B O 1
ATOM 3889 N N . ARG B 1 113 ? 4.438 -35.656 -36.5 1 90.69 113 ARG B N 1
ATOM 3890 C CA . ARG B 1 113 ? 3.498 -36.312 -35.625 1 90.69 113 ARG B CA 1
ATOM 3891 C C . ARG B 1 113 ? 3.174 -35.438 -34.406 1 90.69 113 ARG B C 1
ATOM 3893 O O . ARG B 1 113 ? 2.018 -35.344 -34 1 90.69 113 ARG B O 1
ATOM 3900 N N . LEU B 1 114 ? 4.246 -34.906 -33.938 1 94.06 114 LEU B N 1
ATOM 3901 C CA . LEU B 1 114 ? 4.094 -34 -32.781 1 94.06 114 LEU B CA 1
ATOM 3902 C C . LEU B 1 114 ? 3.164 -32.844 -33.125 1 94.06 114 LEU B C 1
ATOM 3904 O O . LEU B 1 114 ? 2.217 -32.562 -32.375 1 94.06 114 LEU B O 1
ATOM 3908 N N . ILE B 1 115 ? 3.383 -32.219 -34.188 1 92.56 115 ILE B N 1
ATOM 3909 C CA . ILE B 1 115 ? 2.6 -31.047 -34.594 1 92.56 115 ILE B CA 1
ATOM 3910 C C . ILE B 1 115 ? 1.163 -31.484 -34.875 1 92.56 115 ILE B C 1
ATOM 3912 O O . ILE B 1 115 ? 0.214 -30.781 -34.5 1 92.56 115 ILE B O 1
ATOM 3916 N N . GLY B 1 116 ? 1.04 -32.562 -35.562 1 90 116 GLY B N 1
ATOM 3917 C CA . GLY B 1 116 ? -0.291 -33.094 -35.844 1 90 116 GLY B CA 1
ATOM 3918 C C . GLY B 1 116 ? -1.09 -33.344 -34.562 1 90 116 GLY B C 1
ATOM 3919 O O . GLY B 1 116 ? -2.273 -33 -34.5 1 90 116 GLY B O 1
ATOM 3920 N N . MET B 1 117 ? -0.474 -33.938 -33.625 1 93.44 117 MET B N 1
ATOM 3921 C CA . MET B 1 117 ? -1.117 -34.188 -32.344 1 93.44 117 MET B CA 1
ATOM 3922 C C . MET B 1 117 ? -1.548 -32.875 -31.688 1 93.44 117 MET B C 1
ATOM 3924 O O . MET B 1 117 ? -2.666 -32.75 -31.188 1 93.44 117 MET B O 1
ATOM 3928 N N . ILE B 1 118 ? -0.669 -31.875 -31.703 1 95.31 118 ILE B N 1
ATOM 3929 C CA . ILE B 1 118 ? -0.954 -30.578 -31.078 1 95.31 118 ILE B CA 1
ATOM 3930 C C . ILE B 1 118 ? -2.131 -29.922 -31.781 1 95.31 118 ILE B C 1
ATOM 3932 O O . ILE B 1 118 ? -3.029 -29.375 -31.141 1 95.31 118 ILE B O 1
ATOM 3936 N N . GLN B 1 119 ? -2.176 -29.984 -33.094 1 91.44 119 GLN B N 1
ATOM 3937 C CA . GLN B 1 119 ? -3.23 -29.375 -33.875 1 91.44 119 GLN B CA 1
ATOM 3938 C C . GLN B 1 119 ? -4.586 -30 -33.562 1 91.44 119 GLN B C 1
ATOM 3940 O O . GLN B 1 119 ? -5.617 -29.328 -33.625 1 91.44 119 GLN B O 1
ATOM 3945 N N . ALA B 1 120 ? -4.551 -31.234 -33.25 1 90.25 120 ALA B N 1
ATOM 3946 C CA . ALA B 1 120 ? -5.785 -31.984 -33 1 90.25 120 ALA B CA 1
ATOM 3947 C C . ALA B 1 120 ? -6.258 -31.828 -31.562 1 90.25 120 ALA B C 1
ATOM 3949 O O . ALA B 1 120 ? -7.375 -32.219 -31.219 1 90.25 120 ALA B O 1
ATOM 3950 N N . SER B 1 121 ? -5.48 -31.312 -30.719 1 95.44 121 SER B N 1
ATOM 3951 C CA . SER B 1 121 ? -5.766 -31.25 -29.297 1 95.44 121 SER B CA 1
ATOM 3952 C C . SER B 1 121 ? -6.766 -30.141 -28.969 1 95.44 121 SER B C 1
ATOM 3954 O O . SER B 1 121 ? -6.855 -29.156 -29.703 1 95.44 121 SER B O 1
ATOM 3956 N N . GLU B 1 122 ? -7.465 -30.375 -27.891 1 95.69 122 GLU B N 1
ATOM 3957 C CA . GLU B 1 122 ? -8.422 -29.375 -27.391 1 95.69 122 GLU B CA 1
ATOM 3958 C C . GLU B 1 122 ? -7.715 -28.266 -26.625 1 95.69 122 GLU B C 1
ATOM 3960 O O . GLU B 1 122 ? -6.801 -28.531 -25.844 1 95.69 122 GLU B O 1
ATOM 3965 N N . ILE B 1 123 ? -8.172 -27.047 -26.844 1 95.06 123 ILE B N 1
ATOM 3966 C CA . ILE B 1 123 ? -7.594 -25.906 -26.109 1 95.06 123 ILE B CA 1
ATOM 3967 C C . ILE B 1 123 ? -8.18 -25.844 -24.703 1 95.06 123 ILE B C 1
ATOM 3969 O O . ILE B 1 123 ? -9.391 -25.703 -24.531 1 95.06 123 ILE B O 1
ATOM 3973 N N . LEU B 1 124 ? -7.355 -25.922 -23.734 1 94.56 124 LEU B N 1
ATOM 3974 C CA . LEU B 1 124 ? -7.793 -25.859 -22.344 1 94.56 124 LEU B CA 1
ATOM 3975 C C . LEU B 1 124 ? -7.68 -24.422 -21.812 1 94.56 124 LEU B C 1
ATOM 3977 O O . LEU B 1 124 ? -8.484 -24 -20.984 1 94.56 124 LEU B O 1
ATOM 3981 N N . TRP B 1 125 ? -6.633 -23.734 -22.234 1 93.75 125 TRP B N 1
ATOM 3982 C CA . TRP B 1 125 ? -6.359 -22.406 -21.734 1 93.75 125 TRP B CA 1
ATOM 3983 C C . TRP B 1 125 ? -5.527 -21.594 -22.719 1 93.75 125 TRP B C 1
ATOM 3985 O O . TRP B 1 125 ? -4.629 -22.141 -23.375 1 93.75 125 TRP B O 1
ATOM 3995 N N . ARG B 1 126 ? -5.832 -20.297 -22.812 1 92.5 126 ARG B N 1
ATOM 3996 C CA . ARG B 1 126 ? -5.078 -19.328 -23.609 1 92.5 126 ARG B CA 1
ATOM 3997 C C . ARG B 1 126 ? -4.516 -18.219 -22.734 1 92.5 126 ARG B C 1
ATOM 3999 O O . ARG B 1 126 ? -5.25 -17.609 -21.953 1 92.5 126 ARG B O 1
ATOM 4006 N N . GLY B 1 127 ? -3.281 -18.031 -22.875 1 89.56 127 GLY B N 1
ATOM 4007 C CA . GLY B 1 127 ? -2.699 -16.906 -22.172 1 89.56 127 GLY B CA 1
ATOM 4008 C C . GLY B 1 127 ? -3.15 -15.562 -22.703 1 89.56 127 GLY B C 1
ATOM 4009 O O . GLY B 1 127 ? -3.883 -15.5 -23.688 1 89.56 127 GLY B O 1
ATOM 4010 N N . PRO B 1 128 ? -2.779 -14.5 -22 1 81.5 128 PRO B N 1
ATOM 4011 C CA . PRO B 1 128 ? -3.129 -13.164 -22.484 1 81.5 128 PRO B CA 1
ATOM 4012 C C . PRO B 1 128 ? -2.684 -12.922 -23.922 1 81.5 128 PRO B C 1
ATOM 4014 O O . PRO B 1 128 ? -3.398 -12.281 -24.688 1 81.5 128 PRO B O 1
ATOM 4017 N N . SER B 1 129 ? -1.521 -13.422 -24.203 1 80.19 129 SER B N 1
ATOM 4018 C CA . SER B 1 129 ? -1.054 -13.508 -25.578 1 80.19 129 SER B CA 1
ATOM 4019 C C . SER B 1 129 ? -0.995 -14.953 -26.062 1 80.19 129 SER B C 1
ATOM 4021 O O . SER B 1 129 ? -0.107 -15.711 -25.656 1 80.19 129 SER B O 1
ATOM 4023 N N . SER B 1 130 ? -1.854 -15.266 -26.891 1 82.56 130 SER B N 1
ATOM 4024 C CA . SER B 1 130 ? -1.979 -16.641 -27.359 1 82.56 130 SER B CA 1
ATOM 4025 C C . SER B 1 130 ? -0.776 -17.047 -28.203 1 82.56 130 SER B C 1
ATOM 4027 O O . SER B 1 130 ? -0.562 -18.234 -28.453 1 82.56 130 SER B O 1
ATOM 4029 N N . ARG B 1 131 ? -0.029 -16.141 -28.531 1 85.06 131 ARG B N 1
ATOM 4030 C CA . ARG B 1 131 ? 1.188 -16.453 -29.281 1 85.06 131 ARG B CA 1
ATOM 4031 C C . ARG B 1 131 ? 2.307 -16.891 -28.344 1 85.06 131 ARG B C 1
ATOM 4033 O O . ARG B 1 131 ? 3.303 -17.469 -28.781 1 85.06 131 ARG B O 1
ATOM 4040 N N . ARG B 1 132 ? 2.029 -16.703 -27.109 1 89.56 132 ARG B N 1
ATOM 4041 C CA . ARG B 1 132 ? 3.141 -16.906 -26.188 1 89.56 132 ARG B CA 1
ATOM 4042 C C . ARG B 1 132 ? 2.926 -18.141 -25.344 1 89.56 132 ARG B C 1
ATOM 4044 O O . ARG B 1 132 ? 3.879 -18.859 -25.016 1 89.56 132 ARG B O 1
ATOM 4051 N N . LYS B 1 133 ? 1.721 -18.406 -25.016 1 94.69 133 LYS B N 1
ATOM 4052 C CA . LYS B 1 133 ? 1.476 -19.5 -24.078 1 94.69 133 LYS B CA 1
ATOM 4053 C C . LYS B 1 133 ? 0.07 -20.062 -24.25 1 94.69 133 LYS B C 1
ATOM 4055 O O . LYS B 1 133 ? -0.91 -19.312 -24.266 1 94.69 133 LYS B O 1
ATOM 4060 N N . MET B 1 134 ? -0.001 -21.406 -24.391 1 96.38 134 MET B N 1
ATOM 4061 C CA . MET B 1 134 ? -1.278 -22.109 -24.469 1 96.38 134 MET B CA 1
ATOM 4062 C C . MET B 1 134 ? -1.183 -23.469 -23.797 1 96.38 134 MET B C 1
ATOM 4064 O O . MET B 1 134 ? -0.09 -24.016 -23.656 1 96.38 134 MET B O 1
ATOM 4068 N N . VAL B 1 135 ? -2.332 -23.938 -23.359 1 97.38 135 VAL B N 1
ATOM 4069 C CA . VAL B 1 135 ? -2.422 -25.266 -22.781 1 97.38 135 VAL B CA 1
ATOM 4070 C C . VAL B 1 135 ? -3.451 -26.109 -23.531 1 97.38 135 VAL B C 1
ATOM 4072 O O . VAL B 1 135 ? -4.562 -25.641 -23.797 1 97.38 135 VAL B O 1
ATOM 4075 N N . PHE B 1 136 ? -3.057 -27.344 -23.844 1 97.5 136 PHE B N 1
ATOM 4076 C CA . PHE B 1 136 ? -3.893 -28.219 -24.656 1 97.5 136 PHE B CA 1
ATOM 4077 C C . PHE B 1 136 ? -4.188 -29.531 -23.922 1 97.5 136 PHE B C 1
ATOM 4079 O O . PHE B 1 136 ? -3.326 -30.062 -23.234 1 97.5 136 PHE B O 1
ATOM 4086 N N . LYS B 1 137 ? -5.352 -29.938 -24.078 1 97.56 137 LYS B N 1
ATOM 4087 C CA . LYS B 1 137 ? -5.699 -31.297 -23.688 1 97.56 137 LYS B CA 1
ATOM 4088 C C . LYS B 1 137 ? -5.516 -32.281 -24.844 1 97.56 137 LYS B C 1
ATOM 4090 O O . LYS B 1 137 ? -6.324 -32.281 -25.781 1 97.56 137 LYS B O 1
ATOM 4095 N N . CYS B 1 138 ? -4.508 -33.062 -24.766 1 97 138 CYS B N 1
ATOM 4096 C CA . CYS B 1 138 ? -4.168 -33.938 -25.859 1 97 138 CYS B CA 1
ATOM 4097 C C . CYS B 1 138 ? -5.102 -35.156 -25.891 1 97 138 CYS B C 1
ATOM 4099 O O . CYS B 1 138 ? -5.465 -35.625 -26.969 1 97 138 CYS B O 1
ATOM 4101 N N . ASN B 1 139 ? -5.434 -35.625 -24.75 1 95 139 ASN B N 1
ATOM 4102 C CA . ASN B 1 139 ? -6.461 -36.625 -24.516 1 95 139 ASN B CA 1
ATOM 4103 C C . ASN B 1 139 ? -6.934 -36.625 -23.062 1 95 139 ASN B C 1
ATOM 4105 O O . ASN B 1 139 ? -6.75 -35.625 -22.359 1 95 139 ASN B O 1
ATOM 4109 N N . ASP B 1 140 ? -7.562 -37.719 -22.547 1 94.56 140 ASP B N 1
ATOM 4110 C CA . ASP B 1 140 ? -8.203 -37.688 -21.234 1 94.56 140 ASP B CA 1
ATOM 4111 C C . ASP B 1 140 ? -7.16 -37.75 -20.125 1 94.56 140 ASP B C 1
ATOM 4113 O O . ASP B 1 140 ? -7.48 -37.5 -18.953 1 94.56 140 ASP B O 1
ATOM 4117 N N . CYS B 1 141 ? -5.875 -37.938 -20.5 1 96.25 141 CYS B N 1
ATOM 4118 C CA . CYS B 1 141 ? -4.887 -38.156 -19.453 1 96.25 141 CYS B CA 1
ATOM 4119 C C . CYS B 1 141 ? -3.707 -37.188 -19.609 1 96.25 141 CYS B C 1
ATOM 4121 O O . CYS B 1 141 ? -2.904 -37.062 -18.688 1 96.25 141 CYS B O 1
ATOM 4123 N N . ILE B 1 142 ? -3.596 -36.594 -20.766 1 98.19 142 ILE B N 1
ATOM 4124 C CA . ILE B 1 142 ? -2.361 -35.844 -21.047 1 98.19 142 ILE B CA 1
ATOM 4125 C C . ILE B 1 142 ? -2.686 -34.406 -21.406 1 98.19 142 ILE B C 1
ATOM 4127 O O . ILE B 1 142 ? -3.574 -34.156 -22.219 1 98.19 142 ILE B O 1
ATOM 4131 N N . VAL B 1 143 ? -1.949 -33.531 -20.781 1 98.31 143 VAL B N 1
ATOM 4132 C CA . VAL B 1 143 ? -2.01 -32.094 -21.078 1 98.31 143 VAL B CA 1
ATOM 4133 C C . VAL B 1 143 ? -0.659 -31.609 -21.609 1 98.31 143 VAL B C 1
ATOM 4135 O O . VAL B 1 143 ? 0.389 -32.125 -21.188 1 98.31 143 VAL B O 1
ATOM 4138 N N . LEU B 1 144 ? -0.739 -30.688 -22.531 1 98.56 144 LEU B N 1
ATOM 4139 C CA . LEU B 1 144 ? 0.453 -30.047 -23.094 1 98.56 144 LEU B CA 1
ATOM 4140 C C . LEU B 1 144 ? 0.427 -28.547 -22.875 1 98.56 144 LEU B C 1
ATOM 4142 O O . LEU B 1 144 ? -0.527 -27.875 -23.266 1 98.56 144 LEU B O 1
ATOM 4146 N N . LYS B 1 145 ? 1.42 -28.062 -22.203 1 98.19 145 LYS B N 1
ATOM 4147 C CA . LYS B 1 145 ? 1.647 -26.625 -22.094 1 98.19 145 LYS B CA 1
ATOM 4148 C C . LYS B 1 145 ? 2.715 -26.156 -23.078 1 98.19 145 LYS B C 1
ATOM 4150 O O . LYS B 1 145 ? 3.844 -26.641 -23.062 1 98.19 145 LYS B O 1
ATOM 4155 N N . ALA B 1 146 ? 2.332 -25.25 -23.984 1 97.31 146 ALA B N 1
ATOM 4156 C CA . ALA B 1 146 ? 3.25 -24.688 -24.969 1 97.31 146 ALA B CA 1
ATOM 4157 C C . ALA B 1 146 ? 3.619 -23.25 -24.594 1 97.31 146 ALA B C 1
ATOM 4159 O O . ALA B 1 146 ? 2.742 -22.406 -24.422 1 97.31 146 ALA B O 1
ATOM 4160 N N . VAL B 1 147 ? 4.918 -23.016 -24.453 1 96.75 147 VAL B N 1
ATOM 4161 C CA . VAL B 1 147 ? 5.375 -21.703 -24.016 1 96.75 147 VAL B CA 1
ATOM 4162 C C . VAL B 1 147 ? 6.504 -21.219 -24.922 1 96.75 147 VAL B C 1
ATOM 4164 O O . VAL B 1 147 ? 7.5 -21.922 -25.109 1 96.75 147 VAL B O 1
ATOM 4167 N N . ARG B 1 148 ? 6.387 -20.016 -25.406 1 94.81 148 ARG B N 1
ATOM 4168 C CA . ARG B 1 148 ? 7.406 -19.422 -26.266 1 94.81 148 ARG B CA 1
ATOM 4169 C C . ARG B 1 148 ? 8.523 -18.781 -25.438 1 94.81 148 ARG B C 1
ATOM 4171 O O . ARG B 1 148 ? 8.258 -18.141 -24.422 1 94.81 148 ARG B O 1
ATOM 4178 N N . TYR B 1 149 ? 9.781 -19.047 -25.797 1 92.62 149 TYR B N 1
ATOM 4179 C CA . TYR B 1 149 ? 10.977 -18.406 -25.281 1 92.62 149 TYR B CA 1
ATOM 4180 C C . TYR B 1 149 ? 11.133 -18.672 -23.781 1 92.62 149 TYR B C 1
ATOM 4182 O O . TYR B 1 149 ? 11.492 -17.781 -23.016 1 92.62 149 TYR B O 1
ATOM 4190 N N . MET B 1 150 ? 10.773 -19.828 -23.422 1 92 150 MET B N 1
ATOM 4191 C CA . MET B 1 150 ? 10.938 -20.219 -22.031 1 92 150 MET B CA 1
ATOM 4192 C C . MET B 1 150 ? 12.414 -20.344 -21.672 1 92 150 MET B C 1
ATOM 4194 O O . MET B 1 150 ? 13.18 -20.984 -22.406 1 92 150 MET B O 1
ATOM 4198 N N . THR B 1 151 ? 12.766 -19.703 -20.453 1 85.56 151 THR B N 1
ATOM 4199 C CA . THR B 1 151 ? 14.18 -19.656 -20.109 1 85.56 151 THR B CA 1
ATOM 4200 C C . THR B 1 151 ? 14.461 -20.547 -18.891 1 85.56 151 THR B C 1
ATOM 4202 O O . THR B 1 151 ? 15.617 -20.797 -18.562 1 85.56 151 THR B O 1
ATOM 4205 N N . ASP B 1 152 ? 13.461 -20.984 -18.172 1 90.06 152 ASP B N 1
ATOM 4206 C CA . ASP B 1 152 ? 13.719 -21.906 -17.078 1 90.06 152 ASP B CA 1
ATOM 4207 C C . ASP B 1 152 ? 12.641 -22.984 -17 1 90.06 152 ASP B C 1
ATOM 4209 O O . ASP B 1 152 ? 11.539 -22.812 -17.531 1 90.06 152 ASP B O 1
ATOM 4213 N N . PHE B 1 153 ? 12.906 -24.047 -16.359 1 96.12 153 PHE B N 1
ATOM 4214 C CA . PHE B 1 153 ? 12.055 -25.234 -16.359 1 96.12 153 PHE B CA 1
ATOM 4215 C C . PHE B 1 153 ? 11.578 -25.547 -14.945 1 96.12 153 PHE B C 1
ATOM 4217 O O . PHE B 1 153 ? 11.453 -26.719 -14.57 1 96.12 153 PHE B O 1
ATOM 4224 N N . THR B 1 154 ? 11.328 -24.5 -14.148 1 97.69 154 THR B N 1
ATOM 4225 C CA . THR B 1 154 ? 10.938 -24.641 -12.75 1 97.69 154 THR B CA 1
ATOM 4226 C C . THR B 1 154 ? 9.719 -25.547 -12.602 1 97.69 154 THR B C 1
ATOM 4228 O O . THR B 1 154 ? 9.695 -26.422 -11.742 1 97.69 154 THR B O 1
ATOM 4231 N N . GLU B 1 155 ? 8.781 -25.344 -13.445 1 97.88 155 GLU B N 1
ATOM 4232 C CA . GLU B 1 155 ? 7.562 -26.141 -13.344 1 97.88 155 GLU B CA 1
ATOM 4233 C C . GLU B 1 155 ? 7.867 -27.625 -13.453 1 97.88 155 GLU B C 1
ATOM 4235 O O . GLU B 1 155 ? 7.43 -28.422 -12.617 1 97.88 155 GLU B O 1
ATOM 4240 N N . TYR B 1 156 ? 8.641 -27.969 -14.406 1 98.06 156 TYR B N 1
ATOM 4241 C CA . TYR B 1 156 ? 8.906 -29.391 -14.648 1 98.06 156 TYR B CA 1
ATOM 4242 C C . TYR B 1 156 ? 9.789 -29.969 -13.555 1 98.06 156 TYR B C 1
ATOM 4244 O O . TYR B 1 156 ? 9.523 -31.062 -13.055 1 98.06 156 TYR B O 1
ATOM 4252 N N . THR B 1 157 ? 10.875 -29.281 -13.203 1 97.88 157 THR B N 1
ATOM 4253 C CA . THR B 1 157 ? 11.781 -29.75 -12.164 1 97.88 157 THR B CA 1
ATOM 4254 C C . THR B 1 157 ? 11.055 -29.891 -10.828 1 97.88 157 THR B C 1
ATOM 4256 O O . THR B 1 157 ? 11.305 -30.812 -10.062 1 97.88 157 THR B O 1
ATOM 4259 N N . THR B 1 158 ? 10.148 -29.016 -10.562 1 98.5 158 THR B N 1
ATOM 4260 C CA . THR B 1 158 ? 9.344 -29.078 -9.344 1 98.5 158 THR B CA 1
ATOM 4261 C C . THR B 1 158 ? 8.438 -30.312 -9.352 1 98.5 158 THR B C 1
ATOM 4263 O O . THR B 1 158 ? 8.336 -31.016 -8.352 1 98.5 158 THR B O 1
ATOM 4266 N N . LEU B 1 159 ? 7.777 -30.5 -10.469 1 98.44 159 LEU B N 1
ATOM 4267 C CA . LEU B 1 159 ? 6.898 -31.656 -10.555 1 98.44 159 LEU B CA 1
ATOM 4268 C C . LEU B 1 159 ? 7.68 -32.938 -10.312 1 98.44 159 LEU B C 1
ATOM 4270 O O . LEU B 1 159 ? 7.207 -33.844 -9.594 1 98.44 159 LEU B O 1
ATOM 4274 N N . GLN B 1 160 ? 8.867 -33.031 -10.867 1 97.94 160 GLN B N 1
ATOM 4275 C CA . GLN B 1 160 ? 9.711 -34.219 -10.656 1 97.94 160 GLN B CA 1
ATOM 4276 C C . GLN B 1 160 ? 10.078 -34.344 -9.18 1 97.94 160 GLN B C 1
ATOM 4278 O O . GLN B 1 160 ? 9.977 -35.438 -8.617 1 97.94 160 GLN B O 1
ATOM 4283 N N . TYR B 1 161 ? 10.453 -33.312 -8.641 1 98.06 161 TYR B N 1
ATOM 4284 C CA . TYR B 1 161 ? 10.875 -33.312 -7.246 1 98.06 161 TYR B CA 1
ATOM 4285 C C . TYR B 1 161 ? 9.742 -33.719 -6.32 1 98.06 161 TYR B C 1
ATOM 4287 O O . TYR B 1 161 ? 9.922 -34.594 -5.457 1 98.06 161 TYR B O 1
ATOM 4295 N N . LEU B 1 162 ? 8.562 -33.156 -6.516 1 98.31 162 LEU B N 1
ATOM 4296 C CA . LEU B 1 162 ? 7.43 -33.406 -5.629 1 98.31 162 LEU B CA 1
ATOM 4297 C C . LEU B 1 162 ? 6.898 -34.812 -5.816 1 98.31 162 LEU B C 1
ATOM 4299 O O . LEU B 1 162 ? 6.43 -35.438 -4.859 1 98.31 162 LEU B O 1
ATOM 4303 N N . ARG B 1 163 ? 6.949 -35.312 -7.023 1 97.19 163 ARG B N 1
ATOM 4304 C CA . ARG B 1 163 ? 6.5 -36.656 -7.25 1 97.19 163 ARG B CA 1
ATOM 4305 C C . ARG B 1 163 ? 7.379 -37.656 -6.504 1 97.19 163 ARG B C 1
ATOM 4307 O O . ARG B 1 163 ? 6.898 -38.719 -6.043 1 97.19 163 ARG B O 1
ATOM 4314 N N . GLN B 1 164 ? 8.555 -37.344 -6.375 1 96.62 164 GLN B N 1
ATOM 4315 C CA . GLN B 1 164 ? 9.5 -38.219 -5.672 1 96.62 164 GLN B CA 1
ATOM 4316 C C . GLN B 1 164 ? 9.344 -38.062 -4.16 1 96.62 164 GLN B C 1
ATOM 4318 O O . GLN B 1 164 ? 9.359 -39.062 -3.438 1 96.62 164 GLN B O 1
ATOM 4323 N N . ARG B 1 165 ? 9.102 -36.969 -3.682 1 97.19 165 ARG B N 1
ATOM 4324 C CA . ARG B 1 165 ? 9.203 -36.688 -2.252 1 97.19 165 ARG B CA 1
ATOM 4325 C C . ARG B 1 165 ? 7.832 -36.75 -1.585 1 97.19 165 ARG B C 1
ATOM 4327 O O . ARG B 1 165 ? 7.723 -37.062 -0.398 1 97.19 165 ARG B O 1
ATOM 4334 N N . ARG B 1 166 ? 6.828 -36.312 -2.375 1 97.06 166 ARG B N 1
ATOM 4335 C CA . ARG B 1 166 ? 5.469 -36.25 -1.853 1 97.06 166 ARG B CA 1
ATOM 4336 C C . ARG B 1 166 ? 4.465 -36.781 -2.873 1 97.06 166 ARG B C 1
ATOM 4338 O O . ARG B 1 166 ? 3.621 -36.031 -3.367 1 97.06 166 ARG B O 1
ATOM 4345 N N . PRO B 1 167 ? 4.414 -38.062 -3.064 1 95.62 167 PRO B N 1
ATOM 4346 C CA . PRO B 1 167 ? 3.574 -38.594 -4.129 1 95.62 167 PRO B CA 1
ATOM 4347 C C . PRO B 1 167 ? 2.082 -38.469 -3.832 1 95.62 167 PRO B C 1
ATOM 4349 O O . PRO B 1 167 ? 1.256 -38.562 -4.742 1 95.62 167 PRO B O 1
ATOM 4352 N N . ALA B 1 168 ? 1.71 -38.188 -2.605 1 95.31 168 ALA B N 1
ATOM 4353 C CA . ALA B 1 168 ? 0.302 -38.125 -2.221 1 95.31 168 ALA B CA 1
ATOM 4354 C C . ALA B 1 168 ? -0.299 -36.75 -2.568 1 95.31 168 ALA B C 1
ATOM 4356 O O . ALA B 1 168 ? -1.521 -36.594 -2.592 1 95.31 168 ALA B O 1
ATOM 4357 N N . ILE B 1 169 ? 0.505 -35.781 -2.773 1 96.75 169 ILE B N 1
ATOM 4358 C CA . ILE B 1 169 ? -0.001 -34.438 -3.117 1 96.75 169 ILE B CA 1
ATOM 4359 C C . ILE B 1 169 ? -0.57 -34.469 -4.531 1 96.75 169 ILE B C 1
ATOM 4361 O O . ILE B 1 169 ? 0.052 -35 -5.453 1 96.75 169 ILE B O 1
ATOM 4365 N N . PRO B 1 170 ? -1.781 -33.969 -4.684 1 97.31 170 PRO B N 1
ATOM 4366 C CA . PRO B 1 170 ? -2.402 -33.969 -6.012 1 97.31 170 PRO B CA 1
ATOM 4367 C C . PRO B 1 170 ? -1.779 -32.969 -6.969 1 97.31 170 PRO B C 1
ATOM 4369 O O . PRO B 1 170 ? -2.195 -31.797 -7 1 97.31 170 PRO B O 1
ATOM 4372 N N . ILE B 1 171 ? -0.879 -33.375 -7.754 1 98.25 171 ILE B N 1
ATOM 4373 C CA . ILE B 1 171 ? -0.226 -32.531 -8.766 1 98.25 171 ILE B CA 1
ATOM 4374 C C . ILE B 1 171 ? -0.079 -33.312 -10.062 1 98.25 171 ILE B C 1
ATOM 4376 O O . ILE B 1 171 ? -0.145 -34.562 -10.062 1 98.25 171 ILE B O 1
ATOM 4380 N N . PRO B 1 172 ? 0.118 -32.625 -11.18 1 98.31 172 PRO B N 1
ATOM 4381 C CA . PRO B 1 172 ? 0.342 -33.375 -12.43 1 98.31 172 PRO B CA 1
ATOM 4382 C C . PRO B 1 172 ? 1.636 -34.188 -12.414 1 98.31 172 PRO B C 1
ATOM 4384 O O . PRO B 1 172 ? 2.633 -33.75 -11.836 1 98.31 172 PRO B O 1
ATOM 4387 N N . ASP B 1 173 ? 1.598 -35.281 -13.086 1 98.38 173 ASP B N 1
ATOM 4388 C CA . ASP B 1 173 ? 2.824 -36.031 -13.336 1 98.38 173 ASP B CA 1
ATOM 4389 C C . ASP B 1 173 ? 3.615 -35.438 -14.492 1 98.38 173 ASP B C 1
ATOM 4391 O O . ASP B 1 173 ? 3.041 -35.062 -15.516 1 98.38 173 ASP B O 1
ATOM 4395 N N . PRO B 1 174 ? 4.891 -35.281 -14.273 1 98.44 174 PRO B N 1
ATOM 4396 C CA . PRO B 1 174 ? 5.715 -34.875 -15.414 1 98.44 174 PRO B CA 1
ATOM 4397 C C . PRO B 1 174 ? 5.867 -36 -16.453 1 98.44 174 PRO B C 1
ATOM 4399 O O . PRO B 1 174 ? 6.23 -37.125 -16.094 1 98.44 174 PRO B O 1
ATOM 4402 N N . LEU B 1 175 ? 5.602 -35.688 -17.719 1 98.81 175 LEU B N 1
ATOM 4403 C CA . LEU B 1 175 ? 5.551 -36.719 -18.734 1 98.81 175 LEU B CA 1
ATOM 4404 C C . LEU B 1 175 ? 6.555 -36.469 -19.844 1 98.81 175 LEU B C 1
ATOM 4406 O O . LEU B 1 175 ? 6.641 -37.25 -20.797 1 98.81 175 LEU B O 1
ATOM 4410 N N . GLY B 1 176 ? 7.254 -35.406 -19.797 1 98.62 176 GLY B N 1
ATOM 4411 C CA . GLY B 1 176 ? 8.273 -35.062 -20.781 1 98.62 176 GLY B CA 1
ATOM 4412 C C . GLY B 1 176 ? 8.312 -33.594 -21.125 1 98.62 176 GLY B C 1
ATOM 4413 O O . GLY B 1 176 ? 7.355 -32.875 -20.859 1 98.62 176 GLY B O 1
ATOM 4414 N N . LEU B 1 177 ? 9.445 -33.188 -21.688 1 98.44 177 LEU B N 1
ATOM 4415 C CA . LEU B 1 177 ? 9.695 -31.797 -22.031 1 98.44 177 LEU B CA 1
ATOM 4416 C C . LEU B 1 177 ? 10.531 -31.688 -23.312 1 98.44 177 LEU B C 1
ATOM 4418 O O . LEU B 1 177 ? 11.648 -32.219 -23.375 1 98.44 177 LEU B O 1
ATOM 4422 N N . LEU B 1 178 ? 9.961 -31.016 -24.297 1 97.88 178 LEU B N 1
ATOM 4423 C CA . LEU B 1 178 ? 10.625 -30.844 -25.594 1 97.88 178 LEU B CA 1
ATOM 4424 C C . LEU B 1 178 ? 10.742 -29.375 -25.938 1 97.88 178 LEU B C 1
ATOM 4426 O O . LEU B 1 178 ? 10.062 -28.531 -25.359 1 97.88 178 LEU B O 1
ATOM 4430 N N . ARG B 1 179 ? 11.625 -29.125 -26.859 1 96.44 179 ARG B N 1
ATOM 4431 C CA . ARG B 1 179 ? 11.695 -27.828 -27.5 1 96.44 179 ARG B CA 1
ATOM 4432 C C . ARG B 1 179 ? 11.602 -27.953 -29.016 1 96.44 179 ARG B C 1
ATOM 4434 O O . ARG B 1 179 ? 12.289 -28.797 -29.609 1 96.44 179 ARG B O 1
ATOM 4441 N N . LEU B 1 180 ? 10.711 -27.234 -29.625 1 94.62 180 LEU B N 1
ATOM 4442 C CA . LEU B 1 180 ? 10.523 -27.125 -31.062 1 94.62 180 LEU B CA 1
ATOM 4443 C C . LEU B 1 180 ? 10.57 -25.672 -31.5 1 94.62 180 LEU B C 1
ATOM 4445 O O . LEU B 1 180 ? 9.672 -24.891 -31.188 1 94.62 180 LEU B O 1
ATOM 4449 N N . ASN B 1 181 ? 11.57 -25.328 -32.25 1 90.69 181 ASN B N 1
ATOM 4450 C CA . ASN B 1 181 ? 11.844 -23.922 -32.531 1 90.69 181 ASN B CA 1
ATOM 4451 C C . ASN B 1 181 ? 12.039 -23.125 -31.25 1 90.69 181 ASN B C 1
ATOM 4453 O O . ASN B 1 181 ? 12.906 -23.438 -30.422 1 90.69 181 ASN B O 1
ATOM 4457 N N . ASP B 1 182 ? 11.281 -22.094 -31.062 1 93.06 182 ASP B N 1
ATOM 4458 C CA . ASP B 1 182 ? 11.398 -21.266 -29.859 1 93.06 182 ASP B CA 1
ATOM 4459 C C . ASP B 1 182 ? 10.305 -21.594 -28.859 1 93.06 182 ASP B C 1
ATOM 4461 O O . ASP B 1 182 ? 10.094 -20.859 -27.891 1 93.06 182 ASP B O 1
ATOM 4465 N N . ILE B 1 183 ? 9.695 -22.766 -29.094 1 95.88 183 ILE B N 1
ATOM 4466 C CA . ILE B 1 183 ? 8.555 -23.125 -28.25 1 95.88 183 ILE B CA 1
ATOM 4467 C C . ILE B 1 183 ? 8.906 -24.344 -27.406 1 95.88 183 ILE B C 1
ATOM 4469 O O . ILE B 1 183 ? 9.352 -25.375 -27.938 1 95.88 183 ILE B O 1
ATOM 4473 N N . VAL B 1 184 ? 8.727 -24.203 -26.141 1 97.44 184 VAL B N 1
ATOM 4474 C CA . VAL B 1 184 ? 8.906 -25.328 -25.219 1 97.44 184 VAL B CA 1
ATOM 4475 C C . VAL B 1 184 ? 7.566 -26.031 -25 1 97.44 184 VAL B C 1
ATOM 4477 O O . VAL B 1 184 ? 6.539 -25.375 -24.812 1 97.44 184 VAL B O 1
ATOM 4480 N N . LEU B 1 185 ? 7.594 -27.344 -25.078 1 97.94 185 LEU B N 1
ATOM 4481 C CA . LEU B 1 185 ? 6.418 -28.203 -24.906 1 97.94 185 LEU B CA 1
ATOM 4482 C C . LEU B 1 185 ? 6.523 -29.031 -23.641 1 97.94 185 LEU B C 1
ATOM 4484 O O . LEU B 1 185 ? 7.348 -29.953 -23.562 1 97.94 185 LEU B O 1
ATOM 4488 N N . ILE B 1 186 ? 5.691 -28.75 -22.688 1 98.62 186 ILE B N 1
ATOM 4489 C CA . ILE B 1 186 ? 5.699 -29.469 -21.406 1 98.62 186 ILE B CA 1
ATOM 4490 C C . ILE B 1 186 ? 4.523 -30.438 -21.359 1 98.62 186 ILE B C 1
ATOM 4492 O O . ILE B 1 186 ? 3.365 -30.016 -21.297 1 98.62 186 ILE B O 1
ATOM 4496 N N . PHE B 1 187 ? 4.836 -31.688 -21.312 1 98.75 187 PHE B N 1
ATOM 4497 C CA . PHE B 1 187 ? 3.814 -32.719 -21.203 1 98.75 187 PHE B CA 1
ATOM 4498 C C . PHE B 1 187 ? 3.584 -33.094 -19.734 1 98.75 187 PHE B C 1
ATOM 4500 O O . PHE B 1 187 ? 4.535 -33.375 -19 1 98.75 187 PHE B O 1
ATOM 4507 N N . MET B 1 188 ? 2.33 -33.188 -19.297 1 98.69 188 MET B N 1
ATOM 4508 C CA . MET B 1 188 ? 1.972 -33.531 -17.938 1 98.69 188 MET B CA 1
ATOM 4509 C C . MET B 1 188 ? 0.622 -34.25 -17.891 1 98.69 188 MET B C 1
ATOM 4511 O O . MET B 1 188 ? -0.129 -34.219 -18.875 1 98.69 188 MET B O 1
ATOM 4515 N N . SER B 1 189 ? 0.404 -34.906 -16.844 1 98.56 189 SER B N 1
ATOM 4516 C CA . SER B 1 189 ? -0.883 -35.594 -16.719 1 98.56 189 SER B CA 1
ATOM 4517 C C . SER B 1 189 ? -2.012 -34.594 -16.5 1 98.56 189 SER B C 1
ATOM 4519 O O . SER B 1 189 ? -1.804 -33.531 -15.891 1 98.56 189 SER B O 1
ATOM 4521 N N . TYR B 1 190 ? -3.146 -34.906 -16.969 1 97.62 190 TYR B N 1
ATOM 4522 C CA . TYR B 1 190 ? -4.348 -34.125 -16.797 1 97.62 190 TYR B CA 1
ATOM 4523 C C . TYR B 1 190 ? -4.918 -34.281 -15.398 1 97.62 190 TYR B C 1
ATOM 4525 O O . TYR B 1 190 ? -5 -35.375 -14.875 1 97.62 190 TYR B O 1
ATOM 4533 N N . GLN B 1 191 ? -5.266 -33.188 -14.742 1 95.75 191 GLN B N 1
ATOM 4534 C CA . GLN B 1 191 ? -5.965 -33.188 -13.461 1 95.75 191 GLN B CA 1
ATOM 4535 C C . GLN B 1 191 ? -7.469 -33 -13.648 1 95.75 191 GLN B C 1
ATOM 4537 O O . GLN B 1 191 ? -7.91 -31.953 -14.117 1 95.75 191 GLN B O 1
ATOM 4542 N N . PRO B 1 192 ? -8.203 -33.938 -13.242 1 93.44 192 PRO B N 1
ATOM 4543 C CA . PRO B 1 192 ? -9.641 -33.875 -13.523 1 93.44 192 PRO B CA 1
ATOM 4544 C C . PRO B 1 192 ? -10.359 -32.844 -12.672 1 93.44 192 PRO B C 1
ATOM 4546 O O . PRO B 1 192 ? -9.891 -32.5 -11.586 1 93.44 192 PRO B O 1
ATOM 4549 N N . GLY B 1 193 ? -11.531 -32.406 -13.219 1 93.81 193 GLY B N 1
ATOM 4550 C CA . GLY B 1 193 ? -12.383 -31.5 -12.492 1 93.81 193 GLY B CA 1
ATOM 4551 C C . GLY B 1 193 ? -12.383 -30.094 -13.07 1 93.81 193 GLY B C 1
ATOM 4552 O O . GLY B 1 193 ? -12 -29.891 -14.219 1 93.81 193 GLY B O 1
ATOM 4553 N N . ASP B 1 194 ? -12.969 -29.219 -12.227 1 95.31 194 ASP B N 1
ATOM 4554 C CA . ASP B 1 194 ? -13.047 -27.797 -12.602 1 95.31 194 ASP B CA 1
ATOM 4555 C C . ASP B 1 194 ? -12.148 -26.953 -11.703 1 95.31 194 ASP B C 1
ATOM 4557 O O . ASP B 1 194 ? -11.812 -27.344 -10.594 1 95.31 194 ASP B O 1
ATOM 4561 N N . THR B 1 195 ? -11.766 -25.812 -12.281 1 97.12 195 THR B N 1
ATOM 4562 C CA . THR B 1 195 ? -10.984 -24.906 -11.445 1 97.12 195 THR B CA 1
ATOM 4563 C C . THR B 1 195 ? -11.844 -24.297 -10.344 1 97.12 195 THR B C 1
ATOM 4565 O O . THR B 1 195 ? -13.055 -24.141 -10.516 1 97.12 195 THR B O 1
ATOM 4568 N N . LEU B 1 196 ? -11.242 -23.953 -9.297 1 97.44 196 LEU B N 1
ATOM 4569 C CA . LEU B 1 196 ? -11.953 -23.359 -8.18 1 97.44 196 LEU B CA 1
ATOM 4570 C C . LEU B 1 196 ? -12.555 -22.016 -8.578 1 97.44 196 LEU B C 1
ATOM 4572 O O . LEU B 1 196 ? -13.578 -21.594 -8.023 1 97.44 196 LEU B O 1
ATOM 4576 N N . THR B 1 197 ? -11.93 -21.344 -9.5 1 96.44 197 THR B N 1
ATOM 4577 C CA . THR B 1 197 ? -12.469 -20.094 -10.008 1 96.44 197 THR B CA 1
ATOM 4578 C C . THR B 1 197 ? -13.906 -20.281 -10.484 1 96.44 197 THR B C 1
ATOM 4580 O O . THR B 1 197 ? -14.773 -19.453 -10.203 1 96.44 197 THR B O 1
ATOM 4583 N N . ASN B 1 198 ? -14.156 -21.328 -11.141 1 95.38 198 ASN B N 1
ATOM 4584 C CA . ASN B 1 198 ? -15.469 -21.594 -11.719 1 95.38 198 ASN B CA 1
ATOM 4585 C C . ASN B 1 198 ? -16.453 -22.078 -10.664 1 95.38 198 ASN B C 1
ATOM 4587 O O . ASN B 1 198 ? -17.656 -21.797 -10.75 1 95.38 198 ASN B O 1
ATOM 4591 N N . VAL B 1 199 ? -16 -22.703 -9.664 1 96.12 199 VAL B N 1
ATOM 4592 C CA . VAL B 1 199 ? -16.859 -23.438 -8.742 1 96.12 199 VAL B CA 1
ATOM 4593 C C . VAL B 1 199 ? -17.094 -22.594 -7.488 1 96.12 199 VAL B C 1
ATOM 4595 O O . VAL B 1 199 ? -18.172 -22.672 -6.871 1 96.12 199 VAL B O 1
ATOM 4598 N N . TRP B 1 200 ? -16.266 -21.75 -7.121 1 97.5 200 TRP B N 1
ATOM 4599 C CA . TRP B 1 200 ? -16.234 -21.094 -5.816 1 97.5 200 TRP B CA 1
ATOM 4600 C C . TRP B 1 200 ? -17.5 -20.297 -5.574 1 97.5 200 TRP B C 1
ATOM 4602 O O . TRP B 1 200 ? -18.109 -20.391 -4.5 1 97.5 200 TRP B O 1
ATOM 4612 N N . PRO B 1 201 ? -17.984 -19.562 -6.621 1 96.06 201 PRO B N 1
ATOM 4613 C CA . PRO B 1 201 ? -19.172 -18.75 -6.387 1 96.06 201 PRO B CA 1
ATOM 4614 C C . PRO B 1 201 ? -20.406 -19.594 -6.051 1 96.06 201 PRO B C 1
ATOM 4616 O O . PRO B 1 201 ? -21.391 -19.062 -5.496 1 96.06 201 PRO B O 1
ATOM 4619 N N . THR B 1 202 ? -20.391 -20.844 -6.355 1 95.44 202 THR B N 1
ATOM 4620 C CA . THR B 1 202 ? -21.562 -21.703 -6.176 1 95.44 202 THR B CA 1
ATOM 4621 C C . THR B 1 202 ? -21.484 -22.453 -4.852 1 95.44 202 THR B C 1
ATOM 4623 O O . THR B 1 202 ? -22.453 -23.094 -4.445 1 95.44 202 THR B O 1
ATOM 4626 N N . LEU B 1 203 ? -20.438 -22.328 -4.168 1 97 203 LEU B N 1
ATOM 4627 C CA . LEU B 1 203 ? -20.219 -23.109 -2.955 1 97 203 LEU B CA 1
ATOM 4628 C C . LEU B 1 203 ? -20.859 -22.438 -1.749 1 97 203 LEU B C 1
ATOM 4630 O O . LEU B 1 203 ? -20.875 -21.203 -1.657 1 97 203 LEU B O 1
ATOM 4634 N N . ASP B 1 204 ? -21.297 -23.203 -0.855 1 96.12 204 ASP B N 1
ATOM 4635 C CA . ASP B 1 204 ? -21.75 -22.672 0.427 1 96.12 204 ASP B CA 1
ATOM 4636 C C . ASP B 1 204 ? -20.609 -22.625 1.434 1 96.12 204 ASP B C 1
ATOM 4638 O O . ASP B 1 204 ? -19.484 -23.047 1.127 1 96.12 204 ASP B O 1
ATOM 4642 N N . LYS B 1 205 ? -20.844 -22.219 2.604 1 96.94 205 LYS B N 1
ATOM 4643 C CA . LYS B 1 205 ? -19.812 -21.969 3.604 1 96.94 205 LYS B CA 1
ATOM 4644 C C . LYS B 1 205 ? -19.156 -23.266 4.062 1 96.94 205 LYS B C 1
ATOM 4646 O O . LYS B 1 205 ? -17.953 -23.297 4.324 1 96.94 205 LYS B O 1
ATOM 4651 N N . VAL B 1 206 ? -19.922 -24.281 4.168 1 96.62 206 VAL B N 1
ATOM 4652 C CA . VAL B 1 206 ? -19.406 -25.578 4.629 1 96.62 206 VAL B CA 1
ATOM 4653 C C . VAL B 1 206 ? -18.453 -26.156 3.588 1 96.62 206 VAL B C 1
ATOM 4655 O O . VAL B 1 206 ? -17.375 -26.656 3.93 1 96.62 206 VAL B O 1
ATOM 4658 N N . GLN B 1 207 ? -18.844 -26.078 2.342 1 97.31 207 GLN B N 1
ATOM 4659 C CA . GLN B 1 207 ? -18 -26.547 1.245 1 97.31 207 GLN B CA 1
ATOM 4660 C C . GLN B 1 207 ? -16.703 -25.734 1.159 1 97.31 207 GLN B C 1
ATOM 4662 O O . GLN B 1 207 ? -15.625 -26.312 0.979 1 97.31 207 GLN B O 1
ATOM 4667 N N . LYS B 1 208 ? -16.844 -24.469 1.303 1 98.06 208 LYS B N 1
ATOM 4668 C CA . LYS B 1 208 ? -15.68 -23.594 1.282 1 98.06 208 LYS B CA 1
ATOM 4669 C C . LYS B 1 208 ? -14.727 -23.922 2.424 1 98.06 208 LYS B C 1
ATOM 4671 O O . LYS B 1 208 ? -13.508 -24.016 2.219 1 98.06 208 LYS B O 1
ATOM 4676 N N . ALA B 1 209 ? -15.234 -24.125 3.578 1 98.12 209 ALA B N 1
ATOM 4677 C CA . ALA B 1 209 ? -14.422 -24.484 4.734 1 98.12 209 ALA B CA 1
ATOM 4678 C C . ALA B 1 209 ? -13.727 -25.828 4.52 1 98.12 209 ALA B C 1
ATOM 4680 O O . ALA B 1 209 ? -12.586 -26.016 4.934 1 98.12 209 ALA B O 1
ATOM 4681 N N . SER B 1 210 ? -14.422 -26.703 3.912 1 97.88 210 SER B N 1
ATOM 4682 C CA . SER B 1 210 ? -13.852 -28.016 3.623 1 97.88 210 SER B CA 1
ATOM 4683 C C . SER B 1 210 ? -12.664 -27.906 2.668 1 97.88 210 SER B C 1
ATOM 4685 O O . SER B 1 210 ? -11.633 -28.547 2.881 1 97.88 210 SER B O 1
ATOM 4687 N N . ILE B 1 211 ? -12.82 -27.156 1.647 1 98.19 211 ILE B N 1
ATOM 4688 C CA . ILE B 1 211 ? -11.742 -26.938 0.689 1 98.19 211 ILE B CA 1
ATOM 4689 C C . ILE B 1 211 ? -10.562 -26.266 1.388 1 98.19 211 ILE B C 1
ATOM 4691 O O . ILE B 1 211 ? -9.406 -26.641 1.178 1 98.19 211 ILE B O 1
ATOM 4695 N N . GLN B 1 212 ? -10.852 -25.297 2.203 1 98.44 212 GLN B N 1
ATOM 4696 C CA . GLN B 1 212 ? -9.828 -24.641 2.998 1 98.44 212 GLN B CA 1
ATOM 4697 C C . GLN B 1 212 ? -9.023 -25.656 3.811 1 98.44 212 GLN B C 1
ATOM 4699 O O . GLN B 1 212 ? -7.793 -25.594 3.838 1 98.44 212 GLN B O 1
ATOM 4704 N N . GLU B 1 213 ? -9.68 -26.531 4.438 1 98.44 213 GLU B N 1
ATOM 4705 C CA . GLU B 1 213 ? -9.039 -27.531 5.273 1 98.44 213 GLU B CA 1
ATOM 4706 C C . GLU B 1 213 ? -8.18 -28.469 4.434 1 98.44 213 GLU B C 1
ATOM 4708 O O . GLU B 1 213 ? -7.066 -28.828 4.832 1 98.44 213 GLU B O 1
ATOM 4713 N N . GLN B 1 214 ? -8.703 -28.906 3.305 1 98.19 214 GLN B N 1
ATOM 4714 C CA . GLN B 1 214 ? -7.945 -29.766 2.402 1 98.19 214 GLN B CA 1
ATOM 4715 C C . GLN B 1 214 ? -6.664 -29.078 1.935 1 98.19 214 GLN B C 1
ATOM 4717 O O . GLN B 1 214 ? -5.59 -29.688 1.951 1 98.19 214 GLN B O 1
ATOM 4722 N N . LEU B 1 215 ? -6.781 -27.844 1.606 1 98.69 215 LEU B N 1
ATOM 4723 C CA . LEU B 1 215 ? -5.621 -27.078 1.166 1 98.69 215 LEU B CA 1
ATOM 4724 C C . LEU B 1 215 ? -4.629 -26.891 2.309 1 98.69 215 LEU B C 1
ATOM 4726 O O . LEU B 1 215 ? -3.416 -26.984 2.107 1 98.69 215 LEU B O 1
ATOM 4730 N N . ASN B 1 216 ? -5.156 -26.578 3.465 1 98.75 216 ASN B N 1
ATOM 4731 C CA . ASN B 1 216 ? -4.289 -26.422 4.625 1 98.75 216 ASN B CA 1
ATOM 4732 C C . ASN B 1 216 ? -3.455 -27.672 4.879 1 98.75 216 ASN B C 1
ATOM 4734 O O . ASN B 1 216 ? -2.254 -27.578 5.141 1 98.75 216 ASN B O 1
ATOM 4738 N N . LYS B 1 217 ? -4.09 -28.781 4.801 1 98.44 217 LYS B N 1
ATOM 4739 C CA . LYS B 1 217 ? -3.396 -30.062 5 1 98.44 217 LYS B CA 1
ATOM 4740 C C . LYS B 1 217 ? -2.318 -30.266 3.943 1 98.44 217 LYS B C 1
ATOM 4742 O O . LYS B 1 217 ? -1.18 -30.609 4.27 1 98.44 217 LYS B O 1
ATOM 4747 N N . THR B 1 218 ? -2.662 -30.062 2.727 1 98.38 218 THR B N 1
ATOM 4748 C CA . THR B 1 218 ? -1.74 -30.266 1.612 1 98.38 218 THR B CA 1
ATOM 4749 C C . THR B 1 218 ? -0.551 -29.312 1.728 1 98.38 218 THR B C 1
ATOM 4751 O O . THR B 1 218 ? 0.6 -29.734 1.589 1 98.38 218 THR B O 1
ATOM 4754 N N . LEU B 1 219 ? -0.785 -28.062 2.031 1 98.56 219 LEU B N 1
ATOM 4755 C CA . LEU B 1 219 ? 0.27 -27.062 2.104 1 98.56 219 LEU B CA 1
ATOM 4756 C C . LEU B 1 219 ? 1.15 -27.281 3.328 1 98.56 219 LEU B C 1
ATOM 4758 O O . LEU B 1 219 ? 2.359 -27.047 3.281 1 98.56 219 LEU B O 1
ATOM 4762 N N . THR B 1 220 ? 0.537 -27.688 4.383 1 98.44 220 THR B N 1
ATOM 4763 C CA . THR B 1 220 ? 1.33 -28.031 5.562 1 98.44 220 THR B CA 1
ATOM 4764 C C . THR B 1 220 ? 2.322 -29.141 5.242 1 98.44 220 THR B C 1
ATOM 4766 O O . THR B 1 220 ? 3.482 -29.078 5.652 1 98.44 220 THR B O 1
ATOM 4769 N N . ASP B 1 221 ? 1.838 -30.125 4.496 1 98.31 221 ASP B N 1
ATOM 4770 C CA . ASP B 1 221 ? 2.715 -31.203 4.07 1 98.31 221 ASP B CA 1
ATOM 4771 C C . ASP B 1 221 ? 3.834 -30.688 3.172 1 98.31 221 ASP B C 1
ATOM 4773 O O . ASP B 1 221 ? 5.008 -30.984 3.395 1 98.31 221 ASP B O 1
ATOM 4777 N N . LEU B 1 222 ? 3.523 -29.891 2.221 1 98.25 222 LEU B N 1
ATOM 4778 C CA . LEU B 1 222 ? 4.5 -29.312 1.312 1 98.25 222 LEU B CA 1
ATOM 4779 C C . LEU B 1 222 ? 5.551 -28.516 2.082 1 98.25 222 LEU B C 1
ATOM 4781 O O . LEU B 1 222 ? 6.746 -28.625 1.804 1 98.25 222 LEU B O 1
ATOM 4785 N N . ARG B 1 223 ? 5.148 -27.781 3.023 1 97.94 223 ARG B N 1
ATOM 4786 C CA . ARG B 1 223 ? 6 -26.875 3.787 1 97.94 223 ARG B CA 1
ATOM 4787 C C . ARG B 1 223 ? 6.879 -27.641 4.766 1 97.94 223 ARG B C 1
ATOM 4789 O O . ARG B 1 223 ? 7.828 -27.094 5.324 1 97.94 223 ARG B O 1
ATOM 4796 N N . SER B 1 224 ? 6.574 -28.906 4.973 1 97.88 224 SER B N 1
ATOM 4797 C CA . SER B 1 224 ? 7.379 -29.75 5.859 1 97.88 224 SER B CA 1
ATOM 4798 C C . SER B 1 224 ? 8.586 -30.328 5.129 1 97.88 224 SER B C 1
ATOM 4800 O O . SER B 1 224 ? 9.469 -30.922 5.75 1 97.88 224 SER B O 1
ATOM 4802 N N . LEU B 1 225 ? 8.641 -30.203 3.83 1 98.12 225 LEU B N 1
ATOM 4803 C CA . LEU B 1 225 ? 9.805 -30.656 3.084 1 98.12 225 LEU B CA 1
ATOM 4804 C C . LEU B 1 225 ? 11.078 -30.016 3.627 1 98.12 225 LEU B C 1
ATOM 4806 O O . LEU B 1 225 ? 11.117 -28.812 3.887 1 98.12 225 LEU B O 1
ATOM 4810 N N . PRO B 1 226 ? 12.086 -30.781 3.785 1 96.44 226 PRO B N 1
ATOM 4811 C CA . PRO B 1 226 ? 13.305 -30.25 4.398 1 96.44 226 PRO B CA 1
ATOM 4812 C C . PRO B 1 226 ? 14.062 -29.297 3.48 1 96.44 226 PRO B C 1
ATOM 4814 O O . PRO B 1 226 ? 14.094 -29.484 2.264 1 96.44 226 PRO B O 1
ATOM 4817 N N . PHE B 1 227 ? 14.531 -28.328 4.008 1 96.25 227 PHE B N 1
ATOM 4818 C CA . PHE B 1 227 ? 15.422 -27.375 3.352 1 96.25 227 PHE B CA 1
ATOM 4819 C C . PHE B 1 227 ? 16.812 -27.438 3.955 1 96.25 227 PHE B C 1
ATOM 4821 O O . PHE B 1 227 ? 16.969 -27.453 5.18 1 96.25 227 PHE B O 1
ATOM 4828 N N . THR B 1 228 ? 17.891 -27.516 3.125 1 93.81 228 THR B N 1
ATOM 4829 C CA . THR B 1 228 ? 19.266 -27.5 3.58 1 93.81 228 THR B CA 1
ATOM 4830 C C . THR B 1 228 ? 19.812 -26.078 3.643 1 93.81 228 THR B C 1
ATOM 4832 O O . THR B 1 228 ? 19.969 -25.422 2.611 1 93.81 228 THR B O 1
ATOM 4835 N N . PRO B 1 229 ? 20.156 -25.656 4.84 1 90.81 229 PRO B N 1
ATOM 4836 C CA . PRO B 1 229 ? 20.688 -24.297 4.949 1 90.81 229 PRO B CA 1
ATOM 4837 C C . PRO B 1 229 ? 21.906 -24.062 4.043 1 90.81 229 PRO B C 1
ATOM 4839 O O . PRO B 1 229 ? 22.75 -24.969 3.896 1 90.81 229 PRO B O 1
ATOM 4842 N N . GLY B 1 230 ? 21.922 -22.953 3.473 1 91 230 GLY B N 1
ATOM 4843 C CA . GLY B 1 230 ? 23.016 -22.625 2.584 1 91 230 GLY B CA 1
ATOM 4844 C C . GLY B 1 230 ? 22.703 -22.859 1.121 1 91 230 GLY B C 1
ATOM 4845 O O . GLY B 1 230 ? 23.406 -22.375 0.235 1 91 230 GLY B O 1
ATOM 4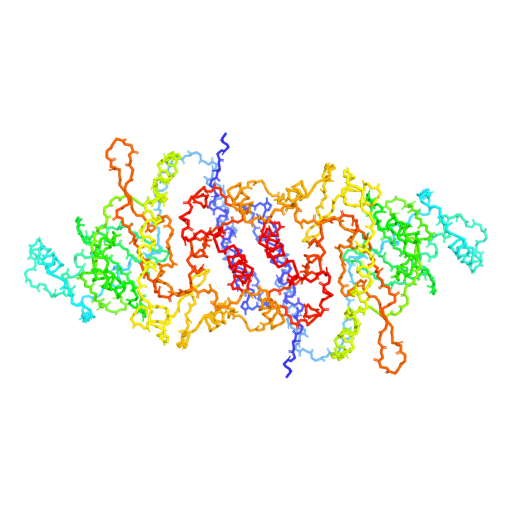846 N N . THR B 1 231 ? 21.656 -23.656 0.851 1 94.88 231 THR B N 1
ATOM 4847 C CA . THR B 1 231 ? 21.234 -23.875 -0.526 1 94.88 231 THR B CA 1
ATOM 4848 C C . THR B 1 231 ? 20.531 -22.625 -1.075 1 94.88 231 THR B C 1
ATOM 4850 O O . THR B 1 231 ? 19.953 -21.844 -0.315 1 94.88 231 THR B O 1
ATOM 4853 N N . GLN B 1 232 ? 20.641 -22.547 -2.379 1 97 232 GLN B N 1
ATOM 4854 C CA . GLN B 1 232 ? 20.016 -21.391 -3.033 1 97 232 GLN B CA 1
ATOM 4855 C C . GLN B 1 232 ? 18.484 -21.453 -2.922 1 97 232 GLN B C 1
ATOM 4857 O O . GLN B 1 232 ? 17.891 -22.531 -3.074 1 97 232 GLN B O 1
ATOM 4862 N N . LEU B 1 233 ? 17.891 -20.297 -2.627 1 98.25 233 LEU B N 1
ATOM 4863 C CA . LEU B 1 233 ? 16.438 -20.172 -2.633 1 98.25 233 LEU B CA 1
ATOM 4864 C C . LEU B 1 233 ? 15.898 -20.156 -4.059 1 98.25 233 LEU B C 1
ATOM 4866 O O . LEU B 1 233 ? 16.656 -19.953 -5.012 1 98.25 233 LEU B O 1
ATOM 4870 N N . GLY B 1 234 ? 14.586 -20.312 -4.129 1 98.06 234 GLY B N 1
ATOM 4871 C CA . GLY B 1 234 ? 13.969 -20.328 -5.445 1 98.06 234 GLY B CA 1
ATOM 4872 C C . GLY B 1 234 ? 13.75 -21.734 -5.992 1 98.06 234 GLY B C 1
ATOM 4873 O O . GLY B 1 234 ? 13.516 -22.672 -5.23 1 98.06 234 GLY B O 1
ATOM 4874 N N . GLY B 1 235 ? 13.75 -21.828 -7.297 1 97.31 235 GLY B N 1
ATOM 4875 C CA . GLY B 1 235 ? 13.469 -23.094 -7.969 1 97.31 235 GLY B CA 1
ATOM 4876 C C . GLY B 1 235 ? 14.398 -24.219 -7.547 1 97.31 235 GLY B C 1
ATOM 4877 O O . GLY B 1 235 ? 15.594 -24 -7.348 1 97.31 235 GLY B O 1
ATOM 4878 N N . ILE B 1 236 ? 13.914 -25.391 -7.41 1 94.81 236 ILE B N 1
ATOM 4879 C CA . ILE B 1 236 ? 14.602 -26.531 -6.832 1 94.81 236 ILE B CA 1
ATOM 4880 C C . ILE B 1 236 ? 15.758 -26.938 -7.738 1 94.81 236 ILE B C 1
ATOM 4882 O O . ILE B 1 236 ? 16.75 -27.516 -7.27 1 94.81 236 ILE B O 1
ATOM 4886 N N . GLY B 1 237 ? 15.68 -26.641 -9.008 1 92.38 237 GLY B N 1
ATOM 4887 C CA . GLY B 1 237 ? 16.734 -27 -9.953 1 92.38 237 GLY B CA 1
ATOM 4888 C C . GLY B 1 237 ? 17.797 -25.938 -10.078 1 92.38 237 GLY B C 1
ATOM 4889 O O . GLY B 1 237 ? 18.656 -26.016 -10.977 1 92.38 237 GLY B O 1
ATOM 4890 N N . GLY B 1 238 ? 17.734 -24.969 -9.18 1 93.19 238 GLY B N 1
ATOM 4891 C CA . GLY B 1 238 ? 18.703 -23.891 -9.234 1 93.19 238 GLY B CA 1
ATOM 4892 C C . GLY B 1 238 ? 18.281 -22.734 -10.141 1 93.19 238 GLY B C 1
ATOM 4893 O O . GLY B 1 238 ? 19.109 -21.969 -10.602 1 93.19 238 GLY B O 1
ATOM 4894 N N . GLU B 1 239 ? 17.047 -22.641 -10.414 1 95.06 239 GLU B N 1
ATOM 4895 C CA . GLU B 1 239 ? 16.531 -21.656 -11.359 1 95.06 239 GLU B CA 1
ATOM 4896 C C . GLU B 1 239 ? 16.516 -20.25 -10.742 1 95.06 239 GLU B C 1
ATOM 4898 O O . GLU B 1 239 ? 16.266 -19.266 -11.438 1 95.06 239 GLU B O 1
ATOM 4903 N N . GLY B 1 240 ? 16.734 -20.125 -9.414 1 96.31 240 GLY B N 1
ATOM 4904 C CA . GLY B 1 240 ? 16.766 -18.844 -8.75 1 96.31 240 GLY B CA 1
ATOM 4905 C C . GLY B 1 240 ? 15.406 -18.391 -8.242 1 96.31 240 GLY B C 1
ATOM 4906 O O . GLY B 1 240 ? 14.43 -19.141 -8.359 1 96.31 240 GLY B O 1
ATOM 4907 N N . CYS B 1 241 ? 15.383 -17.234 -7.668 1 97.88 241 CYS B N 1
ATOM 4908 C CA . CYS B 1 241 ? 14.156 -16.688 -7.09 1 97.88 241 CYS B CA 1
ATOM 4909 C C . CYS B 1 241 ? 13.367 -15.914 -8.133 1 97.88 241 CYS B C 1
ATOM 4911 O O . CYS B 1 241 ? 13.945 -15.289 -9.023 1 97.88 241 CYS B O 1
ATOM 4913 N N . LYS B 1 242 ? 12.117 -16.016 -7.992 1 96.62 242 LYS B N 1
ATOM 4914 C CA . LYS B 1 242 ? 11.172 -15.289 -8.844 1 96.62 242 LYS B CA 1
ATOM 4915 C C . LYS B 1 242 ? 10.125 -14.562 -8 1 96.62 242 LYS B C 1
ATOM 4917 O O . LYS B 1 242 ? 9.711 -15.055 -6.953 1 96.62 242 LYS B O 1
ATOM 4922 N N . ASP B 1 243 ? 9.727 -13.398 -8.453 1 95.62 243 ASP B N 1
ATOM 4923 C CA . ASP B 1 243 ? 8.68 -12.602 -7.816 1 95.62 243 ASP B CA 1
ATOM 4924 C C . ASP B 1 243 ? 7.73 -12.016 -8.859 1 95.62 243 ASP B C 1
ATOM 4926 O O . ASP B 1 243 ? 8.016 -10.961 -9.438 1 95.62 243 ASP B O 1
ATOM 4930 N N . VAL B 1 244 ? 6.637 -12.734 -9 1 92.06 244 VAL B N 1
ATOM 4931 C CA . VAL B 1 244 ? 5.684 -12.273 -10.008 1 92.06 244 VAL B CA 1
ATOM 4932 C C . VAL B 1 244 ? 4.656 -11.344 -9.359 1 92.06 244 VAL B C 1
ATOM 4934 O O . VAL B 1 244 ? 3.998 -11.719 -8.391 1 92.06 244 VAL B O 1
ATOM 4937 N N . ARG B 1 245 ? 4.523 -10.188 -9.844 1 89.56 245 ARG B N 1
ATOM 4938 C CA . ARG B 1 245 ? 3.508 -9.195 -9.508 1 89.56 245 ARG B CA 1
ATOM 4939 C C . ARG B 1 245 ? 2.873 -8.617 -10.773 1 89.56 245 ARG B C 1
ATOM 4941 O O . ARG B 1 245 ? 2.301 -9.359 -11.578 1 89.56 245 ARG B O 1
ATOM 4948 N N . ARG B 1 246 ? 2.973 -7.309 -11 1 81.38 246 ARG B N 1
ATOM 4949 C CA . ARG B 1 246 ? 2.568 -6.785 -12.297 1 81.38 246 ARG B CA 1
ATOM 4950 C C . ARG B 1 246 ? 3.496 -7.285 -13.398 1 81.38 246 ARG B C 1
ATOM 4952 O O . ARG B 1 246 ? 3.055 -7.535 -14.523 1 81.38 246 ARG B O 1
ATOM 4959 N N . HIS B 1 247 ? 4.668 -7.492 -12.898 1 86.19 247 HIS B N 1
ATOM 4960 C CA . HIS B 1 247 ? 5.688 -8.07 -13.766 1 86.19 247 HIS B CA 1
ATOM 4961 C C . HIS B 1 247 ? 6.492 -9.141 -13.031 1 86.19 247 HIS B C 1
ATOM 4963 O O . HIS B 1 247 ? 6.512 -9.172 -11.805 1 86.19 247 HIS B O 1
ATOM 4969 N N . LEU B 1 248 ? 7.055 -9.914 -13.875 1 90.81 248 LEU B N 1
ATOM 4970 C CA . LEU B 1 248 ? 7.902 -10.961 -13.305 1 90.81 248 LEU B CA 1
ATOM 4971 C C . LEU B 1 248 ? 9.32 -10.445 -13.062 1 90.81 248 LEU B C 1
ATOM 4973 O O . LEU B 1 248 ? 9.945 -9.891 -13.977 1 90.81 248 LEU B O 1
ATOM 4977 N N . ARG B 1 249 ? 9.797 -10.594 -11.859 1 92.44 249 ARG B N 1
ATOM 4978 C CA . ARG B 1 249 ? 11.188 -10.312 -11.516 1 92.44 249 ARG B CA 1
ATOM 4979 C C . ARG B 1 249 ? 11.938 -11.594 -11.164 1 92.44 249 ARG B C 1
ATOM 4981 O O . ARG B 1 249 ? 11.383 -12.484 -10.523 1 92.44 249 ARG B O 1
ATOM 4988 N N . ARG B 1 250 ? 13.188 -11.641 -11.594 1 94.06 250 ARG B N 1
ATOM 4989 C CA . ARG B 1 250 ? 14.07 -12.766 -11.312 1 94.06 250 ARG B CA 1
ATOM 4990 C C . ARG B 1 250 ? 15.359 -12.305 -10.656 1 94.06 250 ARG B C 1
ATOM 4992 O O . ARG B 1 250 ? 15.891 -11.25 -11 1 94.06 250 ARG B O 1
ATOM 4999 N N . SER B 1 251 ? 15.758 -13.094 -9.734 1 94.75 251 SER B N 1
ATOM 5000 C CA . SER B 1 251 ? 17.062 -12.773 -9.148 1 94.75 251 SER B CA 1
ATOM 5001 C C . SER B 1 251 ? 18.188 -12.969 -10.164 1 94.75 251 SER B C 1
ATOM 5003 O O . SER B 1 251 ? 18.172 -13.922 -10.938 1 94.75 251 SER B O 1
ATOM 5005 N N . ASP B 1 252 ? 19.109 -12.047 -10.188 1 89.44 252 ASP B N 1
ATOM 5006 C CA . ASP B 1 252 ? 20.25 -12.117 -11.086 1 89.44 252 ASP B CA 1
ATOM 5007 C C . ASP B 1 252 ? 21.422 -12.836 -10.438 1 89.44 252 ASP B C 1
ATOM 5009 O O . ASP B 1 252 ? 22.375 -13.234 -11.117 1 89.44 252 ASP B O 1
ATOM 5013 N N . GLN B 1 253 ? 21.375 -12.992 -9.195 1 93.31 253 GLN B N 1
ATOM 5014 C CA . GLN B 1 253 ? 22.391 -13.688 -8.406 1 93.31 253 GLN B CA 1
ATOM 5015 C C . GLN B 1 253 ? 21.75 -14.688 -7.445 1 93.31 253 GLN B C 1
ATOM 5017 O O . GLN B 1 253 ? 20.578 -14.555 -7.086 1 93.31 253 GLN B O 1
ATOM 5022 N N . PRO B 1 254 ? 22.562 -15.672 -7.164 1 96.06 254 PRO B N 1
ATOM 5023 C CA . PRO B 1 254 ? 22.047 -16.625 -6.18 1 96.06 254 PRO B CA 1
ATOM 5024 C C . PRO B 1 254 ? 21.703 -15.961 -4.848 1 96.06 254 PRO B C 1
ATOM 5026 O O . PRO B 1 254 ? 22.422 -15.078 -4.387 1 96.06 254 PRO B O 1
ATOM 5029 N N . ILE B 1 255 ? 20.594 -16.312 -4.297 1 97.81 255 ILE B N 1
ATOM 5030 C CA . ILE B 1 255 ? 20.125 -15.867 -2.992 1 97.81 255 ILE B CA 1
ATOM 5031 C C . ILE B 1 255 ? 20.109 -17.031 -2.012 1 97.81 255 ILE B C 1
ATOM 5033 O O . ILE B 1 255 ? 19.531 -18.078 -2.293 1 97.81 255 ILE B O 1
ATOM 5037 N N . THR B 1 256 ? 20.766 -16.859 -0.856 1 96.56 256 THR B N 1
ATOM 5038 C CA . THR B 1 256 ? 20.875 -18 0.049 1 96.56 256 THR B CA 1
ATOM 5039 C C . THR B 1 256 ? 20.344 -17.641 1.434 1 96.56 256 THR B C 1
ATOM 5041 O O . THR B 1 256 ? 20.203 -18.516 2.297 1 96.56 256 THR B O 1
ATOM 5044 N N . THR B 1 257 ? 20.016 -16.359 1.645 1 95.5 257 THR B N 1
ATOM 5045 C CA . THR B 1 257 ? 19.531 -15.922 2.951 1 95.5 257 THR B CA 1
ATOM 5046 C C . THR B 1 257 ? 18.25 -15.125 2.814 1 95.5 257 THR B C 1
ATOM 5048 O O . THR B 1 257 ? 17.938 -14.602 1.74 1 95.5 257 THR B O 1
ATOM 5051 N N . ILE B 1 258 ? 17.547 -15.047 3.912 1 96.12 258 ILE B N 1
ATOM 5052 C CA . ILE B 1 258 ? 16.312 -14.289 3.936 1 96.12 258 ILE B CA 1
ATOM 5053 C C . ILE B 1 258 ? 16.609 -12.805 3.734 1 96.12 258 ILE B C 1
ATOM 5055 O O . ILE B 1 258 ? 15.859 -12.094 3.061 1 96.12 258 ILE B O 1
ATOM 5059 N N . ASP B 1 259 ? 17.734 -12.289 4.293 1 94.62 259 ASP B N 1
ATOM 5060 C CA . ASP B 1 259 ? 18.125 -10.898 4.109 1 94.62 259 ASP B CA 1
ATOM 5061 C C . ASP B 1 259 ? 18.359 -10.578 2.637 1 94.62 259 ASP B C 1
ATOM 5063 O O . ASP B 1 259 ? 17.922 -9.539 2.145 1 94.62 259 ASP B O 1
ATOM 5067 N N . GLU B 1 260 ? 19.031 -11.477 1.973 1 95.62 260 GLU B N 1
ATOM 5068 C CA . GLU B 1 260 ? 19.25 -11.305 0.542 1 95.62 260 GLU B CA 1
ATOM 5069 C C . GLU B 1 260 ? 17.938 -11.328 -0.234 1 95.62 260 GLU B C 1
ATOM 5071 O O . GLU B 1 260 ? 17.766 -10.586 -1.201 1 95.62 260 GLU B O 1
ATOM 5076 N N . PHE B 1 261 ? 17.078 -12.203 0.148 1 96.88 261 PHE B N 1
ATOM 5077 C CA . PHE B 1 261 ? 15.781 -12.297 -0.5 1 96.88 261 PHE B CA 1
ATOM 5078 C C . PHE B 1 261 ? 14.992 -11 -0.324 1 96.88 261 PHE B C 1
ATOM 5080 O O . PHE B 1 261 ? 14.383 -10.508 -1.272 1 96.88 261 PHE B O 1
ATOM 5087 N N . GLU B 1 262 ? 15.07 -10.469 0.87 1 94.88 262 GLU B N 1
ATOM 5088 C CA . GLU B 1 262 ? 14.414 -9.195 1.144 1 94.88 262 GLU B CA 1
ATOM 5089 C C . GLU B 1 262 ? 15 -8.078 0.287 1 94.88 262 GLU B C 1
ATOM 5091 O O . GLU B 1 262 ? 14.258 -7.227 -0.221 1 94.88 262 GLU B O 1
ATOM 5096 N N . GLN B 1 263 ? 16.25 -8.062 0.149 1 93 263 GLN B N 1
ATOM 5097 C CA . GLN B 1 263 ? 16.875 -7.078 -0.724 1 93 263 GLN B CA 1
ATOM 5098 C C . GLN B 1 263 ? 16.391 -7.223 -2.162 1 93 263 GLN B C 1
ATOM 5100 O O . GLN B 1 263 ? 16.141 -6.223 -2.84 1 93 263 GLN B O 1
ATOM 5105 N N . PHE B 1 264 ? 16.25 -8.438 -2.609 1 95.38 264 PHE B N 1
ATOM 5106 C CA . PHE B 1 264 ? 15.719 -8.734 -3.938 1 95.38 264 PHE B CA 1
ATOM 5107 C C . PHE B 1 264 ? 14.305 -8.188 -4.098 1 95.38 264 PHE B C 1
ATOM 5109 O O . PHE B 1 264 ? 13.977 -7.594 -5.125 1 95.38 264 PHE B O 1
ATOM 5116 N N . LEU B 1 265 ? 13.5 -8.312 -3.029 1 94.5 265 LEU B N 1
ATOM 5117 C CA . LEU B 1 265 ? 12.109 -7.875 -3.098 1 94.5 265 LEU B CA 1
ATOM 5118 C C . LEU B 1 265 ? 12.016 -6.352 -3.145 1 94.5 265 LEU B C 1
ATOM 5120 O O . LEU B 1 265 ? 11.016 -5.801 -3.609 1 94.5 265 LEU B O 1
ATOM 5124 N N . PHE B 1 266 ? 12.969 -5.613 -2.629 1 91.44 266 PHE B N 1
ATOM 5125 C CA . PHE B 1 266 ? 12.945 -4.156 -2.602 1 91.44 266 PHE B CA 1
ATOM 5126 C C . PHE B 1 266 ? 13.469 -3.58 -3.91 1 91.44 266 PHE B C 1
ATOM 5128 O O . PHE B 1 266 ? 13.336 -2.381 -4.164 1 91.44 266 PHE B O 1
ATOM 5135 N N . LYS B 1 267 ? 14.078 -4.414 -4.688 1 85.88 267 LYS B N 1
ATOM 5136 C CA . LYS B 1 267 ? 14.594 -3.916 -5.957 1 85.88 267 LYS B CA 1
ATOM 5137 C C . LYS B 1 267 ? 13.461 -3.496 -6.891 1 85.88 267 LYS B C 1
ATOM 5139 O O . LYS B 1 267 ? 12.57 -4.293 -7.188 1 85.88 267 LYS B O 1
ATOM 5144 N N . GLY B 1 268 ? 13.391 -2.213 -7.176 1 76.69 268 GLY B N 1
ATOM 5145 C CA . GLY B 1 268 ? 12.367 -1.687 -8.07 1 76.69 268 GLY B CA 1
ATOM 5146 C C . GLY B 1 268 ? 12.828 -1.585 -9.508 1 76.69 268 GLY B C 1
ATOM 5147 O O . GLY B 1 268 ? 13.891 -2.098 -9.867 1 76.69 268 GLY B O 1
ATOM 5148 N N . TYR B 1 269 ? 11.922 -1.048 -10.336 1 75.62 269 TYR B N 1
ATOM 5149 C CA . TYR B 1 269 ? 12.188 -0.881 -11.758 1 75.62 269 TYR B CA 1
ATOM 5150 C C . TYR B 1 269 ? 13.062 0.344 -12.008 1 75.62 269 TYR B C 1
ATOM 5152 O O . TYR B 1 269 ? 13.734 0.434 -13.039 1 75.62 269 TYR B O 1
ATOM 5160 N N . ARG B 1 270 ? 12.977 1.209 -11.016 1 81.06 270 ARG B N 1
ATOM 5161 C CA . ARG B 1 270 ? 13.766 2.434 -11.102 1 81.06 270 ARG B CA 1
ATOM 5162 C C . ARG B 1 270 ? 14.758 2.529 -9.945 1 81.06 270 ARG B C 1
ATOM 5164 O O . ARG B 1 270 ? 14.523 1.97 -8.875 1 81.06 270 ARG B O 1
ATOM 5171 N N . SER B 1 271 ? 15.773 3.16 -10.312 1 84.38 271 SER B N 1
ATOM 5172 C CA . SER B 1 271 ? 16.75 3.414 -9.25 1 84.38 271 SER B CA 1
ATOM 5173 C C . SER B 1 271 ? 16.266 4.52 -8.312 1 84.38 271 SER B C 1
ATOM 5175 O O . SER B 1 271 ? 15.391 5.309 -8.672 1 84.38 271 SER B O 1
ATOM 5177 N N . GLY B 1 272 ? 16.766 4.438 -7.086 1 89.75 272 GLY B N 1
ATOM 5178 C CA . GLY B 1 272 ? 16.469 5.492 -6.133 1 89.75 272 GLY B CA 1
ATOM 5179 C C . GLY B 1 272 ? 15.523 5.051 -5.031 1 89.75 272 GLY B C 1
ATOM 5180 O O . GLY B 1 272 ? 15.234 3.863 -4.895 1 89.75 272 GLY B O 1
ATOM 5181 N N . GLY B 1 273 ? 15.18 6.023 -4.152 1 93.25 273 GLY B N 1
ATOM 5182 C CA . GLY B 1 273 ? 14.289 5.777 -3.027 1 93.25 273 GLY B CA 1
ATOM 5183 C C . GLY B 1 273 ? 15.008 5.203 -1.817 1 93.25 273 GLY B C 1
ATOM 5184 O O . GLY B 1 273 ? 14.445 4.379 -1.092 1 93.25 273 GLY B O 1
ATOM 5185 N N . ASP B 1 274 ? 16.219 5.535 -1.645 1 93.69 274 ASP B N 1
ATOM 5186 C CA . ASP B 1 274 ? 17.047 4.961 -0.594 1 93.69 274 ASP B CA 1
ATOM 5187 C C . ASP B 1 274 ? 16.484 5.27 0.789 1 93.69 274 ASP B C 1
ATOM 5189 O O . ASP B 1 274 ? 16.578 4.449 1.702 1 93.69 274 ASP B O 1
ATOM 5193 N N . ALA B 1 275 ? 15.961 6.473 0.884 1 95.44 275 ALA B N 1
ATOM 5194 C CA . ALA B 1 275 ? 15.375 6.82 2.176 1 95.44 275 ALA B CA 1
ATOM 5195 C C . ALA B 1 275 ? 14.18 5.93 2.492 1 95.44 275 ALA B C 1
ATOM 5197 O O . ALA B 1 275 ? 14.023 5.465 3.625 1 95.44 275 ALA B O 1
ATOM 5198 N N . PHE B 1 276 ? 13.406 5.688 1.525 1 96.31 276 PHE B N 1
ATOM 5199 C CA . PHE B 1 276 ? 12.258 4.812 1.705 1 96.31 276 PHE B CA 1
ATOM 5200 C C . PHE B 1 276 ? 12.695 3.395 2.047 1 96.31 276 PHE B C 1
ATOM 5202 O O . PHE B 1 276 ? 12.172 2.781 2.977 1 96.31 276 PHE B O 1
ATOM 5209 N N . VAL B 1 277 ? 13.586 2.891 1.308 1 95 277 VAL B N 1
ATOM 5210 C CA . VAL B 1 277 ? 14.078 1.533 1.522 1 95 277 VAL B CA 1
ATOM 5211 C C . VAL B 1 277 ? 14.648 1.409 2.932 1 95 277 VAL B C 1
ATOM 5213 O O . VAL B 1 277 ? 14.359 0.447 3.646 1 95 277 VAL B O 1
ATOM 5216 N N . SER B 1 278 ? 15.453 2.4 3.322 1 95.56 278 SER B N 1
ATOM 5217 C CA . SER B 1 278 ? 16.016 2.408 4.668 1 95.56 278 SER B CA 1
ATOM 5218 C C . SER B 1 278 ? 14.93 2.475 5.727 1 95.56 278 SER B C 1
ATOM 5220 O O . SER B 1 278 ? 14.992 1.769 6.734 1 95.56 278 SER B O 1
ATOM 5222 N N . PHE B 1 279 ? 13.977 3.295 5.469 1 96.81 279 PHE B N 1
ATOM 5223 C CA . PHE B 1 279 ? 12.836 3.443 6.363 1 96.81 279 PHE B CA 1
ATOM 5224 C C . PHE B 1 279 ? 12.109 2.115 6.535 1 96.81 279 PHE B C 1
ATOM 5226 O O . PHE B 1 279 ? 11.844 1.687 7.66 1 96.81 279 PHE B O 1
ATOM 5233 N N . MET B 1 280 ? 11.844 1.42 5.48 1 96.31 280 MET B N 1
ATOM 5234 C CA . MET B 1 280 ? 11.133 0.143 5.492 1 96.31 280 MET B CA 1
ATOM 5235 C C . MET B 1 280 ? 11.969 -0.933 6.184 1 96.31 280 MET B C 1
ATOM 5237 O O . MET B 1 280 ? 11.422 -1.819 6.844 1 96.31 280 MET B O 1
ATOM 5241 N N . HIS B 1 281 ? 13.219 -0.884 6.016 1 94.44 281 HIS B N 1
ATOM 5242 C CA . HIS B 1 281 ? 14.102 -1.843 6.664 1 94.44 281 HIS B CA 1
ATOM 5243 C C . HIS B 1 281 ? 13.984 -1.767 8.188 1 94.44 281 HIS B C 1
ATOM 5245 O O . HIS B 1 281 ? 14.102 -2.783 8.875 1 94.44 281 HIS B O 1
ATOM 5251 N N . GLU B 1 282 ? 13.703 -0.589 8.625 1 94.06 282 GLU B N 1
ATOM 5252 C CA . GLU B 1 282 ? 13.562 -0.401 10.062 1 94.06 282 GLU B CA 1
ATOM 5253 C C . GLU B 1 282 ? 12.289 -1.057 10.586 1 94.06 282 GLU B C 1
ATOM 5255 O O . GLU B 1 282 ? 12.172 -1.323 11.789 1 94.06 282 GLU B O 1
ATOM 5260 N N . LEU B 1 283 ? 11.398 -1.283 9.727 1 96.25 283 LEU B N 1
ATOM 5261 C CA . LEU B 1 283 ? 10.117 -1.84 10.141 1 96.25 283 LEU B CA 1
ATOM 5262 C C . LEU B 1 283 ? 10.094 -3.354 9.961 1 96.25 283 LEU B C 1
ATOM 5264 O O . LEU B 1 283 ? 9.141 -4.02 10.359 1 96.25 283 LEU B O 1
ATOM 5268 N N . ARG B 1 284 ? 11.094 -3.883 9.383 1 94.19 284 ARG B N 1
ATOM 5269 C CA . ARG B 1 284 ? 11.141 -5.305 9.062 1 94.19 284 ARG B CA 1
ATOM 5270 C C . ARG B 1 284 ? 11.398 -6.137 10.32 1 94.19 284 ARG B C 1
ATOM 5272 O O . ARG B 1 284 ? 12.289 -5.812 11.109 1 94.19 284 ARG B O 1
ATOM 5279 N N . PRO B 1 285 ? 10.578 -7.227 10.516 1 92.31 285 PRO B N 1
ATOM 5280 C CA . PRO B 1 285 ? 10.938 -8.164 11.578 1 92.31 285 PRO B CA 1
ATOM 5281 C C . PRO B 1 285 ? 12.281 -8.836 11.344 1 92.31 285 PRO B C 1
ATOM 5283 O O . PRO B 1 285 ? 12.789 -8.844 10.219 1 92.31 285 PRO B O 1
ATOM 5286 N N . PRO B 1 286 ? 12.828 -9.391 12.391 1 90.62 286 PRO B N 1
ATOM 5287 C CA . PRO B 1 286 ? 14.102 -10.094 12.211 1 90.62 286 PRO B CA 1
ATOM 5288 C C . PRO B 1 286 ? 13.977 -11.336 11.336 1 90.62 286 PRO B C 1
ATOM 5290 O O . PRO B 1 286 ? 13.016 -12.094 11.469 1 90.62 286 PRO B O 1
ATOM 5293 N N . ALA B 1 287 ? 14.922 -11.547 10.461 1 85.25 287 ALA B N 1
ATOM 5294 C CA . ALA B 1 287 ? 14.945 -12.688 9.547 1 85.25 287 ALA B CA 1
ATOM 5295 C C . ALA B 1 287 ? 15.055 -14.008 10.32 1 85.25 287 ALA B C 1
ATOM 5297 O O . ALA B 1 287 ? 14.562 -15.039 9.859 1 85.25 287 ALA B O 1
ATOM 5298 N N . SER B 1 288 ? 15.695 -13.961 11.391 1 82.75 288 SER B N 1
ATOM 5299 C CA . SER B 1 288 ? 15.977 -15.148 12.188 1 82.75 288 SER B CA 1
ATOM 5300 C C . SER B 1 288 ? 14.695 -15.805 12.68 1 82.75 288 SER B C 1
ATOM 5302 O O . SER B 1 288 ? 14.695 -16.969 13.07 1 82.75 288 SER B O 1
ATOM 5304 N N . SER B 1 289 ? 13.656 -15.172 12.492 1 82.38 289 SER B N 1
ATOM 5305 C CA . SER B 1 289 ? 12.391 -15.68 13.008 1 82.38 289 SER B CA 1
ATOM 5306 C C . SER B 1 289 ? 11.617 -16.438 11.93 1 82.38 289 SER B C 1
ATOM 5308 O O . SER B 1 289 ? 10.555 -17 12.195 1 82.38 289 SER B O 1
ATOM 5310 N N . CYS B 1 290 ? 12.227 -16.578 10.797 1 93 290 CYS B N 1
ATOM 5311 C CA . CYS B 1 290 ? 11.477 -17.141 9.68 1 93 290 CYS B CA 1
ATOM 5312 C C . CYS B 1 290 ? 12.141 -18.406 9.156 1 93 290 CYS B C 1
ATOM 5314 O O . CYS B 1 290 ? 13.359 -18.469 9.023 1 93 290 CYS B O 1
ATOM 5316 N N . ARG B 1 291 ? 11.414 -19.422 8.914 1 95.5 291 ARG B N 1
ATOM 5317 C CA . ARG B 1 291 ? 11.883 -20.641 8.281 1 95.5 291 ARG B CA 1
ATOM 5318 C C . ARG B 1 291 ? 11.844 -20.516 6.758 1 95.5 291 ARG B C 1
ATOM 5320 O O . ARG B 1 291 ? 11.172 -19.625 6.219 1 95.5 291 ARG B O 1
ATOM 5327 N N . ILE B 1 292 ? 12.625 -21.344 6.117 1 98 292 ILE B N 1
ATOM 5328 C CA . ILE B 1 292 ? 12.555 -21.531 4.668 1 98 292 ILE B CA 1
ATOM 5329 C C . ILE B 1 292 ? 11.75 -22.781 4.34 1 98 292 ILE B C 1
ATOM 5331 O O . ILE B 1 292 ? 12.047 -23.859 4.84 1 98 292 ILE B O 1
ATOM 5335 N N . VAL B 1 293 ? 10.734 -22.625 3.51 1 98.31 293 VAL B N 1
ATOM 5336 C CA . VAL B 1 293 ? 9.844 -23.75 3.242 1 98.31 293 VAL B CA 1
ATOM 5337 C C . VAL B 1 293 ? 9.5 -23.797 1.755 1 98.31 293 VAL B C 1
ATOM 5339 O O . VAL B 1 293 ? 9.688 -22.812 1.037 1 98.31 293 VAL B O 1
ATOM 5342 N N . PHE B 1 294 ? 9.023 -24.891 1.326 1 98.62 294 PHE B N 1
ATOM 5343 C CA . PHE B 1 294 ? 8.609 -25.047 -0.062 1 98.62 294 PHE B CA 1
ATOM 5344 C C . PHE B 1 294 ? 7.328 -24.266 -0.332 1 98.62 294 PHE B C 1
ATOM 5346 O O . PHE B 1 294 ? 6.383 -24.328 0.455 1 98.62 294 PHE B O 1
ATOM 5353 N N . THR B 1 295 ? 7.297 -23.516 -1.396 1 98.56 295 THR B N 1
ATOM 5354 C CA . THR B 1 295 ? 6.246 -22.562 -1.735 1 98.56 295 THR B CA 1
ATOM 5355 C C . THR B 1 295 ? 5.789 -22.75 -3.18 1 98.56 295 THR B C 1
ATOM 5357 O O . THR B 1 295 ? 6.613 -22.984 -4.07 1 98.56 295 THR B O 1
ATOM 5360 N N . HIS B 1 296 ? 4.496 -22.766 -3.438 1 98.44 296 HIS B N 1
ATOM 5361 C CA . HIS B 1 296 ? 3.945 -22.875 -4.785 1 98.44 296 HIS B CA 1
ATOM 5362 C C . HIS B 1 296 ? 4.176 -21.594 -5.578 1 98.44 296 HIS B C 1
ATOM 5364 O O . HIS B 1 296 ? 4.586 -21.656 -6.742 1 98.44 296 HIS B O 1
ATOM 5370 N N . GLY B 1 297 ? 3.842 -20.469 -4.938 1 97.94 297 GLY B N 1
ATOM 5371 C CA . GLY B 1 297 ? 4.207 -19.172 -5.488 1 97.94 297 GLY B CA 1
ATOM 5372 C C . GLY B 1 297 ? 3.102 -18.547 -6.316 1 97.94 297 GLY B C 1
ATOM 5373 O O . GLY B 1 297 ? 3.209 -17.391 -6.727 1 97.94 297 GLY B O 1
ATOM 5374 N N . ASP B 1 298 ? 2.045 -19.25 -6.652 1 97.44 298 ASP B N 1
ATOM 5375 C CA . ASP B 1 298 ? 0.92 -18.688 -7.395 1 97.44 298 ASP B CA 1
ATOM 5376 C C . ASP B 1 298 ? -0.346 -19.516 -7.184 1 97.44 298 ASP B C 1
ATOM 5378 O O . ASP B 1 298 ? -1.048 -19.844 -8.141 1 97.44 298 ASP B O 1
ATOM 5382 N N . LEU B 1 299 ? -0.608 -19.828 -6.004 1 96.81 299 LEU B N 1
ATOM 5383 C CA . LEU B 1 299 ? -1.755 -20.688 -5.715 1 96.81 299 LEU B CA 1
ATOM 5384 C C . LEU B 1 299 ? -3.027 -19.859 -5.574 1 96.81 299 LEU B C 1
ATOM 5386 O O . LEU B 1 299 ? -3.533 -19.672 -4.465 1 96.81 299 LEU B O 1
ATOM 5390 N N . ARG B 1 300 ? -3.625 -19.5 -6.645 1 96.44 300 ARG B N 1
ATOM 5391 C CA . ARG B 1 300 ? -4.918 -18.844 -6.77 1 96.44 300 ARG B CA 1
ATOM 5392 C C . ARG B 1 300 ? -5.992 -19.828 -7.223 1 96.44 300 ARG B C 1
ATOM 5394 O O . ARG B 1 300 ? -5.684 -20.938 -7.648 1 96.44 300 ARG B O 1
ATOM 5401 N N . PRO B 1 301 ? -7.234 -19.422 -7.133 1 97.62 301 PRO B N 1
ATOM 5402 C CA . PRO B 1 301 ? -8.32 -20.344 -7.465 1 97.62 301 PRO B CA 1
ATOM 5403 C C . PRO B 1 301 ? -8.203 -20.922 -8.875 1 97.62 301 PRO B C 1
ATOM 5405 O O . PRO B 1 301 ? -8.578 -22.062 -9.117 1 97.62 301 PRO B O 1
ATOM 5408 N N . ASP B 1 302 ? -7.574 -20.188 -9.773 1 96.81 302 ASP B N 1
ATOM 5409 C CA . ASP B 1 302 ? -7.383 -20.641 -11.141 1 96.81 302 ASP B CA 1
ATOM 5410 C C . ASP B 1 302 ? -6.441 -21.844 -11.195 1 96.81 302 ASP B C 1
ATOM 5412 O O . ASP B 1 302 ? -6.457 -22.609 -12.164 1 96.81 302 ASP B O 1
ATOM 5416 N N . ASN B 1 303 ? -5.68 -22.047 -10.172 1 98.12 303 ASN B N 1
ATOM 5417 C CA . ASN B 1 303 ? -4.645 -23.078 -10.195 1 98.12 303 ASN B CA 1
ATOM 5418 C C . ASN B 1 303 ? -4.977 -24.234 -9.25 1 98.12 303 ASN B C 1
ATOM 5420 O O . ASN B 1 303 ? -4.09 -25 -8.859 1 98.12 303 ASN B O 1
ATOM 5424 N N . ILE B 1 304 ? -6.211 -24.266 -8.883 1 98.56 304 ILE B N 1
ATOM 5425 C CA . ILE B 1 304 ? -6.723 -25.344 -8.039 1 98.56 304 ILE B CA 1
ATOM 5426 C C . ILE B 1 304 ? -7.898 -26.031 -8.727 1 98.56 304 ILE B C 1
ATOM 5428 O O . ILE B 1 304 ? -8.883 -25.375 -9.086 1 98.56 304 ILE B O 1
ATOM 5432 N N . THR B 1 305 ? -7.797 -27.328 -8.93 1 98.12 305 THR B N 1
ATOM 5433 C CA . THR B 1 305 ? -8.898 -28.094 -9.516 1 98.12 305 THR B CA 1
ATOM 5434 C C . THR B 1 305 ? -9.633 -28.891 -8.445 1 98.12 305 THR B C 1
ATOM 5436 O O . THR B 1 305 ? -9.016 -29.391 -7.504 1 98.12 305 THR B O 1
ATOM 5439 N N . VAL B 1 306 ? -10.922 -28.953 -8.609 1 97.94 306 VAL B N 1
ATOM 5440 C CA . VAL B 1 306 ? -11.773 -29.672 -7.664 1 97.94 306 VAL B CA 1
ATOM 5441 C C . VAL B 1 306 ? -12.812 -30.5 -8.422 1 97.94 306 VAL B C 1
ATOM 5443 O O . VAL B 1 306 ? -13.109 -30.219 -9.586 1 97.94 306 VAL B O 1
ATOM 5446 N N . LYS B 1 307 ? -13.289 -31.484 -7.793 1 96.5 307 LYS B N 1
ATOM 5447 C CA . LYS B 1 307 ? -14.398 -32.281 -8.305 1 96.5 307 LYS B CA 1
ATOM 5448 C C . LYS B 1 307 ? -15.406 -32.594 -7.199 1 96.5 307 LYS B C 1
ATOM 5450 O O . LYS B 1 307 ? -15.031 -32.719 -6.031 1 96.5 307 LYS B O 1
ATOM 5455 N N . MET B 1 308 ? -16.641 -32.688 -7.582 1 94.5 308 MET B N 1
ATOM 5456 C CA . MET B 1 308 ? -17.688 -33.094 -6.637 1 94.5 308 MET B CA 1
ATOM 5457 C C . MET B 1 308 ? -17.516 -34.531 -6.203 1 94.5 308 MET B C 1
ATOM 5459 O O . MET B 1 308 ? -17.234 -35.406 -7.031 1 94.5 308 MET B O 1
ATOM 5463 N N . ALA B 1 309 ? -17.469 -34.688 -4.934 1 89.44 309 ALA B N 1
ATOM 5464 C CA . ALA B 1 309 ? -17.406 -36.031 -4.363 1 89.44 309 ALA B CA 1
ATOM 5465 C C . ALA B 1 309 ? -18.641 -36.312 -3.516 1 89.44 309 ALA B C 1
ATOM 5467 O O . ALA B 1 309 ? -18.922 -35.625 -2.549 1 89.44 309 ALA B O 1
ATOM 5468 N N . GLY B 1 310 ? -19.312 -37.312 -3.85 1 83.56 310 GLY B N 1
ATOM 5469 C CA . GLY B 1 310 ? -20.562 -37.656 -3.162 1 83.56 310 GLY B CA 1
ATOM 5470 C C . GLY B 1 310 ? -21.656 -36.625 -3.396 1 83.56 310 GLY B C 1
ATOM 5471 O O . GLY B 1 310 ? -21.75 -36.031 -4.48 1 83.56 310 GLY B O 1
ATOM 5472 N N . ASP B 1 311 ? -22.5 -36.438 -2.367 1 78.38 311 ASP B N 1
ATOM 5473 C CA . ASP B 1 311 ? -23.703 -35.625 -2.566 1 78.38 311 ASP B CA 1
ATOM 5474 C C . ASP B 1 311 ? -23.406 -34.156 -2.352 1 78.38 311 ASP B C 1
ATOM 5476 O O . ASP B 1 311 ? -24.047 -33.281 -2.965 1 78.38 311 ASP B O 1
ATOM 5480 N N . HIS B 1 312 ? -22.453 -33.875 -1.602 1 81.69 312 HIS B N 1
ATOM 5481 C CA . HIS B 1 312 ? -22.375 -32.438 -1.324 1 81.69 312 HIS B CA 1
ATOM 5482 C C . HIS B 1 312 ? -20.938 -32 -1.112 1 81.69 312 HIS B C 1
ATOM 5484 O O . HIS B 1 312 ? -20.656 -30.812 -0.898 1 81.69 312 HIS B O 1
ATOM 5490 N N . GLY B 1 313 ? -20.078 -32.781 -1.392 1 91.38 313 GLY B N 1
ATOM 5491 C CA . GLY B 1 313 ? -18.703 -32.406 -1.053 1 91.38 313 GLY B CA 1
ATOM 5492 C C . GLY B 1 313 ? -17.812 -32.25 -2.268 1 91.38 313 GLY B C 1
ATOM 5493 O O . GLY B 1 313 ? -18.109 -32.781 -3.338 1 91.38 313 GLY B O 1
ATOM 5494 N N . TYR B 1 314 ? -16.875 -31.359 -2.154 1 96 314 TYR B N 1
ATOM 5495 C CA . TYR B 1 314 ? -15.844 -31.219 -3.174 1 96 314 TYR B CA 1
ATOM 5496 C C . TYR B 1 314 ? -14.484 -31.672 -2.648 1 96 314 TYR B C 1
ATOM 5498 O O . TYR B 1 314 ? -14.18 -31.5 -1.466 1 96 314 TYR B O 1
ATOM 5506 N N . VAL B 1 315 ? -13.75 -32.281 -3.537 1 97 315 VAL B N 1
ATOM 5507 C CA . VAL B 1 315 ? -12.398 -32.719 -3.203 1 97 315 VAL B CA 1
ATOM 5508 C C . VAL B 1 315 ? -11.398 -32.031 -4.133 1 97 315 VAL B C 1
ATOM 5510 O O . VAL B 1 315 ? -11.641 -31.922 -5.336 1 97 315 VAL B O 1
ATOM 5513 N N . VAL B 1 316 ? -10.336 -31.562 -3.559 1 98 316 VAL B N 1
ATOM 5514 C CA . VAL B 1 316 ? -9.25 -30.984 -4.352 1 98 316 VAL B CA 1
ATOM 5515 C C . VAL B 1 316 ? -8.562 -32.094 -5.16 1 98 316 VAL B C 1
ATOM 5517 O O . VAL B 1 316 ? -8.055 -33.062 -4.59 1 98 316 VAL B O 1
ATOM 5520 N N . THR B 1 317 ? -8.492 -31.906 -6.484 1 97.5 317 THR B N 1
ATOM 5521 C CA . THR B 1 317 ? -7.973 -32.938 -7.359 1 97.5 317 THR B CA 1
ATOM 5522 C C . THR B 1 317 ? -6.598 -32.562 -7.902 1 97.5 317 THR B C 1
ATOM 5524 O O . THR B 1 317 ? -5.867 -33.406 -8.414 1 97.5 317 THR B O 1
ATOM 5527 N N . GLY B 1 318 ? -6.344 -31.266 -7.797 1 97.94 318 GLY B N 1
ATOM 5528 C CA . GLY B 1 318 ? -5.051 -30.891 -8.352 1 97.94 318 GLY B CA 1
ATOM 5529 C C . GLY B 1 318 ? -4.625 -29.484 -7.977 1 97.94 318 GLY B C 1
ATOM 5530 O O . GLY B 1 318 ? -5.457 -28.578 -7.871 1 97.94 318 GLY B O 1
ATOM 5531 N N . LEU B 1 319 ? -3.355 -29.297 -7.734 1 98.62 319 LEU B N 1
ATOM 5532 C CA . LEU B 1 319 ? -2.646 -28.016 -7.742 1 98.62 319 LEU B CA 1
ATOM 5533 C C . LEU B 1 319 ? -1.783 -27.875 -8.992 1 98.62 319 LEU B C 1
ATOM 5535 O O . LEU B 1 319 ? -0.877 -28.688 -9.219 1 98.62 319 LEU B O 1
ATOM 5539 N N . ILE B 1 320 ? -2.084 -26.828 -9.789 1 98.25 320 ILE B N 1
ATOM 5540 C CA . ILE B 1 320 ? -1.434 -26.781 -11.094 1 98.25 320 ILE B CA 1
ATOM 5541 C C . ILE B 1 320 ? -0.656 -25.469 -11.234 1 98.25 320 ILE B C 1
ATOM 5543 O O . ILE B 1 320 ? -0.781 -24.578 -10.398 1 98.25 320 ILE B O 1
ATOM 5547 N N . ASP B 1 321 ? 0.269 -25.391 -12.219 1 97.56 321 ASP B N 1
ATOM 5548 C CA . ASP B 1 321 ? 1.065 -24.234 -12.609 1 97.56 321 ASP B CA 1
ATOM 5549 C C . ASP B 1 321 ? 2.119 -23.922 -11.547 1 97.56 321 ASP B C 1
ATOM 5551 O O . ASP B 1 321 ? 2.031 -22.891 -10.867 1 97.56 321 ASP B O 1
ATOM 5555 N N . TRP B 1 322 ? 3.164 -24.641 -11.555 1 98.19 322 TRP B N 1
ATOM 5556 C CA . TRP B 1 322 ? 4.219 -24.594 -10.547 1 98.19 322 TRP B CA 1
ATOM 5557 C C . TRP B 1 322 ? 5.41 -23.781 -11.047 1 98.19 322 TRP B C 1
ATOM 5559 O O . TRP B 1 322 ? 6.543 -24.016 -10.617 1 98.19 322 TRP B O 1
ATOM 5569 N N . GLU B 1 323 ? 5.188 -22.891 -11.922 1 96.88 323 GLU B N 1
ATOM 5570 C CA . GLU B 1 323 ? 6.27 -22.203 -12.625 1 96.88 323 GLU B CA 1
ATOM 5571 C C . GLU B 1 323 ? 7.008 -21.234 -11.703 1 96.88 323 GLU B C 1
ATOM 5573 O O . GLU B 1 323 ? 8.117 -20.797 -12.008 1 96.88 323 GLU B O 1
ATOM 5578 N N . TYR B 1 324 ? 6.43 -20.938 -10.555 1 97.56 324 TYR B N 1
ATOM 5579 C CA . TYR B 1 324 ? 7.074 -19.984 -9.664 1 97.56 324 TYR B CA 1
ATOM 5580 C C . TYR B 1 324 ? 7.461 -20.641 -8.344 1 97.56 324 TYR B C 1
ATOM 5582 O O . TYR B 1 324 ? 7.832 -19.953 -7.383 1 97.56 324 TYR B O 1
ATOM 5590 N N . SER B 1 325 ? 7.453 -21.875 -8.273 1 98.5 325 SER B N 1
ATOM 5591 C CA . SER B 1 325 ? 7.625 -22.625 -7.031 1 98.5 325 SER B CA 1
ATOM 5592 C C . SER B 1 325 ? 9.094 -22.734 -6.648 1 98.5 325 SER B C 1
ATOM 5594 O O . SER B 1 325 ? 9.977 -22.469 -7.469 1 98.5 325 SER B O 1
ATOM 5596 N N . GLY B 1 326 ? 9.32 -23.078 -5.383 1 98.38 326 GLY B N 1
ATOM 5597 C CA . GLY B 1 326 ? 10.633 -23.297 -4.812 1 98.38 326 GLY B CA 1
ATOM 5598 C C . GLY B 1 326 ? 10.688 -23.062 -3.314 1 98.38 326 GLY B C 1
ATOM 5599 O O . GLY B 1 326 ? 9.648 -23.047 -2.648 1 98.38 326 GLY B O 1
ATOM 5600 N N . PHE B 1 327 ? 11.891 -23.062 -2.84 1 98.56 327 PHE B N 1
ATOM 5601 C CA . PHE B 1 327 ? 12.07 -22.766 -1.422 1 98.56 327 PHE B CA 1
ATOM 5602 C C . PHE B 1 327 ? 12.188 -21.266 -1.184 1 98.56 327 PHE B C 1
ATOM 5604 O O . PHE B 1 327 ? 13.008 -20.594 -1.819 1 98.56 327 PHE B O 1
ATOM 5611 N N . TYR B 1 328 ? 11.352 -20.766 -0.322 1 98.5 328 TYR B N 1
ATOM 5612 C CA . TYR B 1 328 ? 11.258 -19.359 0.002 1 98.5 328 TYR B CA 1
ATOM 5613 C C . TYR B 1 328 ? 10.977 -19.141 1.485 1 98.5 328 TYR B C 1
ATOM 5615 O O . TYR B 1 328 ? 10.664 -20.109 2.201 1 98.5 328 TYR B O 1
ATOM 5623 N N . PRO B 1 329 ? 11.148 -17.922 2.008 1 98 329 PRO B N 1
ATOM 5624 C CA . PRO B 1 329 ? 10.711 -17.656 3.381 1 98 329 PRO B CA 1
ATOM 5625 C C . PRO B 1 329 ? 9.234 -17.984 3.607 1 98 329 PRO B C 1
ATOM 5627 O O . PRO B 1 329 ? 8.406 -17.781 2.717 1 98 329 PRO B O 1
ATOM 5630 N N . GLU B 1 330 ? 8.883 -18.484 4.738 1 98.06 330 GLU B N 1
ATOM 5631 C CA . GLU B 1 330 ? 7.578 -19.078 5.016 1 98.06 330 GLU B CA 1
ATOM 5632 C C . GLU B 1 330 ? 6.461 -18.047 4.859 1 98.06 330 GLU B C 1
ATOM 5634 O O . GLU B 1 330 ? 5.312 -18.406 4.59 1 98.06 330 GLU B O 1
ATOM 5639 N N . TYR B 1 331 ? 6.781 -16.781 4.992 1 97.38 331 TYR B N 1
ATOM 5640 C CA . TYR B 1 331 ? 5.75 -15.75 4.883 1 97.38 331 TYR B CA 1
ATOM 5641 C C . TYR B 1 331 ? 5.398 -15.484 3.424 1 97.38 331 TYR B C 1
ATOM 5643 O O . TYR B 1 331 ? 4.375 -14.852 3.131 1 97.38 331 TYR B O 1
ATOM 5651 N N . TYR B 1 332 ? 6.207 -15.898 2.508 1 98.19 332 TYR B N 1
ATOM 5652 C CA . TYR B 1 332 ? 6.125 -15.492 1.109 1 98.19 332 TYR B CA 1
ATOM 5653 C C . TYR B 1 332 ? 4.848 -16.016 0.461 1 98.19 332 TYR B C 1
ATOM 5655 O O . TYR B 1 332 ? 4.227 -15.32 -0.343 1 98.19 332 TYR B O 1
ATOM 5663 N N . GLU B 1 333 ? 4.445 -17.172 0.787 1 98.38 333 GLU B N 1
ATOM 5664 C CA . GLU B 1 333 ? 3.229 -17.734 0.212 1 98.38 333 GLU B CA 1
ATOM 5665 C C . GLU B 1 333 ? 2.002 -16.922 0.618 1 98.38 333 GLU B C 1
ATOM 5667 O O . GLU B 1 333 ? 1.034 -16.828 -0.141 1 98.38 333 GLU B O 1
ATOM 5672 N N . ALA B 1 334 ? 2.033 -16.406 1.837 1 97.69 334 ALA B N 1
ATOM 5673 C CA . ALA B 1 334 ? 0.934 -15.539 2.264 1 97.69 334 ALA B CA 1
ATOM 5674 C C . ALA B 1 334 ? 0.784 -14.336 1.334 1 97.69 334 ALA B C 1
ATOM 5676 O O . ALA B 1 334 ? -0.335 -13.922 1.026 1 97.69 334 ALA B O 1
ATOM 5677 N N . ALA B 1 335 ? 1.879 -13.805 0.964 1 96.94 335 ALA B N 1
ATOM 5678 C CA . ALA B 1 335 ? 1.863 -12.695 0.018 1 96.94 335 ALA B CA 1
ATOM 5679 C C . ALA B 1 335 ? 1.354 -13.141 -1.349 1 96.94 335 ALA B C 1
ATOM 5681 O O . ALA B 1 335 ? 0.541 -12.453 -1.972 1 96.94 335 ALA B O 1
ATOM 5682 N N . LYS B 1 336 ? 1.776 -14.281 -1.772 1 97.31 336 LYS B N 1
ATOM 5683 C CA . LYS B 1 336 ? 1.471 -14.742 -3.123 1 97.31 336 LYS B CA 1
ATOM 5684 C C . LYS B 1 336 ? 0.022 -15.211 -3.229 1 97.31 336 LYS B C 1
ATOM 5686 O O . LYS B 1 336 ? -0.609 -15.055 -4.277 1 97.31 336 LYS B O 1
ATOM 5691 N N . PHE B 1 337 ? -0.541 -15.781 -2.152 1 96.5 337 PHE B N 1
ATOM 5692 C CA . PHE B 1 337 ? -1.939 -16.188 -2.115 1 96.5 337 PHE B CA 1
ATOM 5693 C C . PHE B 1 337 ? -2.859 -14.992 -2.324 1 96.5 337 PHE B C 1
ATOM 5695 O O . PHE B 1 337 ? -4.02 -15.156 -2.715 1 96.5 337 PHE B O 1
ATOM 5702 N N . THR B 1 338 ? -2.334 -13.789 -1.998 1 96.5 338 THR B N 1
ATOM 5703 C CA . THR B 1 338 ? -3.166 -12.594 -2.023 1 96.5 338 THR B CA 1
ATOM 5704 C C . THR B 1 338 ? -2.66 -11.609 -3.074 1 96.5 338 THR B C 1
ATOM 5706 O O . THR B 1 338 ? -2.934 -10.406 -2.99 1 96.5 338 THR B O 1
ATOM 5709 N N . ASN B 1 339 ? -1.898 -12.148 -3.971 1 93.88 339 ASN B N 1
ATOM 5710 C CA . ASN B 1 339 ? -1.279 -11.312 -4.996 1 93.88 339 ASN B CA 1
ATOM 5711 C C . ASN B 1 339 ? -2.324 -10.555 -5.805 1 93.88 339 ASN B C 1
ATOM 5713 O O . ASN B 1 339 ? -2.066 -9.445 -6.273 1 93.88 339 ASN B O 1
ATOM 5717 N N . CYS B 1 340 ? -3.496 -11.094 -5.984 1 92.75 340 CYS B N 1
ATOM 5718 C CA . CYS B 1 340 ? -4.531 -10.484 -6.812 1 92.75 340 CYS B CA 1
ATOM 5719 C C . CYS B 1 340 ? -5.59 -9.805 -5.953 1 92.75 340 CYS B C 1
ATOM 5721 O O . CYS B 1 340 ? -6.652 -9.43 -6.453 1 92.75 340 CYS B O 1
ATOM 5723 N N . LEU B 1 341 ? -5.328 -9.695 -4.68 1 95.5 341 LEU B N 1
ATOM 5724 C CA . LEU B 1 341 ? -6.266 -9.039 -3.777 1 95.5 341 LEU B CA 1
ATOM 5725 C C . LEU B 1 341 ? -6.348 -7.547 -4.066 1 95.5 341 LEU B C 1
ATOM 5727 O O . LEU B 1 341 ? -5.352 -6.832 -3.955 1 95.5 341 LEU B O 1
ATOM 5731 N N . SER B 1 342 ? -7.543 -7.102 -4.395 1 93.56 342 SER B N 1
ATOM 5732 C CA . SER B 1 342 ? -7.781 -5.695 -4.699 1 93.56 342 SER B CA 1
ATOM 5733 C C . SER B 1 342 ? -8.391 -4.965 -3.508 1 93.56 342 SER B C 1
ATOM 5735 O O . SER B 1 342 ? -9.125 -5.559 -2.717 1 93.56 342 SER B O 1
ATOM 5737 N N . PRO B 1 343 ? -8.141 -3.674 -3.439 1 92.62 343 PRO B N 1
ATOM 5738 C CA . PRO B 1 343 ? -8.703 -2.891 -2.34 1 92.62 343 PRO B CA 1
ATOM 5739 C C . PRO B 1 343 ? -10.234 -2.865 -2.357 1 92.62 343 PRO B C 1
ATOM 5741 O O . PRO B 1 343 ? -10.859 -2.484 -1.364 1 92.62 343 PRO B O 1
ATOM 5744 N N . TYR B 1 344 ? -10.859 -3.197 -3.43 1 93.25 344 TYR B N 1
ATOM 5745 C CA . TYR B 1 344 ? -12.32 -3.26 -3.51 1 93.25 344 TYR B CA 1
ATOM 5746 C C . TYR B 1 344 ? -12.781 -4.672 -3.838 1 93.25 344 TYR B C 1
ATOM 5748 O O . TYR B 1 344 ? -13.766 -4.855 -4.559 1 93.25 344 TYR B O 1
ATOM 5756 N N . GLU B 1 345 ? -11.984 -5.547 -3.355 1 93.94 345 GLU B N 1
ATOM 5757 C CA . GLU B 1 345 ? -12.281 -6.965 -3.533 1 93.94 345 GLU B CA 1
ATOM 5758 C C . GLU B 1 345 ? -13.617 -7.336 -2.895 1 93.94 345 GLU B C 1
ATOM 5760 O O . GLU B 1 345 ? -13.914 -6.91 -1.776 1 93.94 345 GLU B O 1
ATOM 5765 N N . GLU B 1 346 ? -14.422 -8.195 -3.703 1 93.19 346 GLU B N 1
ATOM 5766 C CA . GLU B 1 346 ? -15.695 -8.672 -3.176 1 93.19 346 GLU B CA 1
ATOM 5767 C C . GLU B 1 346 ? -15.695 -10.188 -2.998 1 93.19 346 GLU B C 1
ATOM 5769 O O . GLU B 1 346 ? -16.5 -10.734 -2.248 1 93.19 346 GLU B O 1
ATOM 5774 N N . ASP B 1 347 ? -14.758 -10.836 -3.689 1 93.75 347 ASP B N 1
ATOM 5775 C CA . ASP B 1 347 ? -14.68 -12.289 -3.604 1 93.75 347 ASP B CA 1
ATOM 5776 C C . ASP B 1 347 ? -14.25 -12.734 -2.207 1 93.75 347 ASP B C 1
ATOM 5778 O O . ASP B 1 347 ? -13.234 -12.273 -1.687 1 93.75 347 ASP B O 1
ATOM 5782 N N . ASP B 1 348 ? -14.992 -13.695 -1.592 1 96.5 348 ASP B N 1
ATOM 5783 C CA . ASP B 1 348 ? -14.734 -14.07 -0.207 1 96.5 348 ASP B CA 1
ATOM 5784 C C . ASP B 1 348 ? -13.68 -15.172 -0.127 1 96.5 348 ASP B C 1
ATOM 5786 O O . ASP B 1 348 ? -13.43 -15.727 0.946 1 96.5 348 ASP B O 1
ATOM 5790 N N . TRP B 1 349 ? -13.078 -15.5 -1.309 1 97.12 349 TRP B N 1
ATOM 5791 C CA . TRP B 1 349 ? -11.961 -16.438 -1.344 1 97.12 349 TRP B CA 1
ATOM 5792 C C . TRP B 1 349 ? -10.914 -16.062 -0.298 1 97.12 349 TRP B C 1
ATOM 5794 O O . TRP B 1 349 ? -10.383 -16.938 0.396 1 97.12 349 TRP B O 1
ATOM 5804 N N . TYR B 1 350 ? -10.695 -14.844 -0.138 1 97.44 350 TYR B N 1
ATOM 5805 C CA . TYR B 1 350 ? -9.602 -14.352 0.693 1 97.44 350 TYR B CA 1
ATOM 5806 C C . TYR B 1 350 ? -9.953 -14.461 2.172 1 97.44 350 TYR B C 1
ATOM 5808 O O . TYR B 1 350 ? -9.086 -14.297 3.035 1 97.44 350 TYR B O 1
ATOM 5816 N N . LEU B 1 351 ? -11.156 -14.75 2.471 1 97.38 351 LEU B N 1
ATOM 5817 C CA . LEU B 1 351 ? -11.586 -14.953 3.852 1 97.38 351 LEU B CA 1
ATOM 5818 C C . LEU B 1 351 ? -11.484 -16.422 4.238 1 97.38 351 LEU B C 1
ATOM 5820 O O . LEU B 1 351 ? -11.68 -16.781 5.402 1 97.38 351 LEU B O 1
ATOM 5824 N N . PHE B 1 352 ? -11.133 -17.297 3.26 1 97.94 352 PHE B N 1
ATOM 5825 C CA . PHE B 1 352 ? -11.039 -18.734 3.492 1 97.94 352 PHE B CA 1
ATOM 5826 C C . PHE B 1 352 ? -9.648 -19.25 3.158 1 97.94 352 PHE B C 1
ATOM 5828 O O . PHE B 1 352 ? -9.5 -20.359 2.645 1 97.94 352 PHE B O 1
ATOM 5835 N N . LEU B 1 353 ? -8.648 -18.484 3.357 1 97.81 353 LEU B N 1
ATOM 5836 C CA . LEU B 1 353 ? -7.277 -18.922 3.092 1 97.81 353 LEU B CA 1
ATOM 5837 C C . LEU B 1 353 ? -6.828 -19.953 4.117 1 97.81 353 LEU B C 1
ATOM 5839 O O . LEU B 1 353 ? -7.156 -19.844 5.301 1 97.81 353 LEU B O 1
ATOM 5843 N N . PRO B 1 354 ? -6.059 -20.906 3.646 1 98.31 354 PRO B N 1
ATOM 5844 C CA . PRO B 1 354 ? -5.52 -21.875 4.602 1 98.31 354 PRO B CA 1
ATOM 5845 C C . PRO B 1 354 ? -4.711 -21.219 5.719 1 98.31 354 PRO B C 1
ATOM 5847 O O . PRO B 1 354 ? -3.945 -20.297 5.465 1 98.31 354 PRO B O 1
ATOM 5850 N N . ASP B 1 355 ? -4.805 -21.75 6.93 1 97.62 355 ASP B N 1
ATOM 5851 C CA . ASP B 1 355 ? -4.203 -21.156 8.117 1 97.62 355 ASP B CA 1
ATOM 5852 C C . ASP B 1 355 ? -2.684 -21.094 7.988 1 97.62 355 ASP B C 1
ATOM 5854 O O . ASP B 1 355 ? -2.062 -20.094 8.375 1 97.62 355 ASP B O 1
ATOM 5858 N N . CYS B 1 356 ? -2.096 -22.078 7.461 1 97.81 356 CYS B N 1
ATOM 5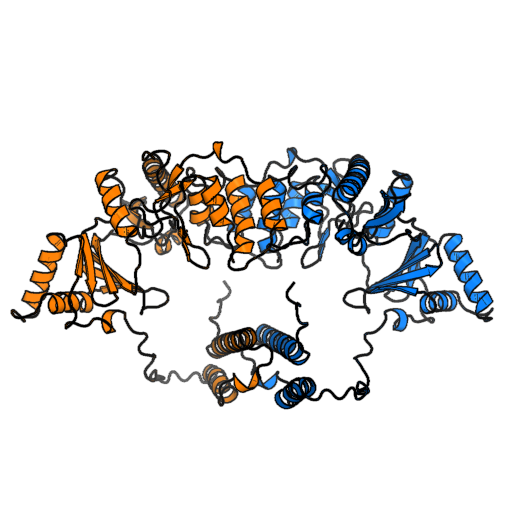859 C CA . CYS B 1 356 ? -0.642 -22.203 7.449 1 97.81 356 CYS B CA 1
ATOM 5860 C C . CYS B 1 356 ? -0.015 -21.156 6.523 1 97.81 356 CYS B C 1
ATOM 5862 O O . CYS B 1 356 ? 1.193 -20.922 6.574 1 97.81 356 CYS B O 1
ATOM 5864 N N . VAL B 1 357 ? -0.856 -20.562 5.641 1 97.75 357 VAL B N 1
ATOM 5865 C CA . VAL B 1 357 ? -0.319 -19.562 4.727 1 97.75 357 VAL B CA 1
ATOM 5866 C C . VAL B 1 357 ? -1.148 -18.281 4.816 1 97.75 357 VAL B C 1
ATOM 5868 O O . VAL B 1 357 ? -1.128 -17.453 3.9 1 97.75 357 VAL B O 1
ATOM 5871 N N . SER B 1 358 ? -1.871 -18.156 5.879 1 96.81 358 SER B N 1
ATOM 5872 C CA . SER B 1 358 ? -2.766 -17.016 6.051 1 96.81 358 SER B CA 1
ATOM 5873 C C . SER B 1 358 ? -1.992 -15.758 6.434 1 96.81 358 SER B C 1
ATOM 5875 O O . SER B 1 358 ? -1.067 -15.812 7.246 1 96.81 358 SER B O 1
ATOM 5877 N N . PRO B 1 359 ? -2.367 -14.641 5.848 1 97.06 359 PRO B N 1
ATOM 5878 C CA . PRO B 1 359 ? -1.783 -13.375 6.289 1 97.06 359 PRO B CA 1
ATOM 5879 C C . PRO B 1 359 ? -2.027 -13.102 7.773 1 97.06 359 PRO B C 1
ATOM 5881 O O . PRO B 1 359 ? -1.28 -12.344 8.398 1 97.06 359 PRO B O 1
ATOM 5884 N N . LYS B 1 360 ? -3.035 -13.664 8.375 1 95.5 360 LYS B N 1
ATOM 5885 C CA . LYS B 1 360 ? -3.246 -13.539 9.812 1 95.5 360 LYS B CA 1
ATOM 5886 C C . LYS B 1 360 ? -2.051 -14.078 10.594 1 95.5 360 LYS B C 1
ATOM 5888 O O . LYS B 1 360 ? -1.655 -13.5 11.609 1 95.5 360 LYS B O 1
ATOM 5893 N N . ARG B 1 361 ? -1.503 -15.133 10.094 1 95.19 361 ARG B N 1
ATOM 5894 C CA . ARG B 1 361 ? -0.349 -15.766 10.727 1 95.19 361 ARG B CA 1
ATOM 5895 C C . ARG B 1 361 ? 0.921 -14.961 10.477 1 95.19 361 ARG B C 1
ATOM 5897 O O . ARG B 1 361 ? 1.82 -14.93 11.32 1 95.19 361 ARG B O 1
ATOM 5904 N N . TYR B 1 362 ? 1.004 -14.367 9.352 1 96.5 362 TYR B N 1
ATOM 5905 C CA . TYR B 1 362 ? 2.188 -13.617 8.945 1 96.5 362 TYR B CA 1
ATOM 5906 C C . TYR B 1 362 ? 1.859 -12.141 8.742 1 96.5 362 TYR B C 1
ATOM 5908 O O . TYR B 1 362 ? 2.328 -11.523 7.785 1 96.5 362 TYR B O 1
ATOM 5916 N N . ALA B 1 363 ? 1.088 -11.602 9.68 1 96.94 363 ALA B N 1
ATOM 5917 C CA . ALA B 1 363 ? 0.454 -10.297 9.492 1 96.94 363 ALA B CA 1
ATOM 5918 C C . ALA B 1 363 ? 1.495 -9.211 9.234 1 96.94 363 ALA B C 1
ATOM 5920 O O . ALA B 1 363 ? 1.371 -8.438 8.281 1 96.94 363 ALA B O 1
ATOM 5921 N N . HIS B 1 364 ? 2.506 -9.133 10.07 1 96.62 364 HIS B N 1
ATOM 5922 C CA . HIS B 1 364 ? 3.506 -8.078 9.938 1 9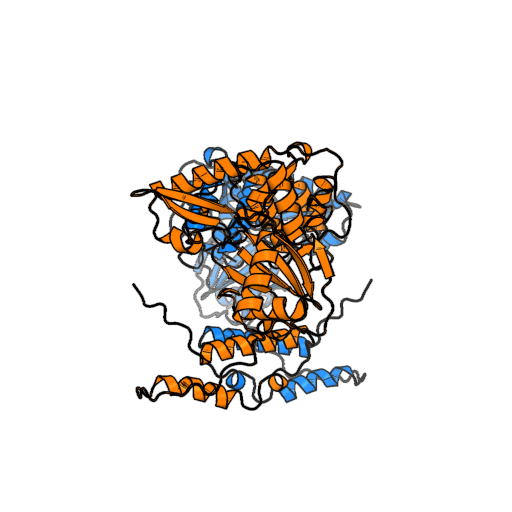6.62 364 HIS B CA 1
ATOM 5923 C C . HIS B 1 364 ? 4.234 -8.18 8.602 1 96.62 364 HIS B C 1
ATOM 5925 O O . HIS B 1 364 ? 4.375 -7.184 7.887 1 96.62 364 HIS B O 1
ATOM 5931 N N . TRP B 1 365 ? 4.637 -9.398 8.234 1 96.75 365 TRP B N 1
ATOM 5932 C CA . TRP B 1 365 ? 5.34 -9.625 6.973 1 96.75 365 TRP B CA 1
ATOM 5933 C C . TRP B 1 365 ? 4.438 -9.312 5.781 1 96.75 365 TRP B C 1
ATOM 5935 O O . TRP B 1 365 ? 4.887 -8.727 4.793 1 96.75 365 TRP B O 1
ATOM 5945 N N . TRP B 1 366 ? 3.223 -9.742 5.902 1 97.69 366 TRP B N 1
ATOM 5946 C CA . TRP B 1 366 ? 2.277 -9.508 4.816 1 97.69 366 TRP B CA 1
ATOM 5947 C C . TRP B 1 366 ? 2.049 -8.016 4.605 1 97.69 366 TRP B C 1
ATOM 5949 O O . TRP B 1 366 ? 2.102 -7.531 3.475 1 97.69 366 TRP B O 1
ATOM 5959 N N . LEU B 1 367 ? 1.824 -7.305 5.695 1 98 367 LEU B N 1
ATOM 5960 C CA . LEU B 1 367 ? 1.612 -5.863 5.621 1 98 367 LEU B CA 1
ATOM 5961 C C . LEU B 1 367 ? 2.836 -5.168 5.039 1 98 367 LEU B C 1
ATOM 5963 O O . LEU B 1 367 ? 2.703 -4.281 4.191 1 98 367 LEU B O 1
ATOM 5967 N N . LEU B 1 368 ? 3.959 -5.559 5.535 1 97.44 368 LEU B N 1
ATOM 5968 C CA . LEU B 1 368 ? 5.203 -5 5.02 1 97.44 368 LEU B CA 1
ATOM 5969 C C . LEU B 1 368 ? 5.312 -5.207 3.514 1 97.44 368 LEU B C 1
ATOM 5971 O O . LEU B 1 368 ? 5.691 -4.293 2.781 1 97.44 368 LEU B O 1
ATOM 5975 N N . ASP B 1 369 ? 4.965 -6.375 3.061 1 96.88 369 ASP B N 1
ATOM 5976 C CA . ASP B 1 369 ? 5.055 -6.688 1.639 1 96.88 369 ASP B CA 1
ATOM 5977 C C . ASP B 1 369 ? 4.109 -5.812 0.821 1 96.88 369 ASP B C 1
ATOM 5979 O O . ASP B 1 369 ? 4.461 -5.359 -0.269 1 96.88 369 ASP B O 1
ATOM 5983 N N . ARG B 1 370 ? 2.93 -5.617 1.329 1 96.69 370 ARG B N 1
ATOM 5984 C CA . ARG B 1 370 ? 1.954 -4.785 0.633 1 96.69 370 ARG B CA 1
ATOM 5985 C C . ARG B 1 370 ? 2.471 -3.359 0.461 1 96.69 370 ARG B C 1
ATOM 5987 O O . ARG B 1 370 ? 2.244 -2.73 -0.575 1 96.69 370 ARG B O 1
ATOM 5994 N N . VAL B 1 371 ? 3.16 -2.865 1.475 1 96.5 371 VAL B N 1
ATOM 5995 C CA . VAL B 1 371 ? 3.693 -1.509 1.398 1 96.5 371 VAL B CA 1
ATOM 5996 C C . VAL B 1 371 ? 4.879 -1.472 0.433 1 96.5 371 VAL B C 1
ATOM 5998 O O . VAL B 1 371 ? 4.977 -0.572 -0.404 1 96.5 371 VAL B O 1
ATOM 6001 N N . ARG B 1 372 ? 5.73 -2.459 0.526 1 93.81 372 ARG B N 1
ATOM 6002 C CA . ARG B 1 372 ? 6.891 -2.543 -0.354 1 93.81 372 ARG B CA 1
ATOM 6003 C C . ARG B 1 372 ? 6.465 -2.604 -1.817 1 93.81 372 ARG B C 1
ATOM 6005 O O . ARG B 1 372 ? 7.137 -2.047 -2.688 1 93.81 372 ARG B O 1
ATOM 6012 N N . GLU B 1 373 ? 5.402 -3.254 -2.064 1 92.38 373 GLU B N 1
ATOM 6013 C CA . GLU B 1 373 ? 4.918 -3.477 -3.424 1 92.38 373 GLU B CA 1
ATOM 6014 C C . GLU B 1 373 ? 4.633 -2.156 -4.133 1 92.38 373 GLU B C 1
ATOM 6016 O O . GLU B 1 373 ? 4.598 -2.1 -5.363 1 92.38 373 GLU B O 1
ATOM 6021 N N . THR B 1 374 ? 4.43 -1.1 -3.369 1 90 374 THR B N 1
ATOM 6022 C CA . THR B 1 374 ? 4.156 0.199 -3.975 1 90 374 THR B CA 1
ATOM 6023 C C . THR B 1 374 ? 5.348 0.667 -4.809 1 90 374 THR B C 1
ATOM 6025 O O . THR B 1 374 ? 5.203 1.535 -5.672 1 90 374 THR B O 1
ATOM 6028 N N . ARG B 1 375 ? 6.531 0.099 -4.551 1 87.94 375 ARG B N 1
ATOM 6029 C CA . ARG B 1 375 ? 7.727 0.462 -5.301 1 87.94 375 ARG B CA 1
ATOM 6030 C C . ARG B 1 375 ? 7.75 -0.226 -6.664 1 87.94 375 ARG B C 1
ATOM 6032 O O . ARG B 1 375 ? 8.492 0.18 -7.559 1 87.94 375 ARG B O 1
ATOM 6039 N N . VAL B 1 376 ? 7.086 -1.359 -6.727 1 78.69 376 VAL B N 1
ATOM 6040 C CA . VAL B 1 376 ? 7.273 -2.205 -7.902 1 78.69 376 VAL B CA 1
ATOM 6041 C C . VAL B 1 376 ? 6.008 -2.199 -8.758 1 78.69 376 VAL B C 1
ATOM 6043 O O . VAL B 1 376 ? 5.965 -2.826 -9.812 1 78.69 376 VAL B O 1
ATOM 6046 N N . VAL B 1 377 ? 4.945 -1.574 -8.328 1 70.12 377 VAL B N 1
ATOM 6047 C CA . VAL B 1 377 ? 3.729 -1.54 -9.133 1 70.12 377 VAL B CA 1
ATOM 6048 C C . VAL B 1 377 ? 3.598 -0.18 -9.82 1 70.12 377 VAL B C 1
ATOM 6050 O O . VAL B 1 377 ? 4.055 0.834 -9.289 1 70.12 377 VAL B O 1
#

Organism: Penicillium rubens (strain ATCC 28089 / DSM 1075 / NRRL 1951 / Wisconsin 54-1255) (NCBI:txid500485)